Protein AF-0000000070923887 (afdb_homodimer)

Structure (mmCIF, N/CA/C/O backbone):
data_AF-0000000070923887-model_v1
#
loop_
_entity.id
_entity.type
_entity.pdbx_description
1 polymer 'GTP cyclohydrolase-2'
#
loop_
_atom_site.group_PDB
_atom_site.id
_atom_site.type_symbol
_atom_site.label_atom_id
_atom_site.label_alt_id
_atom_site.label_comp_id
_atom_site.label_asym_id
_atom_site.label_entity_id
_atom_site.label_seq_id
_atom_site.pdbx_PDB_ins_code
_atom_site.Cartn_x
_atom_site.Cartn_y
_atom_site.Cartn_z
_atom_site.occupancy
_atom_site.B_iso_or_equiv
_atom_site.auth_seq_id
_atom_site.auth_comp_id
_atom_site.auth_asym_id
_atom_site.auth_atom_id
_atom_site.pdbx_PDB_model_num
ATOM 1 N N . MET A 1 1 ? 17.281 37.469 -7.922 1 32.09 1 MET A N 1
ATOM 2 C CA . MET A 1 1 ? 16.406 37.312 -6.77 1 32.09 1 MET A CA 1
ATOM 3 C C . MET A 1 1 ? 16.156 35.812 -6.5 1 32.09 1 MET A C 1
ATOM 5 O O . MET A 1 1 ? 15.594 35.125 -7.344 1 32.09 1 MET A O 1
ATOM 9 N N . GLU A 1 2 ? 16.984 35.094 -5.727 1 41.94 2 GLU A N 1
ATOM 10 C CA . GLU A 1 2 ? 17.062 33.656 -5.527 1 41.94 2 GLU A CA 1
ATOM 11 C C . GLU A 1 2 ? 15.734 33.094 -5.012 1 41.94 2 GLU A C 1
ATOM 13 O O . GLU A 1 2 ? 15.188 33.594 -4.02 1 41.94 2 GLU A O 1
ATOM 18 N N . THR A 1 3 ? 14.875 32.719 -5.758 1 47.38 3 THR A N 1
ATOM 19 C CA . THR A 1 3 ? 13.555 32.219 -5.383 1 47.38 3 THR A CA 1
ATOM 20 C C . THR A 1 3 ? 13.641 31.328 -4.152 1 47.38 3 THR A C 1
ATOM 22 O O . THR A 1 3 ? 14.344 30.312 -4.164 1 47.38 3 THR A O 1
ATOM 25 N N . PRO A 1 4 ? 13.344 31.891 -3.02 1 56.47 4 PRO A N 1
ATOM 26 C CA . PRO A 1 4 ? 13.484 31.141 -1.771 1 56.47 4 PRO A CA 1
ATOM 27 C C . PRO A 1 4 ? 12.93 29.719 -1.872 1 56.47 4 PRO A C 1
ATOM 29 O O . PRO A 1 4 ? 11.836 29.516 -2.398 1 56.47 4 PRO A O 1
ATOM 32 N N . VAL A 1 5 ? 13.898 28.75 -1.936 1 63.31 5 VAL A N 1
ATOM 33 C CA . VAL A 1 5 ? 13.477 27.359 -2.084 1 63.31 5 VAL A CA 1
ATOM 34 C C . VAL A 1 5 ? 12.625 26.953 -0.886 1 63.31 5 VAL A C 1
ATOM 36 O O . VAL A 1 5 ? 13.055 27.078 0.263 1 63.31 5 VAL A O 1
ATOM 39 N N . PHE A 1 6 ? 11.328 26.719 -1.041 1 81.94 6 PHE A N 1
ATOM 40 C CA . PHE A 1 6 ? 10.25 26.406 -0.104 1 81.94 6 PHE A CA 1
ATOM 41 C C . PHE A 1 6 ? 10.336 24.953 0.354 1 81.94 6 PHE A C 1
ATOM 43 O O . PHE A 1 6 ? 10.516 24.047 -0.464 1 81.94 6 PHE A O 1
ATOM 50 N N . LEU A 1 7 ? 10.555 24.766 1.659 1 93.81 7 LEU A N 1
ATOM 51 C CA . LEU A 1 7 ? 10.664 23.453 2.287 1 93.81 7 LEU A CA 1
ATOM 52 C C . LEU A 1 7 ? 9.281 22.875 2.578 1 93.81 7 LEU A C 1
ATOM 54 O O . LEU A 1 7 ? 9.141 21.688 2.84 1 93.81 7 LEU A O 1
ATOM 58 N N . GLY A 1 8 ? 8.258 23.75 2.422 1 93.88 8 GLY A N 1
ATOM 59 C CA . GLY A 1 8 ? 6.902 23.328 2.725 1 93.88 8 GLY A CA 1
ATOM 60 C C . GLY A 1 8 ? 6.297 22.438 1.646 1 93.88 8 GLY A C 1
ATOM 61 O O . GLY A 1 8 ? 6.887 22.266 0.578 1 93.88 8 GLY A O 1
ATOM 62 N N . PRO A 1 9 ? 5.188 21.891 1.883 1 96.62 9 PRO A N 1
ATOM 63 C CA . PRO A 1 9 ? 4.574 20.922 0.962 1 96.62 9 PRO A CA 1
ATOM 64 C C . PRO A 1 9 ? 3.924 21.594 -0.244 1 96.62 9 PRO A C 1
ATOM 66 O O . PRO A 1 9 ? 3.375 22.688 -0.122 1 96.62 9 PRO A O 1
ATOM 69 N N . SER A 1 10 ? 4.004 20.969 -1.391 1 95.56 10 SER A N 1
ATOM 70 C CA . SER A 1 10 ? 3.215 21.312 -2.568 1 95.56 10 SER A CA 1
ATOM 71 C C . SER A 1 10 ? 1.781 20.812 -2.443 1 95.56 10 SER A C 1
ATOM 73 O O . SER A 1 10 ? 1.479 19.984 -1.575 1 95.56 10 SER A O 1
ATOM 75 N N . PRO A 1 11 ? 0.884 21.266 -3.283 1 96.06 11 PRO A N 1
ATOM 76 C CA . PRO A 1 11 ? -0.494 20.766 -3.246 1 96.06 11 PRO A CA 1
ATOM 77 C C . PRO A 1 11 ? -0.583 19.25 -3.443 1 96.06 11 PRO A C 1
ATOM 79 O O . PRO A 1 11 ? -1.38 18.578 -2.777 1 96.06 11 PRO A O 1
ATOM 82 N N . LEU A 1 12 ? 0.208 18.719 -4.344 1 96.44 12 LEU A N 1
ATOM 83 C CA . LEU A 1 12 ? 0.207 17.281 -4.598 1 96.44 12 LEU A CA 1
ATOM 84 C C . LEU A 1 12 ? 0.654 16.516 -3.363 1 96.44 12 LEU A C 1
ATOM 86 O O . LEU A 1 12 ? 0.08 15.469 -3.035 1 96.44 12 LEU A O 1
ATOM 90 N N . GLU A 1 13 ? 1.642 17.016 -2.652 1 97.38 13 GLU A N 1
ATOM 91 C CA . GLU A 1 13 ? 2.119 16.391 -1.424 1 97.38 13 GLU A CA 1
ATOM 92 C C . GLU A 1 13 ? 1.061 16.453 -0.325 1 97.38 13 GLU A C 1
ATOM 94 O O . GLU A 1 13 ? 0.906 15.5 0.449 1 97.38 13 GLU A O 1
ATOM 99 N N . LEU A 1 14 ? 0.296 17.5 -0.305 1 98 14 LEU A N 1
ATOM 100 C CA . LEU A 1 14 ? -0.766 17.641 0.685 1 98 14 LEU A CA 1
ATOM 101 C C . LEU A 1 14 ? -1.902 16.672 0.407 1 98 14 LEU A C 1
ATOM 103 O O . LEU A 1 14 ? -2.541 16.172 1.337 1 98 14 LEU A O 1
ATOM 107 N N . ILE A 1 15 ? -2.166 16.422 -0.838 1 98.12 15 ILE A N 1
ATOM 108 C CA . ILE A 1 15 ? -3.197 15.453 -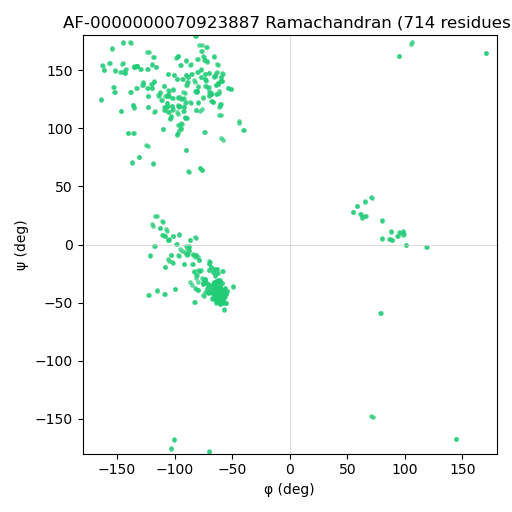1.187 1 98.12 15 ILE A CA 1
ATOM 109 C C . ILE A 1 15 ? -2.779 14.062 -0.713 1 98.12 15 ILE A C 1
ATOM 111 O O . ILE A 1 15 ? -3.592 13.312 -0.158 1 98.12 15 ILE A O 1
ATOM 115 N N . ASN A 1 16 ? -1.514 13.734 -0.951 1 97.94 16 ASN A N 1
ATOM 116 C CA . ASN A 1 16 ? -1.004 12.469 -0.441 1 97.94 16 ASN A CA 1
ATOM 117 C C . ASN A 1 16 ? -1.126 12.383 1.078 1 97.94 16 ASN A C 1
ATOM 119 O O . ASN A 1 16 ? -1.521 11.352 1.618 1 97.94 16 ASN A O 1
ATOM 123 N N . ARG A 1 17 ? -0.815 13.477 1.721 1 98.5 17 ARG A N 1
ATOM 124 C CA . ARG A 1 17 ? -0.929 13.547 3.174 1 98.5 17 ARG A CA 1
ATOM 125 C C . ARG A 1 17 ? -2.373 13.344 3.621 1 98.5 17 ARG A C 1
ATOM 127 O O . ARG A 1 17 ? -2.637 12.609 4.574 1 98.5 17 ARG A O 1
ATOM 134 N N . ALA A 1 18 ? -3.246 14.023 2.953 1 98.62 18 ALA A N 1
ATOM 135 C CA . ALA A 1 18 ? -4.664 13.945 3.297 1 98.62 18 ALA A CA 1
ATOM 136 C C . ALA A 1 18 ? -5.176 12.508 3.191 1 98.62 18 ALA A C 1
ATOM 138 O O . ALA A 1 18 ? -5.977 12.07 4.02 1 98.62 18 ALA A O 1
ATOM 139 N N . ARG A 1 19 ? -4.73 11.781 2.18 1 98 19 ARG A N 1
ATOM 140 C CA . ARG A 1 19 ? -5.102 10.375 2.027 1 98 19 ARG A CA 1
ATOM 141 C C . ARG A 1 19 ? -4.695 9.57 3.252 1 98 19 ARG A C 1
ATOM 143 O O . ARG A 1 19 ? -5.496 8.805 3.793 1 98 19 ARG A O 1
ATOM 150 N N . ALA A 1 20 ? -3.479 9.797 3.656 1 98 20 ALA A N 1
ATOM 151 C CA . ALA A 1 20 ? -2.959 9.094 4.824 1 98 20 ALA A CA 1
ATOM 152 C C . ALA A 1 20 ? -3.725 9.477 6.086 1 98 20 ALA A C 1
ATOM 154 O O . ALA A 1 20 ? -4.027 8.625 6.922 1 98 20 ALA A O 1
ATOM 155 N N . ASP A 1 21 ? -4.059 10.742 6.23 1 98.5 21 ASP A N 1
ATOM 156 C CA . ASP A 1 21 ? -4.789 11.242 7.395 1 98.5 21 ASP A CA 1
ATOM 157 C C . ASP A 1 21 ? -6.195 10.656 7.453 1 98.5 21 ASP A C 1
ATOM 159 O O . ASP A 1 21 ? -6.621 10.148 8.492 1 98.5 21 ASP A O 1
ATOM 163 N N . LEU A 1 22 ? -6.859 10.625 6.344 1 98.56 22 LEU A N 1
ATOM 164 C CA . LEU A 1 22 ? -8.234 10.133 6.301 1 98.56 22 LEU A CA 1
ATOM 165 C C . LEU A 1 22 ? -8.289 8.648 6.621 1 98.56 22 LEU A C 1
ATOM 167 O O . LEU A 1 22 ? -9.258 8.172 7.223 1 98.56 22 LEU A O 1
ATOM 171 N N . ARG A 1 23 ? -7.242 7.949 6.246 1 98 23 ARG A N 1
ATOM 172 C CA . ARG A 1 23 ? -7.203 6.512 6.492 1 98 23 ARG A CA 1
ATOM 173 C C . ARG A 1 23 ? -7.176 6.207 7.984 1 98 23 ARG A C 1
ATOM 175 O O . ARG A 1 23 ? -7.508 5.098 8.406 1 98 23 ARG A O 1
ATOM 182 N N . LEU A 1 24 ? -6.754 7.207 8.766 1 97.5 24 LEU A N 1
ATOM 183 C CA . LEU A 1 24 ? -6.691 6.992 10.211 1 97.5 24 LEU A CA 1
ATOM 184 C C . LEU A 1 24 ? -7.789 7.773 10.922 1 97.5 24 LEU A C 1
ATOM 186 O O . LEU A 1 24 ? -7.777 7.895 12.148 1 97.5 24 LEU A O 1
ATOM 190 N N . GLY A 1 25 ? -8.688 8.383 10.18 1 97.62 25 GLY A N 1
ATOM 191 C CA . GLY A 1 25 ? -9.836 9.055 10.766 1 97.62 25 GLY A CA 1
ATOM 192 C C . GLY A 1 25 ? -9.562 10.5 11.133 1 97.62 25 GLY A C 1
ATOM 193 O O . GLY A 1 25 ? -10.32 11.117 11.883 1 97.62 25 GLY A O 1
ATOM 194 N N . LEU A 1 26 ? -8.453 11.008 10.688 1 97.94 26 LEU A N 1
ATOM 195 C CA . LEU A 1 26 ? -8.125 12.406 10.93 1 97.94 26 LEU A CA 1
ATOM 196 C C . LEU A 1 26 ? -8.82 13.32 9.922 1 97.94 26 LEU A C 1
ATOM 198 O O . LEU A 1 26 ? -8.797 13.055 8.719 1 97.94 26 LEU A O 1
ATOM 202 N N . PRO A 1 27 ? -9.469 14.391 10.406 1 98.38 27 PRO A N 1
ATOM 203 C CA . PRO A 1 27 ? -10.109 15.32 9.477 1 98.38 27 PRO A CA 1
ATOM 204 C C . PRO A 1 27 ? -9.109 16.172 8.688 1 98.38 27 PRO A C 1
ATOM 206 O O . PRO A 1 27 ? -7.961 16.328 9.117 1 98.38 27 PRO A O 1
ATOM 209 N N . VAL A 1 28 ? -9.539 16.641 7.605 1 98.62 28 VAL A N 1
ATOM 210 C CA . VAL A 1 28 ? -8.789 17.625 6.832 1 98.62 28 VAL A CA 1
ATOM 211 C C . VAL A 1 28 ? -9.609 18.922 6.699 1 98.62 28 VAL A C 1
ATOM 213 O O . VAL A 1 28 ? -10.828 18.891 6.844 1 98.62 28 VAL A O 1
ATOM 216 N N . VAL A 1 29 ? -8.945 20.016 6.5 1 98.62 29 VAL A N 1
ATOM 217 C CA . VAL A 1 29 ? -9.602 21.297 6.281 1 98.62 29 VAL A CA 1
ATOM 218 C C . VAL A 1 29 ? -9.734 21.562 4.781 1 98.62 29 VAL A C 1
ATOM 220 O O . VAL A 1 29 ? -8.75 21.5 4.043 1 98.62 29 VAL A O 1
ATOM 223 N N . LEU A 1 30 ? -10.945 21.844 4.355 1 98.62 30 LEU A N 1
ATOM 224 C CA . LEU A 1 30 ? -11.172 22.141 2.947 1 98.62 30 LEU A CA 1
ATOM 225 C C . LEU A 1 30 ? -11.5 23.625 2.752 1 98.62 30 LEU A C 1
ATOM 227 O O . LEU A 1 30 ? -12.484 24.125 3.301 1 98.62 30 LEU A O 1
ATOM 231 N N . SER A 1 31 ? -10.641 24.312 1.985 1 98 31 SER A N 1
ATOM 232 C CA . SER A 1 31 ? -10.797 25.703 1.536 1 98 31 SER A CA 1
ATOM 233 C C . SER A 1 31 ? -11.008 26.641 2.715 1 98 31 SER A C 1
ATOM 235 O O . SER A 1 31 ? -11.75 27.625 2.607 1 98 31 SER A O 1
ATOM 237 N N . GLY A 1 32 ? -10.477 26.266 3.854 1 96.75 32 GLY A N 1
ATOM 238 C CA . GLY A 1 32 ? -10.617 27.109 5.039 1 96.75 32 GLY A CA 1
ATOM 239 C C . GLY A 1 32 ? -12.055 27.281 5.473 1 96.75 32 GLY A C 1
ATOM 240 O O . GLY A 1 32 ? -12.383 28.25 6.168 1 96.75 32 GLY A O 1
ATOM 241 N N . GLN A 1 33 ? -12.906 26.359 5.098 1 96.88 33 GLN A N 1
ATOM 242 C CA . GLN A 1 33 ? -14.336 26.531 5.359 1 96.88 33 GLN A CA 1
ATOM 243 C C . GLN A 1 33 ? -14.898 25.375 6.176 1 96.88 33 GLN A C 1
ATOM 245 O O . GLN A 1 33 ? -15.633 25.578 7.141 1 96.88 33 GLN A O 1
ATOM 250 N N . MET A 1 34 ? -14.508 24.156 5.812 1 98.12 34 MET A N 1
ATOM 251 C CA . MET A 1 34 ? -15.133 22.984 6.426 1 98.12 34 MET A CA 1
ATOM 252 C C . MET A 1 34 ? -14.078 21.953 6.812 1 98.12 34 MET A C 1
ATOM 254 O O . MET A 1 34 ? -13 21.922 6.227 1 98.12 34 MET A O 1
ATOM 258 N N . LEU A 1 35 ? -14.391 21.188 7.789 1 98.44 35 LEU A N 1
ATOM 259 C CA . LEU A 1 35 ? -13.695 19.938 8.07 1 98.44 35 LEU A CA 1
ATOM 260 C C . LEU A 1 35 ? -14.336 18.781 7.309 1 98.44 35 LEU A C 1
ATOM 262 O O . LEU A 1 35 ? -15.555 18.719 7.164 1 98.44 35 LEU A O 1
ATOM 266 N N . ALA A 1 36 ? -13.508 17.906 6.793 1 98.81 36 ALA A N 1
ATOM 267 C CA . ALA A 1 36 ? -13.984 16.688 6.148 1 98.81 36 ALA A CA 1
ATOM 268 C C . ALA A 1 36 ? -13.297 15.461 6.73 1 98.81 36 ALA A C 1
ATOM 270 O O . ALA A 1 36 ? -12.086 15.484 6.992 1 98.81 36 ALA A O 1
ATOM 271 N N . VAL A 1 37 ? -14.047 14.414 6.973 1 98.75 37 VAL A N 1
ATOM 272 C CA . VAL A 1 37 ? -13.5 13.156 7.465 1 98.75 37 VAL A CA 1
ATOM 273 C C . VAL A 1 37 ? -14.242 11.984 6.832 1 98.75 37 VAL A C 1
ATOM 275 O O . VAL A 1 37 ? -15.406 12.117 6.453 1 98.75 37 VAL A O 1
ATOM 278 N N . ALA A 1 38 ? -13.547 10.914 6.617 1 98.81 38 ALA A N 1
ATOM 279 C CA . ALA A 1 38 ? -14.188 9.711 6.086 1 98.81 38 ALA A CA 1
ATOM 280 C C . ALA A 1 38 ? -15.047 9.039 7.152 1 98.81 38 ALA A C 1
ATOM 282 O O . ALA A 1 38 ? -14.609 8.852 8.289 1 98.81 38 ALA A O 1
ATOM 283 N N . VAL A 1 39 ? -16.25 8.602 6.801 1 98.69 39 VAL A N 1
ATOM 284 C CA . VAL A 1 39 ? -17.156 7.957 7.742 1 98.69 39 VAL A CA 1
ATOM 285 C C . VAL A 1 39 ? -16.594 6.605 8.172 1 98.69 39 VAL A C 1
ATOM 287 O O . VAL A 1 39 ? -16.688 6.23 9.344 1 98.69 39 VAL A O 1
ATOM 290 N N . GLU A 1 40 ? -15.961 5.906 7.227 1 98.19 40 GLU A N 1
ATOM 291 C CA . GLU A 1 40 ? -15.453 4.559 7.469 1 98.19 40 GLU A CA 1
ATOM 292 C C . GLU A 1 40 ? -14.5 4.531 8.664 1 98.19 40 GLU A C 1
ATOM 294 O O . GLU A 1 40 ? -14.508 3.578 9.445 1 98.19 40 GLU A O 1
ATOM 299 N N . THR A 1 41 ? -13.688 5.551 8.828 1 97.81 41 THR A N 1
ATOM 300 C CA . THR A 1 41 ? -12.625 5.516 9.828 1 97.81 41 THR A CA 1
ATOM 301 C C . THR A 1 41 ? -12.922 6.48 10.969 1 97.81 41 THR A C 1
ATOM 303 O O . THR A 1 41 ? -12.078 6.695 11.844 1 97.81 41 THR A O 1
ATOM 306 N N . LEU A 1 42 ? -14.078 7.051 11.008 1 97.81 42 LEU A N 1
ATOM 307 C CA . LEU A 1 42 ? -14.484 8.023 12.008 1 97.81 42 LEU A CA 1
ATOM 308 C C . LEU A 1 42 ? -14.633 7.363 13.375 1 97.81 42 LEU A C 1
ATOM 310 O O . LEU A 1 42 ? -15.227 6.293 13.492 1 97.81 42 LEU A O 1
ATOM 314 N N . SER A 1 43 ? -14.008 7.949 14.375 1 96.31 43 SER A N 1
ATOM 315 C CA . SER A 1 43 ? -14.164 7.434 15.734 1 96.31 43 SER A CA 1
ATOM 316 C C . SER A 1 43 ? -15.336 8.102 16.453 1 96.31 43 SER A C 1
ATOM 318 O O . SER A 1 43 ? -15.75 9.203 16.078 1 96.31 43 SER A O 1
ATOM 320 N N . PRO A 1 44 ? -15.859 7.426 17.5 1 95.88 44 PRO A N 1
ATOM 321 C CA . PRO A 1 44 ? -16.938 8.047 18.266 1 95.88 44 PRO A CA 1
ATOM 322 C C . PRO A 1 44 ? -16.516 9.367 18.906 1 95.88 44 PRO A C 1
ATOM 324 O O . PRO A 1 44 ? -17.297 10.32 18.938 1 95.88 44 PRO A O 1
ATOM 327 N N . GLU A 1 45 ? -15.305 9.414 19.375 1 95.38 45 GLU A N 1
ATOM 328 C CA . GLU A 1 45 ? -14.805 10.617 20.031 1 95.38 45 GLU A CA 1
ATOM 329 C C . GLU A 1 45 ? -14.742 11.789 19.062 1 95.38 45 GLU A C 1
ATOM 331 O O . GLU A 1 45 ? -15.141 12.906 19.406 1 95.38 45 GLU A O 1
ATOM 336 N N . ARG A 1 46 ? -14.297 11.586 17.906 1 96.62 46 ARG A N 1
ATOM 337 C CA . ARG A 1 46 ? -14.18 12.664 16.922 1 96.62 46 ARG A CA 1
ATOM 338 C C . ARG A 1 46 ? -15.555 13.086 16.422 1 96.62 46 ARG A C 1
ATOM 340 O O . ARG A 1 46 ? -15.781 14.266 16.141 1 96.62 46 ARG A O 1
ATOM 347 N N . LEU A 1 47 ? -16.453 12.086 16.25 1 97.38 47 LEU A N 1
ATOM 348 C CA . LEU A 1 47 ? -17.812 12.461 15.875 1 97.38 47 LEU A CA 1
ATOM 349 C C . LEU A 1 47 ? -18.406 13.43 16.891 1 97.38 47 LEU A C 1
ATOM 351 O O . LEU A 1 47 ? -19.016 14.43 16.516 1 97.38 47 LEU A O 1
ATOM 355 N N . GLU A 1 48 ? -18.234 13.141 18.141 1 95.75 48 GLU A N 1
ATOM 356 C CA . GLU A 1 48 ? -18.75 14.008 19.203 1 95.75 48 GLU A CA 1
ATOM 357 C C . GLU A 1 48 ? -18.141 15.406 19.109 1 95.75 48 GLU A C 1
ATOM 359 O O . GLU A 1 48 ? -18.844 16.406 19.281 1 95.75 48 GLU A O 1
ATOM 364 N N . ALA A 1 49 ? -16.906 15.422 18.844 1 96.31 49 ALA A N 1
ATOM 365 C CA . ALA A 1 49 ? -16.234 16.703 18.703 1 96.31 49 ALA A CA 1
ATOM 366 C C . ALA A 1 49 ? -16.781 17.484 17.531 1 96.31 49 ALA A C 1
ATOM 368 O O . ALA A 1 49 ? -16.984 18.703 17.625 1 96.31 49 ALA A O 1
ATOM 369 N N . LEU A 1 50 ? -16.984 16.844 16.422 1 97.19 50 LEU A N 1
ATOM 370 C CA . LEU A 1 50 ? -17.5 17.484 15.219 1 97.19 50 LEU A CA 1
ATOM 371 C C . LEU A 1 50 ? -18.906 18.031 15.438 1 97.19 50 LEU A C 1
ATOM 373 O O . LEU A 1 50 ? -19.25 19.109 14.977 1 97.19 50 LEU A O 1
ATOM 377 N N . ARG A 1 51 ? -19.672 17.344 16.156 1 96.06 51 ARG A N 1
ATOM 378 C CA . ARG A 1 51 ? -21.062 17.734 16.422 1 96.06 51 ARG A CA 1
ATOM 379 C C . ARG A 1 51 ? -21.125 19.047 17.188 1 96.06 51 ARG A C 1
ATOM 381 O O . ARG A 1 51 ? -22.062 19.828 17.016 1 96.06 51 ARG A O 1
ATOM 388 N N . ARG A 1 52 ? -20.172 19.234 18 1 94.62 52 ARG A N 1
ATOM 389 C CA . ARG A 1 52 ? -20.141 20.438 18.828 1 94.62 52 ARG A CA 1
ATOM 390 C C . ARG A 1 52 ? -19.859 21.672 17.984 1 94.62 52 ARG A C 1
ATOM 392 O O . ARG A 1 52 ? -20.078 22.797 18.438 1 94.62 52 ARG A O 1
ATOM 399 N N . LEU A 1 53 ? -19.375 21.453 16.828 1 95.44 53 LEU A N 1
ATOM 400 C CA . LEU A 1 53 ? -19 22.594 15.984 1 95.44 53 LEU A CA 1
ATOM 401 C C . LEU A 1 53 ? -20.203 23.156 15.25 1 95.44 53 LEU A C 1
ATOM 403 O O . LEU A 1 53 ? -20.172 24.312 14.805 1 95.44 53 LEU A O 1
ATOM 407 N N . GLY A 1 54 ? -21.281 22.344 15.047 1 95.94 54 GLY A N 1
ATOM 408 C CA . GLY A 1 54 ? -22.469 22.75 14.312 1 95.94 54 GLY A CA 1
ATOM 409 C C . GLY A 1 54 ? -23.094 21.641 13.508 1 95.94 54 GLY A C 1
ATOM 410 O O . GLY A 1 54 ? -22.797 20.453 13.734 1 95.94 54 GLY A O 1
ATOM 411 N N . PRO A 1 55 ? -24 22.016 12.633 1 96.94 55 PRO A N 1
ATOM 412 C CA . PRO A 1 55 ? -24.688 21 11.828 1 96.94 55 PRO A CA 1
ATOM 413 C C . PRO A 1 55 ? -23.734 20.219 10.938 1 96.94 55 PRO A C 1
ATOM 415 O O . PRO A 1 55 ? -22.797 20.781 10.367 1 96.94 55 PRO A O 1
ATOM 418 N N . LEU A 1 56 ? -23.953 18.938 10.867 1 98.31 56 LEU A N 1
ATOM 419 C CA . LEU A 1 56 ? -23.125 18.047 10.062 1 98.31 56 LEU A CA 1
ATOM 420 C C . LEU A 1 56 ? -23.812 17.719 8.742 1 98.31 56 LEU A C 1
ATOM 422 O O . LEU A 1 56 ? -25.047 17.656 8.672 1 98.31 56 LEU A O 1
ATOM 426 N N . THR A 1 57 ? -23.031 17.562 7.738 1 98.62 57 THR A N 1
ATOM 427 C CA . THR A 1 57 ? -23.5 17.141 6.426 1 98.62 57 THR A CA 1
ATOM 428 C C . THR A 1 57 ? -22.766 15.867 5.98 1 98.62 57 THR A C 1
ATOM 430 O O . THR A 1 57 ? -21.531 15.805 6.031 1 98.62 57 THR A O 1
ATOM 433 N N . LEU A 1 58 ? -23.516 14.859 5.602 1 98.81 58 LEU A N 1
ATOM 434 C CA . LEU A 1 58 ? -22.938 13.633 5.043 1 98.81 58 LEU A CA 1
ATOM 435 C C . LEU A 1 58 ? -22.969 13.672 3.52 1 98.81 58 LEU A C 1
ATOM 437 O O . LEU A 1 58 ? -24.031 13.844 2.912 1 98.81 58 LEU A O 1
ATOM 441 N N . ALA A 1 59 ? -21.828 13.602 2.928 1 98.88 59 ALA A N 1
ATOM 442 C CA . ALA A 1 59 ? -21.719 13.516 1.473 1 98.88 59 ALA A CA 1
ATOM 443 C C . ALA A 1 59 ? -21.656 12.062 1.01 1 98.88 59 ALA A C 1
ATOM 445 O O . ALA A 1 59 ? -20.828 11.289 1.482 1 98.88 59 ALA A O 1
ATOM 446 N N . LEU A 1 60 ? -22.516 11.672 0.141 1 98.69 60 LEU A N 1
ATOM 447 C CA . LEU A 1 60 ? -22.562 10.367 -0.502 1 98.69 60 LEU A CA 1
ATOM 448 C C . LEU A 1 60 ? -22.516 10.5 -2.021 1 98.69 60 LEU A C 1
ATOM 450 O O . LEU A 1 60 ? -22.953 11.523 -2.568 1 98.69 60 LEU A O 1
ATOM 454 N N . THR A 1 61 ? -21.984 9.492 -2.656 1 98.81 61 THR A N 1
ATOM 455 C CA . THR A 1 61 ? -22.078 9.5 -4.109 1 98.81 61 THR A CA 1
ATOM 456 C C . THR A 1 61 ? -23.531 9.367 -4.559 1 98.81 61 THR A C 1
ATOM 458 O O . THR A 1 61 ? -24.375 8.883 -3.799 1 98.81 61 THR A O 1
ATOM 461 N N . ALA A 1 62 ? -23.781 9.742 -5.812 1 98.5 62 ALA A N 1
ATOM 462 C CA . ALA A 1 62 ? -25.125 9.594 -6.363 1 98.5 62 ALA A CA 1
ATOM 463 C C . ALA A 1 62 ? -25.562 8.133 -6.371 1 98.5 62 ALA A C 1
ATOM 465 O O . ALA A 1 62 ? -26.719 7.824 -6.078 1 98.5 62 ALA A O 1
ATOM 466 N N . TRP A 1 63 ? -24.656 7.238 -6.648 1 98 63 TRP A N 1
ATOM 467 C CA . TRP A 1 63 ? -24.953 5.809 -6.684 1 98 63 TRP A CA 1
ATOM 468 C C . TRP A 1 63 ? -25.453 5.316 -5.328 1 98 63 TRP A C 1
ATOM 470 O O . TRP A 1 63 ? -26.5 4.668 -5.242 1 98 63 TRP A O 1
ATOM 480 N N . ARG A 1 64 ? -24.719 5.617 -4.277 1 97.81 64 ARG A N 1
ATOM 481 C CA . ARG A 1 64 ? -25.094 5.191 -2.932 1 97.81 64 ARG A CA 1
ATOM 482 C C . ARG A 1 64 ? -26.391 5.859 -2.484 1 97.81 64 ARG A C 1
ATOM 484 O O . ARG A 1 64 ? -27.266 5.207 -1.897 1 97.81 64 ARG A O 1
ATOM 491 N N . ALA A 1 65 ? -26.5 7.141 -2.789 1 97.5 65 ALA A N 1
ATOM 492 C CA . ALA A 1 65 ? -27.703 7.895 -2.428 1 97.5 65 ALA A CA 1
ATOM 493 C C . ALA A 1 65 ? -28.938 7.281 -3.062 1 97.5 65 ALA A C 1
ATOM 495 O O . ALA A 1 65 ? -29.984 7.172 -2.416 1 97.5 65 ALA A O 1
ATOM 496 N N . GLU A 1 66 ? -28.797 6.906 -4.293 1 95.62 66 GLU A N 1
ATOM 497 C CA . GLU A 1 66 ? -29.922 6.301 -5 1 95.62 66 GLU A CA 1
ATOM 498 C C . GLU A 1 66 ? -30.359 5.004 -4.332 1 95.62 66 GLU A C 1
ATOM 500 O O . GLU A 1 66 ? -31.562 4.754 -4.184 1 95.62 66 GLU A O 1
ATOM 505 N N . THR A 1 67 ? -29.391 4.234 -3.959 1 94.12 67 THR A N 1
ATOM 506 C CA . THR A 1 67 ? -29.703 2.996 -3.256 1 94.12 67 THR A CA 1
ATOM 507 C C . THR A 1 67 ? -30.484 3.283 -1.972 1 94.12 67 THR A C 1
ATOM 509 O O . THR A 1 67 ? -31.344 2.504 -1.579 1 94.12 67 THR A O 1
ATOM 512 N N . LEU A 1 68 ? -30.188 4.41 -1.345 1 95.44 68 LEU A N 1
ATOM 513 C CA . LEU A 1 68 ? -30.797 4.785 -0.071 1 95.44 68 LEU A CA 1
ATOM 514 C C . LEU A 1 68 ? -32.094 5.578 -0.292 1 95.44 68 LEU A C 1
ATOM 516 O O . LEU A 1 68 ? -32.688 6.047 0.667 1 95.44 68 LEU A O 1
ATOM 520 N N . LYS A 1 69 ? -32.406 5.848 -1.583 1 93.62 69 LYS A N 1
ATOM 521 C CA . LYS A 1 69 ? -33.594 6.617 -1.977 1 93.62 69 LYS A CA 1
ATOM 522 C C . LYS A 1 69 ? -33.469 8.062 -1.504 1 93.62 69 LYS A C 1
ATOM 524 O O . LYS A 1 69 ? -34.469 8.68 -1.128 1 93.62 69 LYS A O 1
ATOM 529 N N . ALA A 1 70 ? -32.281 8.477 -1.336 1 95.75 70 ALA A N 1
ATOM 530 C CA . ALA A 1 70 ? -32.062 9.891 -1.066 1 95.75 70 ALA A CA 1
ATOM 531 C C . ALA A 1 70 ? -32.031 10.695 -2.359 1 95.75 70 ALA A C 1
ATOM 533 O O . ALA A 1 70 ? -31.484 10.25 -3.371 1 95.75 70 ALA A O 1
ATOM 534 N N . ARG A 1 71 ? -32.594 11.875 -2.336 1 96.5 71 ARG A N 1
ATOM 535 C CA . ARG A 1 71 ? -32.656 12.711 -3.529 1 96.5 71 ARG A CA 1
ATOM 536 C C . ARG A 1 71 ? -31.266 13.25 -3.881 1 96.5 71 ARG A C 1
ATOM 538 O O . ARG A 1 71 ? -30.531 13.703 -3.002 1 96.5 71 ARG A O 1
ATOM 545 N N . VAL A 1 72 ? -30.953 13.172 -5.133 1 97.75 72 VAL A N 1
ATOM 546 C CA . VAL A 1 72 ? -29.688 13.688 -5.645 1 97.75 72 VAL A CA 1
ATOM 547 C C . VAL A 1 72 ? -29.922 15.023 -6.355 1 97.75 72 VAL A C 1
ATOM 549 O O . VAL A 1 72 ? -30.516 15.062 -7.43 1 97.75 72 VAL A O 1
ATOM 552 N N . TYR A 1 73 ? -29.422 16.094 -5.734 1 97.06 73 TYR A N 1
ATOM 553 C CA . TYR A 1 73 ? -29.641 17.406 -6.312 1 97.06 73 TYR A CA 1
ATOM 554 C C . TYR A 1 73 ? -28.391 17.906 -7.027 1 97.06 73 TYR A C 1
ATOM 556 O O . TYR A 1 73 ? -28.438 18.844 -7.812 1 97.06 73 TYR A O 1
ATOM 564 N N . ASP A 1 74 ? -27.203 17.297 -6.801 1 96.31 74 ASP A N 1
ATOM 565 C CA . ASP A 1 74 ? -25.922 17.812 -7.301 1 96.31 74 ASP A CA 1
ATOM 566 C C . ASP A 1 74 ? -25.391 16.938 -8.445 1 96.31 74 ASP A C 1
ATOM 568 O O . ASP A 1 74 ? -24.203 16.984 -8.758 1 96.31 74 ASP A O 1
ATOM 572 N N . ASP A 1 75 ? -26.203 16.047 -9.008 1 95.06 75 ASP A N 1
ATOM 573 C CA . ASP A 1 75 ? -25.922 15.188 -10.148 1 95.06 75 ASP A CA 1
ATOM 574 C C . ASP A 1 75 ? -25.062 13.992 -9.727 1 95.06 75 ASP A C 1
ATOM 576 O O . ASP A 1 75 ? -25.5 12.844 -9.812 1 95.06 75 ASP A O 1
ATOM 580 N N . ASP A 1 76 ? -23.922 14.273 -9.195 1 97.44 76 ASP A N 1
ATOM 581 C CA . ASP A 1 76 ? -22.969 13.188 -8.961 1 97.44 76 ASP A CA 1
ATOM 582 C C . ASP A 1 76 ? -22.938 12.797 -7.488 1 97.44 76 ASP A C 1
ATOM 584 O O . ASP A 1 76 ? -22.312 11.789 -7.121 1 97.44 76 ASP A O 1
ATOM 588 N N . LEU A 1 77 ? -23.594 13.57 -6.645 1 98.5 77 LEU A N 1
ATOM 589 C CA . LEU A 1 77 ? -23.578 13.25 -5.223 1 98.5 77 LEU A CA 1
ATOM 590 C C . LEU A 1 77 ? -24.812 13.797 -4.52 1 98.5 77 LEU A C 1
ATOM 592 O O . LEU A 1 77 ? -25.609 14.531 -5.121 1 98.5 77 LEU A O 1
ATOM 596 N N . ALA A 1 78 ? -25.016 13.375 -3.299 1 98.56 78 ALA A N 1
ATOM 597 C CA . ALA A 1 78 ? -26.047 13.898 -2.4 1 98.56 78 ALA A CA 1
ATOM 598 C C . ALA A 1 78 ? -25.422 14.391 -1.094 1 98.56 78 ALA A C 1
ATOM 600 O O . ALA A 1 78 ? -24.516 13.758 -0.559 1 98.56 78 ALA A O 1
ATOM 601 N N . ARG A 1 79 ? -25.828 15.5 -0.684 1 98.75 79 ARG A N 1
ATOM 602 C CA . ARG A 1 79 ? -25.5 16.031 0.636 1 98.75 79 ARG A CA 1
ATOM 603 C C . ARG A 1 79 ? -26.672 15.836 1.604 1 98.75 79 ARG A C 1
ATOM 605 O O . ARG A 1 79 ? -27.75 16.391 1.398 1 98.75 79 ARG A O 1
ATOM 612 N N . ILE A 1 80 ? -26.453 15.055 2.623 1 98.5 80 ILE A N 1
ATOM 613 C CA . ILE A 1 80 ? -27.516 14.672 3.551 1 98.5 80 ILE A CA 1
ATOM 614 C C . ILE A 1 80 ? -27.344 15.43 4.863 1 98.5 80 ILE A C 1
ATOM 616 O O . ILE A 1 80 ? -26.266 15.414 5.469 1 98.5 80 ILE A O 1
ATOM 620 N N . ALA A 1 81 ? -28.438 16.078 5.281 1 98.19 81 ALA A N 1
ATOM 621 C CA . ALA A 1 81 ? -28.438 16.672 6.613 1 98.19 81 ALA A CA 1
ATOM 622 C C . ALA A 1 81 ? -28.422 15.602 7.695 1 98.19 81 ALA A C 1
ATOM 624 O O . ALA A 1 81 ? -29.297 14.727 7.727 1 98.19 81 ALA A O 1
ATOM 625 N N . VAL A 1 82 ? -27.438 15.664 8.555 1 98.06 82 VAL A N 1
ATOM 626 C CA . VAL A 1 82 ? -27.328 14.656 9.602 1 98.06 82 VAL A CA 1
ATOM 627 C C . VAL A 1 82 ? -28.172 15.062 10.805 1 98.06 82 VAL A C 1
ATOM 629 O O . VAL A 1 82 ? -27.953 16.109 11.406 1 98.06 82 VAL A O 1
ATOM 632 N N . PRO A 1 83 ? -29.094 14.227 11.172 1 96.06 83 PRO A N 1
ATOM 633 C CA . PRO A 1 83 ? -29.891 14.539 12.359 1 96.06 83 PRO A CA 1
ATOM 634 C C . PRO A 1 83 ? -29.062 14.617 13.633 1 96.06 83 PRO A C 1
ATOM 636 O O . PRO A 1 83 ? -28.031 13.938 13.75 1 96.06 83 PRO A O 1
ATOM 639 N N . GLU A 1 84 ? -29.516 15.344 14.594 1 93.06 84 GLU A N 1
ATOM 640 C CA . GLU A 1 84 ? -28.812 15.539 15.852 1 93.06 84 GLU A CA 1
ATOM 641 C C . GLU A 1 84 ? -28.641 14.219 16.609 1 93.06 84 GLU A C 1
ATOM 643 O O . GLU A 1 84 ? -27.656 14.016 17.297 1 93.06 84 GLU A O 1
ATOM 648 N N . GLU A 1 85 ? -29.578 13.375 16.422 1 92.5 85 GLU A N 1
ATOM 649 C CA . GLU A 1 85 ? -29.609 12.141 17.203 1 92.5 85 GLU A CA 1
ATOM 650 C C . GLU A 1 85 ? -28.828 11.031 16.5 1 92.5 85 GLU A C 1
ATOM 652 O O . GLU A 1 85 ? -28.625 9.961 17.062 1 92.5 85 GLU A O 1
ATOM 657 N N . ALA A 1 86 ? -28.438 11.312 15.266 1 94.5 86 ALA A N 1
ATOM 658 C CA . ALA A 1 86 ? -27.719 10.273 14.516 1 94.5 86 ALA A CA 1
ATOM 659 C C . ALA A 1 86 ? -26.406 9.922 15.18 1 94.5 86 ALA A C 1
ATOM 661 O O . ALA A 1 86 ? -25.641 10.805 15.586 1 94.5 86 ALA A O 1
ATOM 662 N N . ASP A 1 87 ? -26.141 8.68 15.398 1 95.06 87 ASP A N 1
ATOM 663 C CA . ASP A 1 87 ? -24.875 8.234 15.969 1 95.06 87 ASP A CA 1
ATOM 664 C C . ASP A 1 87 ? -23.969 7.648 14.891 1 95.06 87 ASP A C 1
ATOM 666 O O . ASP A 1 87 ? -24.281 7.723 13.703 1 95.06 87 ASP A O 1
ATOM 670 N N . LEU A 1 88 ? -22.844 7.141 15.352 1 96.69 88 LEU A N 1
ATOM 671 C CA . LEU A 1 88 ? -21.844 6.629 14.422 1 96.69 88 LEU A CA 1
ATOM 672 C C . LEU A 1 88 ? -22.391 5.418 13.664 1 96.69 88 LEU A C 1
ATOM 674 O O . LEU A 1 88 ? -22.078 5.234 12.484 1 96.69 88 LEU A O 1
ATOM 678 N N . ALA A 1 89 ? -23.125 4.57 14.336 1 94.81 89 ALA A N 1
ATOM 679 C CA . ALA A 1 89 ? -23.719 3.393 13.695 1 94.81 89 ALA A CA 1
ATOM 680 C C . ALA A 1 89 ? -24.625 3.791 12.531 1 94.81 89 ALA A C 1
ATOM 682 O O . ALA A 1 89 ? -24.609 3.15 11.477 1 94.81 89 ALA A O 1
ATOM 683 N N . TRP A 1 90 ? -25.406 4.855 12.75 1 95.69 90 TRP A N 1
ATOM 684 C CA . TRP A 1 90 ? -26.281 5.363 11.703 1 95.69 90 TRP A CA 1
ATOM 685 C C . TRP A 1 90 ? -25.469 5.844 10.5 1 95.69 90 TRP A C 1
ATOM 687 O O . TRP A 1 90 ? -25.781 5.512 9.359 1 95.69 90 TRP A O 1
ATOM 697 N N . LEU A 1 91 ? -24.406 6.598 10.719 1 97.44 91 LEU A N 1
ATOM 698 C CA . LEU A 1 91 ? -23.547 7.098 9.656 1 97.44 91 LEU A CA 1
ATOM 699 C C . LEU A 1 91 ? -22.922 5.949 8.875 1 97.44 91 LEU A C 1
ATOM 701 O O . LEU A 1 91 ? -22.906 5.961 7.645 1 97.44 91 LEU A O 1
ATOM 705 N N . ARG A 1 92 ? -22.422 4.969 9.562 1 96.5 92 ARG A N 1
ATOM 706 C CA . ARG A 1 92 ? -21.766 3.824 8.938 1 96.5 92 ARG A CA 1
ATOM 707 C C . ARG A 1 92 ? -22.766 3.002 8.125 1 96.5 92 ARG A C 1
ATOM 709 O O . ARG A 1 92 ? -22.422 2.453 7.078 1 96.5 92 ARG A O 1
ATOM 716 N N . ALA A 1 93 ? -23.953 2.92 8.641 1 95.56 93 ALA A N 1
ATOM 717 C CA . ALA A 1 93 ? -24.984 2.201 7.906 1 95.56 93 ALA A CA 1
ATOM 718 C C . ALA A 1 93 ? -25.297 2.885 6.578 1 95.56 93 ALA A C 1
ATOM 720 O O . ALA A 1 93 ? -25.641 2.225 5.598 1 95.56 93 ALA A O 1
ATOM 721 N N . LEU A 1 94 ? -25.172 4.199 6.539 1 96.94 94 LEU A N 1
ATOM 722 C CA . LEU A 1 94 ? -25.391 4.934 5.297 1 96.94 94 LEU A CA 1
ATOM 723 C C . LEU A 1 94 ? -24.219 4.777 4.352 1 96.94 94 LEU A C 1
ATOM 725 O O . LEU A 1 94 ? -24.391 4.738 3.131 1 96.94 94 LEU A O 1
ATOM 729 N N . ALA A 1 95 ? -23.047 4.684 4.898 1 97.5 95 ALA A N 1
ATOM 730 C CA . ALA A 1 95 ? -21.828 4.609 4.09 1 97.5 95 ALA A CA 1
ATOM 731 C C . ALA A 1 95 ? -21.625 3.197 3.555 1 97.5 95 ALA A C 1
ATOM 733 O O . ALA A 1 95 ? -21.141 3.021 2.434 1 97.5 95 ALA A O 1
ATOM 734 N N . ASP A 1 96 ? -21.906 2.191 4.336 1 96.06 96 ASP A N 1
ATOM 735 C CA . ASP A 1 96 ? -21.625 0.788 4.035 1 96.06 96 ASP A CA 1
ATOM 736 C C . ASP A 1 96 ? -22.938 0.017 3.809 1 96.06 96 ASP A C 1
ATOM 738 O O . ASP A 1 96 ? -23.766 -0.093 4.715 1 96.06 96 ASP A O 1
ATOM 742 N N . PRO A 1 97 ? -23.062 -0.593 2.713 1 95.25 97 PRO A N 1
ATOM 743 C CA . PRO A 1 97 ? -24.312 -1.29 2.398 1 95.25 97 PRO A CA 1
ATOM 744 C C . PRO A 1 97 ? -24.391 -2.678 3.029 1 95.25 97 PRO A C 1
ATOM 746 O O . PRO A 1 97 ? -25.328 -3.432 2.762 1 95.25 97 PRO A O 1
ATOM 749 N N . ALA A 1 98 ? -23.453 -3.064 3.861 1 87.88 98 ALA A N 1
ATOM 750 C CA . ALA A 1 98 ? -23.328 -4.414 4.41 1 87.88 98 ALA A CA 1
ATOM 751 C C . ALA A 1 98 ? -24.656 -4.898 4.969 1 87.88 98 ALA A C 1
ATOM 753 O O . ALA A 1 98 ? -25.047 -6.055 4.781 1 87.88 98 ALA A O 1
ATOM 754 N N . ASP A 1 99 ? -25.469 -3.959 5.594 1 83.62 99 ASP A N 1
ATOM 755 C CA . ASP A 1 99 ? -26.688 -4.379 6.273 1 83.62 99 ASP A CA 1
ATOM 756 C C . ASP A 1 99 ? -27.922 -3.773 5.609 1 83.62 99 ASP A C 1
ATOM 758 O O . ASP A 1 99 ? -28.984 -3.684 6.23 1 83.62 99 ASP A O 1
ATOM 762 N N . ASP A 1 100 ? -27.797 -3.447 4.398 1 89.75 100 ASP A N 1
ATOM 763 C CA . ASP A 1 100 ? -28.891 -2.758 3.723 1 89.75 100 ASP A CA 1
ATOM 764 C C . ASP A 1 100 ? -30.125 -3.654 3.617 1 89.75 100 ASP A C 1
ATOM 766 O O . ASP A 1 100 ? -31.25 -3.188 3.777 1 89.75 100 ASP A O 1
ATOM 770 N N . LEU A 1 101 ? -29.859 -4.875 3.395 1 82.94 101 LEU A N 1
ATOM 771 C CA . LEU A 1 101 ? -30.984 -5.793 3.23 1 82.94 101 LEU A CA 1
ATOM 772 C C . LEU A 1 101 ? -31.625 -6.121 4.578 1 82.94 101 LEU A C 1
ATOM 774 O O . LEU A 1 101 ? -32.844 -6.293 4.668 1 82.94 101 LEU A O 1
ATOM 778 N N . ARG A 1 102 ? -30.812 -6.078 5.613 1 81.38 102 ARG A N 1
ATOM 779 C CA . ARG A 1 102 ? -31.312 -6.426 6.938 1 81.38 102 ARG A CA 1
ATOM 780 C C . ARG A 1 102 ? -31.938 -5.215 7.629 1 81.38 102 ARG A C 1
ATOM 782 O O . ARG A 1 102 ? -32.812 -5.363 8.477 1 81.38 102 ARG A O 1
ATOM 789 N N . VAL A 1 103 ? -31.406 -4.102 7.332 1 81.31 103 VAL A N 1
ATOM 790 C CA . VAL A 1 103 ? -31.891 -2.867 7.938 1 81.31 103 VAL A CA 1
ATOM 791 C C . VAL A 1 103 ? -32.281 -1.877 6.844 1 81.31 103 VAL A C 1
ATOM 793 O O . VAL A 1 103 ? -31.578 -0.902 6.594 1 81.31 103 VAL A O 1
ATOM 796 N N . PRO A 1 104 ? -33.469 -2.059 6.441 1 74.69 104 PRO A N 1
ATOM 797 C CA . PRO A 1 104 ? -33.812 -1.302 5.234 1 74.69 104 PRO A CA 1
ATOM 798 C C . PRO A 1 104 ? -34.188 0.144 5.531 1 74.69 104 PRO A C 1
ATOM 800 O O . PRO A 1 104 ? -34.031 1.021 4.68 1 74.69 104 PRO A O 1
ATOM 803 N N . MET A 1 105 ? -34.719 0.404 6.684 1 78.19 105 MET A N 1
ATOM 804 C CA . MET A 1 105 ? -35.219 1.757 6.871 1 78.19 105 MET A CA 1
ATOM 805 C C . MET A 1 105 ? -34.219 2.633 7.594 1 78.19 105 MET A C 1
ATOM 807 O O . MET A 1 105 ? -34.031 2.516 8.805 1 78.19 105 MET A O 1
ATOM 811 N N . LYS A 1 106 ? -33.438 3.398 6.812 1 84.56 106 LYS A N 1
ATOM 812 C CA . LYS A 1 106 ? -32.438 4.297 7.348 1 84.56 106 LYS A CA 1
ATOM 813 C C . LYS A 1 106 ? -32.906 5.754 7.273 1 84.56 106 LYS A C 1
ATOM 815 O O . LYS A 1 106 ? -32.281 6.629 7.902 1 84.56 106 LYS A O 1
ATOM 820 N N . GLY A 1 107 ? -34 5.93 6.457 1 83.31 107 GLY A N 1
ATOM 821 C CA . GLY A 1 107 ? -34.531 7.273 6.242 1 83.31 107 GLY A CA 1
ATOM 822 C C . GLY A 1 107 ? -35.75 7.582 7.082 1 83.31 107 GLY A C 1
ATOM 823 O O . GLY A 1 107 ? -36 6.918 8.086 1 83.31 107 GLY A O 1
ATOM 824 N N . PRO A 1 108 ? -36.375 8.602 6.797 1 90.44 108 PRO A N 1
ATOM 825 C CA . PRO A 1 108 ? -36.156 9.477 5.641 1 90.44 108 PRO A CA 1
ATOM 826 C C . PRO A 1 108 ? -34.906 10.328 5.75 1 90.44 108 PRO A C 1
ATOM 828 O O . PRO A 1 108 ? -34.531 10.758 6.844 1 90.44 108 PRO A O 1
ATOM 831 N N . LEU A 1 109 ? -34.281 10.453 4.578 1 96.25 109 LEU A N 1
ATOM 832 C CA . LEU A 1 109 ? -33.062 11.273 4.496 1 96.25 109 LEU A CA 1
ATOM 833 C C . LEU A 1 109 ? -33.375 12.633 3.887 1 96.25 109 LEU A C 1
ATOM 835 O O . LEU A 1 109 ? -34.156 12.734 2.943 1 96.25 109 LEU A O 1
ATOM 839 N N . THR A 1 110 ? -32.875 13.656 4.504 1 97.06 110 THR A N 1
ATOM 840 C CA . THR A 1 110 ? -33.031 15.008 3.986 1 97.06 110 THR A CA 1
ATOM 841 C C . THR A 1 110 ? -31.812 15.445 3.188 1 97.06 110 THR A C 1
ATOM 843 O O . THR A 1 110 ? -30.734 15.656 3.756 1 97.06 110 THR A O 1
ATOM 846 N N . SER A 1 111 ? -31.984 15.617 1.884 1 97.56 111 SER A N 1
ATOM 847 C CA . SER A 1 111 ? -30.906 16.078 1.018 1 97.56 111 SER A CA 1
ATOM 848 C C . SER A 1 111 ? -30.891 17.609 0.928 1 97.56 111 SER A C 1
ATOM 850 O O . SER A 1 111 ? -31.938 18.25 0.839 1 97.56 111 SER A O 1
ATOM 852 N N . LEU A 1 112 ? -29.734 18.062 0.989 1 97.5 112 LEU A N 1
ATOM 853 C CA . LEU A 1 112 ? -29.562 19.516 0.839 1 97.5 112 LEU A CA 1
ATOM 854 C C . LEU A 1 112 ? -29.578 19.906 -0.633 1 97.5 112 LEU A C 1
ATOM 856 O O . LEU A 1 112 ? -28.828 19.359 -1.44 1 97.5 112 LEU A O 1
ATOM 860 N N . ARG A 1 113 ? -30.359 20.891 -0.938 1 95.25 113 ARG A N 1
ATOM 861 C CA . ARG A 1 113 ? -30.562 21.297 -2.328 1 95.25 113 ARG A CA 1
ATOM 862 C C . ARG A 1 113 ? -29.703 22.516 -2.676 1 95.25 113 ARG A C 1
ATOM 864 O O . ARG A 1 113 ? -29.156 22.594 -3.777 1 95.25 113 ARG A O 1
ATOM 871 N N . ASP A 1 114 ? -29.609 23.375 -1.728 1 93.19 114 ASP A N 1
ATOM 872 C CA . ASP A 1 114 ? -28.938 24.641 -2.004 1 93.19 114 ASP A CA 1
ATOM 873 C C . ASP A 1 114 ? -27.469 24.594 -1.602 1 93.19 114 ASP A C 1
ATOM 875 O O . ASP A 1 114 ? -27.078 23.75 -0.79 1 93.19 114 ASP A O 1
ATOM 879 N N . GLY A 1 115 ? -26.734 25.406 -2.24 1 92.88 115 GLY A N 1
ATOM 880 C CA . GLY A 1 115 ? -25.328 25.531 -1.864 1 92.88 115 GLY A CA 1
ATOM 881 C C . GLY A 1 115 ? -24.391 24.859 -2.855 1 92.88 115 GLY A C 1
ATOM 882 O O . GLY A 1 115 ? -24.828 24.219 -3.801 1 92.88 115 GLY A O 1
ATOM 883 N N . ASP A 1 116 ? -23.156 25.094 -2.605 1 94.5 116 ASP A N 1
ATOM 884 C CA . ASP A 1 116 ? -22.078 24.594 -3.461 1 94.5 116 ASP A CA 1
ATOM 885 C C . ASP A 1 116 ? -21.594 23.219 -2.99 1 94.5 116 ASP A C 1
ATOM 887 O O . ASP A 1 116 ? -21.375 23.016 -1.795 1 94.5 116 ASP A O 1
ATOM 891 N N . ALA A 1 117 ? -21.5 22.234 -3.963 1 97.69 117 ALA A N 1
ATOM 892 C CA . ALA A 1 117 ? -21.156 20.859 -3.611 1 97.69 117 ALA A CA 1
ATOM 893 C C . ALA A 1 117 ? -19.656 20.609 -3.799 1 97.69 117 ALA A C 1
ATOM 895 O O . ALA A 1 117 ? -19.203 19.469 -3.682 1 97.69 117 ALA A O 1
ATOM 896 N N . THR A 1 118 ? -18.891 21.672 -4.07 1 98.31 118 THR A N 1
ATOM 897 C CA . THR A 1 118 ? -17.469 21.531 -4.398 1 98.31 118 THR A CA 1
ATOM 898 C C . THR A 1 118 ? -16.719 20.875 -3.246 1 98.31 118 THR A C 1
ATOM 900 O O . THR A 1 118 ? -15.891 19.984 -3.463 1 98.31 118 THR A O 1
ATOM 903 N N . LEU A 1 119 ? -16.984 21.312 -2.01 1 98.69 119 LEU A N 1
ATOM 904 C CA . LEU A 1 119 ? -16.297 20.766 -0.846 1 98.69 119 LEU A CA 1
ATOM 905 C C . LEU A 1 119 ? -16.641 19.297 -0.654 1 98.69 119 LEU A C 1
ATOM 907 O O . LEU A 1 119 ? -15.758 18.484 -0.369 1 98.69 119 LEU A O 1
ATOM 911 N N . ALA A 1 120 ? -17.922 18.969 -0.838 1 98.81 120 ALA A N 1
ATOM 912 C CA . ALA A 1 120 ? -18.359 17.578 -0.719 1 98.81 120 ALA A CA 1
ATOM 913 C C . ALA A 1 120 ? -17.719 16.703 -1.792 1 98.81 120 ALA A C 1
ATOM 915 O O . ALA A 1 120 ? -17.312 15.57 -1.518 1 98.81 120 ALA A O 1
ATOM 916 N N . ARG A 1 121 ? -17.641 17.234 -3.014 1 98.75 121 ARG A N 1
ATOM 917 C CA . ARG A 1 121 ? -17.016 16.516 -4.121 1 98.75 121 ARG A CA 1
ATOM 918 C C . ARG A 1 121 ? -15.555 16.219 -3.834 1 98.75 121 ARG A C 1
ATOM 920 O O . ARG A 1 121 ? -15.078 15.102 -4.074 1 98.75 121 ARG A O 1
ATOM 927 N N . ALA A 1 122 ? -14.844 17.188 -3.314 1 98.81 122 ALA A N 1
ATOM 928 C CA . ALA A 1 122 ? -13.438 17.016 -2.969 1 98.81 122 ALA A CA 1
ATOM 929 C C . ALA A 1 122 ? -13.266 15.961 -1.874 1 98.81 122 ALA A C 1
ATOM 931 O O . ALA A 1 122 ? -12.367 15.125 -1.943 1 98.81 122 ALA A O 1
ATOM 932 N N . ALA A 1 123 ? -14.156 16.016 -0.887 1 98.88 123 ALA A N 1
ATOM 933 C CA . ALA A 1 123 ? -14.086 15.062 0.226 1 98.88 123 ALA A CA 1
ATOM 934 C C . ALA A 1 123 ? -14.305 13.633 -0.254 1 98.88 123 ALA A C 1
ATOM 936 O O . ALA A 1 123 ? -13.555 12.727 0.125 1 98.88 123 ALA A O 1
ATOM 937 N N . ILE A 1 124 ? -15.281 13.445 -1.111 1 98.81 124 ILE A N 1
ATOM 938 C CA . ILE A 1 124 ? -15.57 12.125 -1.667 1 98.81 124 ILE A CA 1
ATOM 939 C C . ILE A 1 124 ? -14.383 11.656 -2.504 1 98.81 124 ILE A C 1
ATOM 941 O O . ILE A 1 124 ? -13.961 10.5 -2.4 1 98.81 124 ILE A O 1
ATOM 945 N N . GLY A 1 125 ? -13.883 12.555 -3.342 1 98.56 125 GLY A N 1
ATOM 946 C CA . GLY A 1 125 ? -12.719 12.219 -4.145 1 98.56 125 GLY A CA 1
ATOM 947 C C . GLY A 1 125 ? -11.539 11.75 -3.318 1 98.56 125 GLY A C 1
ATOM 948 O O . GLY A 1 125 ? -10.883 10.758 -3.66 1 98.56 125 GLY A O 1
ATOM 949 N N . LEU A 1 126 ? -11.281 12.422 -2.215 1 98.69 126 LEU A N 1
ATOM 950 C CA . LEU A 1 126 ? -10.18 12.047 -1.331 1 98.69 126 LEU A CA 1
ATOM 951 C C . LEU A 1 126 ? -10.422 10.68 -0.707 1 98.69 126 LEU A C 1
ATOM 953 O O . LEU A 1 126 ? -9.5 9.867 -0.613 1 98.69 126 LEU A O 1
ATOM 957 N N . CYS A 1 127 ? -11.641 10.398 -0.312 1 98.69 127 CYS A N 1
ATOM 958 C CA . CYS A 1 127 ? -11.969 9.094 0.255 1 98.69 127 CYS A CA 1
ATOM 959 C C . CYS A 1 127 ? -11.703 7.98 -0.75 1 98.69 127 CYS A C 1
ATOM 961 O O . CYS A 1 127 ? -11.102 6.957 -0.41 1 98.69 127 CYS A O 1
ATOM 963 N N . LYS A 1 128 ? -12.117 8.219 -2.016 1 98.12 128 LYS A N 1
ATOM 964 C CA . LYS A 1 128 ? -11.938 7.203 -3.053 1 98.12 128 LYS A CA 1
ATOM 965 C C . LYS A 1 128 ? -10.453 6.902 -3.281 1 98.12 128 LYS A C 1
ATOM 967 O O . LYS A 1 128 ? -10.062 5.738 -3.365 1 98.12 128 LYS A O 1
ATOM 972 N N . THR A 1 129 ? -9.672 7.953 -3.311 1 96.12 129 THR A N 1
ATOM 973 C CA . THR A 1 129 ? -8.258 7.762 -3.588 1 96.12 129 THR A CA 1
ATOM 974 C C . THR A 1 129 ? -7.562 7.07 -2.416 1 96.12 129 THR A C 1
ATOM 976 O O . THR A 1 129 ? -6.5 6.477 -2.58 1 96.12 129 THR A O 1
ATOM 979 N N . ALA A 1 130 ? -8.148 7.156 -1.223 1 97.12 130 ALA A N 1
ATOM 980 C CA . ALA A 1 130 ? -7.633 6.469 -0.041 1 97.12 130 ALA A CA 1
ATOM 981 C C . ALA A 1 130 ? -8.18 5.047 0.046 1 97.12 130 ALA A C 1
ATOM 983 O O . ALA A 1 130 ? -7.93 4.34 1.025 1 97.12 130 ALA A O 1
ATOM 984 N N . GLN A 1 131 ? -8.945 4.629 -0.968 1 97 131 GLN A N 1
ATOM 985 C CA . GLN A 1 131 ? -9.57 3.316 -1.061 1 97 131 GLN A CA 1
ATOM 986 C C . GLN A 1 131 ? -10.492 3.064 0.127 1 97 131 GLN A C 1
ATOM 988 O O . GLN A 1 131 ? -10.555 1.95 0.652 1 97 131 GLN A O 1
ATOM 993 N N . LEU A 1 132 ? -11.102 4.137 0.612 1 98.38 132 LEU A N 1
ATOM 994 C CA . LEU A 1 132 ? -12.164 4.09 1.616 1 98.38 132 LEU A CA 1
ATOM 995 C C . LEU A 1 132 ? -13.539 4.168 0.962 1 98.38 132 LEU A C 1
ATOM 997 O O . LEU A 1 132 ? -13.648 4.531 -0.21 1 98.38 132 LEU A O 1
ATOM 1001 N N . LEU A 1 133 ? -14.57 3.758 1.73 1 98.69 133 LEU A N 1
ATOM 1002 C CA . LEU A 1 133 ? -15.914 4.012 1.238 1 98.69 133 LEU A CA 1
ATOM 1003 C C . L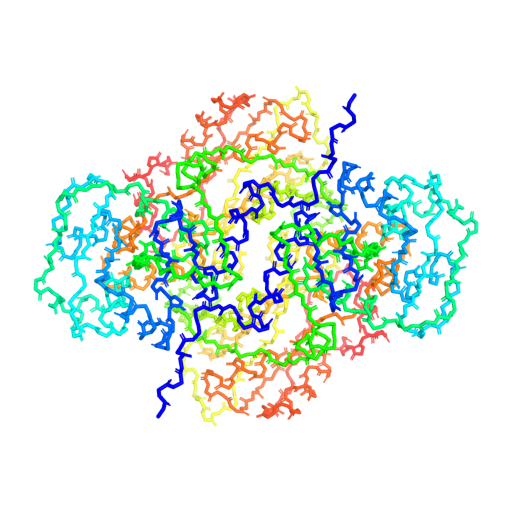EU A 1 133 ? -16.109 5.488 0.905 1 98.69 133 LEU A C 1
ATOM 1005 O O . LEU A 1 133 ? -15.664 6.359 1.659 1 98.69 133 LEU A O 1
ATOM 1009 N N . PRO A 1 134 ? -16.719 5.766 -0.269 1 98.75 134 PRO A N 1
ATOM 1010 C CA . PRO A 1 134 ? -16.859 7.168 -0.672 1 98.75 134 PRO A CA 1
ATOM 1011 C C . PRO A 1 134 ? -17.984 7.887 0.061 1 98.75 134 PRO A C 1
ATOM 1013 O O . PRO A 1 134 ? -18.953 8.312 -0.564 1 98.75 134 PRO A O 1
ATOM 1016 N N . ALA A 1 135 ? -17.875 8.055 1.283 1 98.88 135 ALA A N 1
ATOM 1017 C CA . ALA A 1 135 ? -18.766 8.742 2.215 1 98.88 135 ALA A CA 1
ATOM 1018 C C . ALA A 1 135 ? -17.969 9.625 3.182 1 98.88 135 ALA A C 1
ATOM 1020 O O . ALA A 1 135 ? -17.125 9.125 3.92 1 98.88 135 ALA A O 1
ATOM 1021 N N . ALA A 1 136 ? -18.266 10.852 3.129 1 98.94 136 ALA A N 1
ATOM 1022 C CA . ALA A 1 136 ? -17.5 11.805 3.93 1 98.94 136 ALA A CA 1
ATOM 1023 C C . ALA A 1 136 ? -18.438 12.672 4.781 1 98.94 136 ALA A C 1
ATOM 1025 O O . ALA A 1 136 ? -19.5 13.078 4.324 1 98.94 136 ALA A O 1
ATOM 1026 N N . LEU A 1 137 ? -18.031 12.906 5.969 1 98.88 137 LEU A N 1
ATOM 1027 C CA . LEU A 1 137 ? -18.734 13.812 6.875 1 98.88 137 LEU A CA 1
ATOM 1028 C C . LEU A 1 137 ? -18.094 15.195 6.863 1 98.88 137 LEU A C 1
ATOM 1030 O O . LEU A 1 137 ? -16.875 15.32 7.012 1 98.88 137 LEU A O 1
ATOM 1034 N N . LEU A 1 138 ? -18.891 16.219 6.629 1 98.75 138 LEU A N 1
ATOM 1035 C CA . LEU A 1 138 ? -18.438 17.609 6.637 1 98.75 138 LEU A CA 1
ATOM 1036 C C . LEU A 1 138 ? -18.984 18.359 7.844 1 98.75 138 LEU A C 1
ATOM 1038 O O . LEU A 1 138 ? -20.156 18.188 8.203 1 98.75 138 LEU A O 1
ATOM 1042 N N . ALA A 1 139 ? -18.188 19.125 8.492 1 98.38 139 ALA A N 1
ATOM 1043 C CA . ALA A 1 139 ? -18.531 19.938 9.664 1 98.38 139 ALA A CA 1
ATOM 1044 C C . ALA A 1 139 ? -17.969 21.344 9.547 1 98.38 139 ALA A C 1
ATOM 1046 O O . ALA A 1 139 ? -16.953 21.547 8.883 1 98.38 139 ALA A O 1
ATOM 1047 N N . PRO A 1 140 ? -18.594 22.312 10.18 1 97.62 140 PRO A N 1
ATOM 1048 C CA . PRO A 1 140 ? -18.047 23.672 10.148 1 97.62 140 PRO A CA 1
ATOM 1049 C C . PRO A 1 140 ? -16.656 23.766 10.758 1 97.62 140 PRO A C 1
ATOM 1051 O O . PRO A 1 140 ? -16.359 23.078 11.734 1 97.62 140 PRO A O 1
ATOM 1054 N N . LEU A 1 141 ? -15.875 24.531 10.148 1 97.19 141 LEU A N 1
ATOM 1055 C CA . LEU A 1 141 ? -14.539 24.797 10.688 1 97.19 141 LEU A CA 1
ATOM 1056 C C . LEU A 1 141 ? -14.602 25.828 11.812 1 97.19 141 LEU A C 1
ATOM 1058 O O . LEU A 1 141 ? -15.086 26.953 11.609 1 97.19 141 LEU A O 1
ATOM 1062 N N . PRO A 1 142 ? -14.148 25.484 12.93 1 94.81 142 PRO A N 1
ATOM 1063 C CA . PRO A 1 142 ? -14.141 26.484 14 1 94.81 142 PRO A CA 1
ATOM 1064 C C . PRO A 1 142 ? -13.039 27.531 13.828 1 94.81 142 PRO A C 1
ATOM 1066 O O . PRO A 1 142 ? -12.062 27.281 13.109 1 94.81 142 PRO A O 1
ATOM 1069 N N . THR A 1 143 ? -13.195 28.688 14.547 1 90.88 143 THR A N 1
ATOM 1070 C CA . THR A 1 143 ? -12.18 29.734 14.641 1 90.88 143 THR A CA 1
ATOM 1071 C C . THR A 1 143 ? -11.719 29.906 16.094 1 90.88 143 THR A C 1
ATOM 1073 O O . THR A 1 143 ? -12.516 30.281 16.953 1 90.88 143 THR A O 1
ATOM 1076 N N . PRO A 1 144 ? -10.516 29.609 16.375 1 90.88 144 PRO A N 1
ATOM 1077 C CA . PRO A 1 144 ? -9.461 29.266 15.422 1 90.88 144 PRO A CA 1
ATOM 1078 C C . PRO A 1 144 ? -9.547 27.812 14.961 1 90.88 144 PRO A C 1
ATOM 1080 O O . PRO A 1 144 ? -10.141 26.969 15.648 1 90.88 144 PRO A O 1
ATOM 1083 N N . ALA A 1 145 ? -8.938 27.516 13.836 1 91.12 145 ALA A N 1
ATOM 1084 C CA . ALA A 1 145 ? -8.891 26.141 13.32 1 91.12 145 ALA A CA 1
ATOM 1085 C C . ALA A 1 145 ? -8.086 25.234 14.242 1 91.12 145 ALA A C 1
ATOM 1087 O O . ALA A 1 145 ? -7.09 25.672 14.836 1 91.12 145 ALA A O 1
ATOM 1088 N N . PRO A 1 146 ? -8.562 23.984 14.328 1 91.75 146 PRO A N 1
ATOM 1089 C CA . PRO A 1 146 ? -7.742 23.047 15.102 1 91.75 146 PRO A CA 1
ATOM 1090 C C . PRO A 1 146 ? -6.328 22.906 14.547 1 91.75 146 PRO A C 1
ATOM 1092 O O . PRO A 1 146 ? -6.137 22.906 13.328 1 91.75 146 PRO A O 1
ATOM 1095 N N . GLU A 1 147 ? -5.43 22.828 15.422 1 91 147 GLU A N 1
ATOM 1096 C CA . GLU A 1 147 ? -4.027 22.766 15.031 1 91 147 GLU A CA 1
ATOM 1097 C C . GLU A 1 147 ? -3.682 21.391 14.445 1 91 147 GLU A C 1
ATOM 1099 O O . GLU A 1 147 ? -4.219 20.375 14.883 1 91 147 GLU A O 1
ATOM 1104 N N . GLY A 1 148 ? -2.785 21.406 13.508 1 94.5 148 GLY A N 1
ATOM 1105 C CA . GLY A 1 148 ? -2.166 20.172 13.031 1 94.5 148 GLY A CA 1
ATOM 1106 C C . GLY A 1 148 ? -2.957 19.5 11.938 1 94.5 148 GLY A C 1
ATOM 1107 O O . GLY A 1 148 ? -2.6 18.391 11.492 1 94.5 148 GLY A O 1
ATOM 1108 N N . LEU A 1 149 ? -4.016 20.094 11.469 1 97.5 149 LEU A N 1
ATOM 1109 C CA . LEU A 1 149 ? -4.801 19.469 10.414 1 97.5 149 LEU A CA 1
ATOM 1110 C C . LEU A 1 149 ? -4.262 19.859 9.039 1 97.5 149 LEU A C 1
ATOM 1112 O O . LEU A 1 149 ? -3.762 20.969 8.844 1 97.5 149 LEU A O 1
ATOM 1116 N N . THR A 1 150 ? -4.316 18.938 8.125 1 98.38 150 THR A N 1
ATOM 1117 C CA . THR A 1 150 ? -3.959 19.219 6.734 1 98.38 150 THR A CA 1
ATOM 1118 C C . THR A 1 150 ? -5 20.109 6.074 1 98.38 150 THR A C 1
ATOM 1120 O O . THR A 1 150 ? -6.203 19.844 6.156 1 98.38 150 THR A O 1
ATOM 1123 N N . ALA A 1 151 ? -4.617 21.141 5.473 1 98.12 151 ALA A N 1
ATOM 1124 C CA . ALA A 1 151 ? -5.512 22.094 4.801 1 98.12 151 ALA A CA 1
ATOM 1125 C C . ALA A 1 151 ? -5.309 22.062 3.289 1 98.12 151 ALA A C 1
ATOM 1127 O O . ALA A 1 151 ? -4.172 22.109 2.809 1 98.12 151 ALA A O 1
ATOM 1128 N N . LEU A 1 152 ? -6.391 21.953 2.58 1 98.31 152 LEU A N 1
ATOM 1129 C CA . LEU A 1 152 ? -6.363 21.859 1.124 1 98.31 152 LEU A CA 1
ATOM 1130 C C . LEU A 1 152 ? -7.391 22.812 0.502 1 98.31 152 LEU A C 1
ATOM 1132 O O . LEU A 1 152 ? -8.406 23.125 1.124 1 98.31 152 LEU A O 1
ATOM 1136 N N . ALA A 1 153 ? -7.141 23.234 -0.714 1 98.38 153 ALA A N 1
ATOM 1137 C CA . ALA A 1 153 ? -8.133 23.938 -1.528 1 98.38 153 ALA A CA 1
ATOM 1138 C C . ALA A 1 153 ? -8.938 22.953 -2.373 1 98.38 153 ALA A C 1
ATOM 1140 O O . ALA A 1 153 ? -8.398 22.297 -3.27 1 98.38 153 ALA A O 1
ATOM 1141 N N . ALA A 1 154 ? -10.25 22.953 -2.203 1 98.19 154 ALA A N 1
ATOM 1142 C CA . ALA A 1 154 ? -11.109 21.938 -2.818 1 98.19 154 ALA A CA 1
ATOM 1143 C C . ALA A 1 154 ? -10.969 21.969 -4.34 1 98.19 154 ALA A C 1
ATOM 1145 O O . ALA A 1 154 ? -10.828 20.906 -4.969 1 98.19 154 ALA A O 1
ATOM 1146 N N . PRO A 1 155 ? -10.992 23.141 -4.973 1 97.75 155 PRO A N 1
ATOM 1147 C CA . PRO A 1 155 ? -10.852 23.125 -6.43 1 97.75 155 PRO A CA 1
ATOM 1148 C C . PRO A 1 155 ? -9.531 22.516 -6.887 1 97.75 155 PRO A C 1
ATOM 1150 O O . PRO A 1 155 ? -9.484 21.828 -7.906 1 97.75 155 PRO A O 1
ATOM 1153 N N . GLN A 1 156 ? -8.492 22.734 -6.152 1 97.5 156 GLN A N 1
ATOM 1154 C CA . GLN A 1 156 ? -7.184 22.188 -6.484 1 97.5 156 GLN A CA 1
ATOM 1155 C C . GLN A 1 156 ? -7.172 20.672 -6.297 1 97.5 156 GLN A C 1
ATOM 1157 O O . GLN A 1 156 ? -6.559 19.938 -7.086 1 97.5 156 GLN A O 1
ATOM 1162 N N . VAL A 1 157 ? -7.812 20.234 -5.227 1 97.94 157 VAL A N 1
ATOM 1163 C CA . VAL A 1 157 ? -7.953 18.797 -5 1 97.94 157 VAL A CA 1
ATOM 1164 C C . VAL A 1 157 ? -8.617 18.141 -6.211 1 97.94 157 VAL A C 1
ATOM 1166 O O . VAL A 1 157 ? -8.094 17.172 -6.762 1 97.94 157 VAL A O 1
ATOM 1169 N N . LEU A 1 158 ? -9.719 18.688 -6.645 1 98 158 LEU A N 1
ATOM 1170 C CA . LEU A 1 158 ? -10.484 18.125 -7.754 1 98 158 LEU A CA 1
ATOM 1171 C C . LEU A 1 158 ? -9.648 18.109 -9.031 1 98 158 LEU A C 1
ATOM 1173 O O . LEU A 1 158 ? -9.672 17.141 -9.781 1 98 158 LEU A O 1
ATOM 1177 N N . GLN A 1 159 ? -8.938 19.156 -9.219 1 97.5 159 GLN A N 1
ATOM 1178 C CA . GLN A 1 159 ? -8.086 19.25 -10.398 1 97.5 159 GLN A CA 1
ATOM 1179 C C . GLN A 1 159 ? -6.977 18.203 -10.367 1 97.5 159 GLN A C 1
ATOM 1181 O O . GLN A 1 159 ? -6.762 17.484 -11.344 1 97.5 159 GLN A O 1
ATOM 1186 N N . LEU A 1 160 ? -6.289 18.047 -9.281 1 96.62 160 LEU A N 1
ATOM 1187 C CA . LEU A 1 160 ? -5.121 17.188 -9.172 1 96.62 160 LEU A CA 1
ATOM 1188 C C . LEU A 1 160 ? -5.535 15.711 -9.164 1 96.62 160 LEU A C 1
ATOM 1190 O O . LEU A 1 160 ? -4.809 14.852 -9.672 1 96.62 160 LEU A O 1
ATOM 1194 N N . LEU A 1 161 ? -6.711 15.43 -8.625 1 94.81 161 LEU A N 1
ATOM 1195 C CA . LEU A 1 161 ? -7.195 14.055 -8.617 1 94.81 161 LEU A CA 1
ATOM 1196 C C . LEU A 1 161 ? -7.492 13.57 -10.039 1 94.81 161 LEU A C 1
ATOM 1198 O O . LEU A 1 161 ? -7.488 12.367 -10.305 1 94.81 161 LEU A O 1
ATOM 1202 N N . SER A 1 162 ? -7.734 14.453 -10.93 1 93.31 162 SER A N 1
ATOM 1203 C CA . SER A 1 162 ? -8.062 14.102 -12.305 1 93.31 162 SER A CA 1
ATOM 1204 C C . SER A 1 162 ? -6.824 14.125 -13.195 1 93.31 162 SER A C 1
ATOM 1206 O O . SER A 1 162 ? -6.887 13.734 -14.359 1 93.31 162 SER A O 1
ATOM 1208 N N . SER A 1 163 ? -5.711 14.508 -12.672 1 93.75 163 SER A N 1
ATOM 1209 C CA . SER A 1 163 ? -4.484 14.617 -13.453 1 93.75 163 SER A CA 1
ATOM 1210 C C . SER A 1 163 ? -3.742 13.281 -13.508 1 93.75 163 SER A C 1
ATOM 1212 O O . SER A 1 163 ? -3.973 12.406 -12.672 1 93.75 163 SER A O 1
ATOM 1214 N N . GLU A 1 164 ? -2.949 13.102 -14.547 1 92.25 164 GLU A N 1
ATOM 1215 C CA . GLU A 1 164 ? -2.117 11.906 -14.672 1 92.25 164 GLU A CA 1
ATOM 1216 C C . GLU A 1 164 ? -0.855 12.023 -13.82 1 92.25 164 GLU A C 1
ATOM 1218 O O . GLU A 1 164 ? -0.226 13.086 -13.773 1 92.25 164 GLU A O 1
ATOM 1223 N N . ALA A 1 165 ? -0.559 10.961 -13.164 1 91.75 165 ALA A N 1
ATOM 1224 C CA . ALA A 1 165 ? 0.685 10.93 -12.398 1 91.75 165 ALA A CA 1
ATOM 1225 C C . ALA A 1 165 ? 1.88 10.641 -13.305 1 91.75 165 ALA A C 1
ATOM 1227 O O . ALA A 1 165 ? 1.745 9.969 -14.328 1 91.75 165 ALA A O 1
ATOM 1228 N N . ALA A 1 166 ? 3.004 11.195 -12.938 1 95 166 ALA A N 1
ATOM 1229 C CA . ALA A 1 166 ? 4.273 10.812 -13.547 1 95 166 ALA A CA 1
ATOM 1230 C C . ALA A 1 166 ? 4.922 9.664 -12.781 1 95 166 ALA A C 1
ATOM 1232 O O . ALA A 1 166 ? 4.809 9.578 -11.562 1 95 166 ALA A O 1
ATOM 1233 N N . PHE A 1 167 ? 5.617 8.781 -13.523 1 96.69 167 PHE A N 1
ATOM 1234 C CA . PHE A 1 167 ? 6.242 7.613 -12.914 1 96.69 167 PHE A CA 1
ATOM 1235 C C . PHE A 1 167 ? 7.758 7.656 -13.086 1 96.69 167 PHE A C 1
ATOM 1237 O O . PHE A 1 167 ? 8.258 8.062 -14.133 1 96.69 167 PHE A O 1
ATOM 1244 N N . ALA A 1 168 ? 8.445 7.266 -12.039 1 96.69 168 ALA A N 1
ATOM 1245 C CA . ALA A 1 168 ? 9.898 7.129 -12.094 1 96.69 168 ALA A CA 1
ATOM 1246 C C . ALA A 1 168 ? 10.328 5.695 -11.797 1 96.69 168 ALA A C 1
ATOM 1248 O O . ALA A 1 168 ? 9.742 5.035 -10.938 1 96.69 168 ALA A O 1
ATOM 1249 N N . PRO A 1 169 ? 11.32 5.172 -12.578 1 97.19 169 PRO A N 1
ATOM 1250 C CA . PRO A 1 169 ? 11.891 3.885 -12.18 1 97.19 169 PRO A CA 1
ATOM 1251 C C . PRO A 1 169 ? 12.602 3.945 -10.836 1 97.19 169 PRO A C 1
ATOM 1253 O O . PRO A 1 169 ? 13.32 4.91 -10.555 1 97.19 169 PRO A O 1
ATOM 1256 N N . VAL A 1 170 ? 12.391 2.941 -9.992 1 96.56 170 VAL A N 1
ATOM 1257 C CA . VAL A 1 170 ? 12.969 2.98 -8.656 1 96.56 170 VAL A CA 1
ATOM 1258 C C . VAL A 1 170 ? 13.992 1.858 -8.5 1 96.56 170 VAL A C 1
ATOM 1260 O O . VAL A 1 170 ? 15.023 2.035 -7.844 1 96.56 170 VAL A O 1
ATOM 1263 N N . ALA A 1 171 ? 13.719 0.711 -9.023 1 97.12 171 ALA A N 1
ATOM 1264 C CA . ALA A 1 171 ? 14.578 -0.467 -8.93 1 97.12 171 ALA A CA 1
ATOM 1265 C C . ALA A 1 171 ? 14.203 -1.508 -9.977 1 97.12 171 ALA A C 1
ATOM 1267 O O . ALA A 1 171 ? 13.078 -1.504 -10.484 1 97.12 171 ALA A O 1
ATOM 1268 N N . ALA A 1 172 ? 15.109 -2.289 -10.336 1 97.5 172 ALA A N 1
ATOM 1269 C CA . ALA A 1 172 ? 14.891 -3.418 -11.234 1 97.5 172 ALA A CA 1
ATOM 1270 C C . ALA A 1 172 ? 15.891 -4.539 -10.961 1 97.5 172 ALA A C 1
ATOM 1272 O O . ALA A 1 172 ? 17 -4.289 -10.477 1 97.5 172 ALA A O 1
ATOM 1273 N N . ALA A 1 173 ? 15.477 -5.703 -11.211 1 97.88 173 ALA A N 1
ATOM 1274 C CA . ALA A 1 173 ? 16.391 -6.836 -11.039 1 97.88 173 ALA A CA 1
ATOM 1275 C C . ALA A 1 173 ? 15.945 -8.023 -11.891 1 97.88 173 ALA A C 1
ATOM 1277 O O . ALA A 1 173 ? 14.773 -8.125 -12.266 1 97.88 173 ALA A O 1
ATOM 1278 N N . ARG A 1 174 ? 16.891 -8.875 -12.203 1 97.44 174 ARG A N 1
ATOM 1279 C CA . ARG A 1 174 ? 16.594 -10.148 -12.867 1 97.44 174 ARG A CA 1
ATOM 1280 C C . ARG A 1 174 ? 15.867 -11.094 -11.914 1 97.44 174 ARG A C 1
ATOM 1282 O O . ARG A 1 174 ? 16.234 -11.219 -10.75 1 97.44 174 ARG A O 1
ATOM 1289 N N . VAL A 1 175 ? 14.797 -11.656 -12.406 1 97.69 175 VAL A N 1
ATOM 1290 C CA . VAL A 1 175 ? 14.016 -12.633 -11.648 1 97.69 175 VAL A CA 1
ATOM 1291 C C . VAL A 1 175 ? 13.648 -13.812 -12.555 1 97.69 175 VAL A C 1
ATOM 1293 O O . VAL A 1 175 ? 12.664 -13.758 -13.289 1 97.69 175 VAL A O 1
ATOM 1296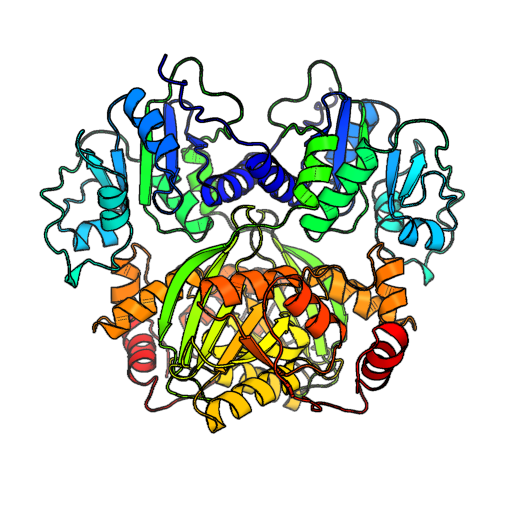 N N . PRO A 1 176 ? 14.461 -14.859 -12.484 1 97.12 176 PRO A N 1
ATOM 1297 C CA . PRO A 1 176 ? 14.031 -16.047 -13.227 1 97.12 176 PRO A CA 1
ATOM 1298 C C . PRO A 1 176 ? 12.695 -16.594 -12.734 1 97.12 176 PRO A C 1
ATOM 1300 O O . PRO A 1 176 ? 12.484 -16.719 -11.523 1 97.12 176 PRO A O 1
ATOM 1303 N N . MET A 1 177 ? 11.828 -16.859 -13.625 1 96.81 177 MET A N 1
ATOM 1304 C CA . MET A 1 177 ? 10.492 -17.359 -13.297 1 96.81 177 MET A CA 1
ATOM 1305 C C . MET A 1 177 ? 10.211 -18.672 -13.992 1 96.81 177 MET A C 1
ATOM 1307 O O . MET A 1 177 ? 10.906 -19.047 -14.938 1 96.81 177 MET A O 1
ATOM 1311 N N . ARG A 1 178 ? 9.18 -19.328 -13.547 1 95.75 178 ARG A N 1
ATOM 1312 C CA . ARG A 1 178 ? 8.734 -20.594 -14.148 1 95.75 178 ARG A CA 1
ATOM 1313 C C . ARG A 1 178 ? 8.383 -20.406 -15.617 1 95.75 178 ARG A C 1
ATOM 1315 O O . ARG A 1 178 ? 8.734 -21.234 -16.453 1 95.75 178 ARG A O 1
ATOM 1322 N N . ALA A 1 179 ? 7.727 -19.281 -15.945 1 95.62 179 ALA A N 1
ATOM 1323 C CA . ALA A 1 179 ? 7.277 -19.016 -17.312 1 95.62 179 ALA A CA 1
ATOM 1324 C C . ALA A 1 179 ? 8.453 -18.656 -18.219 1 95.62 179 ALA A C 1
ATOM 1326 O O . ALA A 1 179 ? 8.406 -18.891 -19.422 1 95.62 179 ALA A O 1
ATOM 1327 N N . ALA A 1 180 ? 9.461 -18.062 -17.625 1 96.12 180 ALA A N 1
ATOM 1328 C CA . ALA A 1 180 ? 10.594 -17.594 -18.422 1 96.12 180 ALA A CA 1
ATOM 1329 C C . ALA A 1 180 ? 11.797 -17.297 -17.531 1 96.12 180 ALA A C 1
ATOM 1331 O O . ALA A 1 180 ? 11.727 -16.438 -16.656 1 96.12 180 ALA A O 1
ATOM 1332 N N . GLU A 1 181 ? 12.891 -17.891 -17.828 1 95.5 181 GLU A N 1
ATOM 1333 C CA . GLU A 1 181 ? 14.07 -17.703 -16.984 1 95.5 181 GLU A CA 1
ATOM 1334 C C . GLU A 1 181 ? 14.68 -16.312 -17.172 1 95.5 181 GLU A C 1
ATOM 1336 O O . GLU A 1 181 ? 15.289 -15.766 -16.266 1 95.5 181 GLU A O 1
ATOM 1341 N N . ARG A 1 182 ? 14.547 -15.82 -18.391 1 96.75 182 ARG A N 1
ATOM 1342 C CA . ARG A 1 182 ? 15.086 -14.492 -18.672 1 96.75 182 ARG A CA 1
ATOM 1343 C C . ARG A 1 182 ? 14.062 -13.406 -18.344 1 96.75 182 ARG A C 1
ATOM 1345 O O . ARG A 1 182 ? 13.68 -12.625 -19.219 1 96.75 182 ARG A O 1
ATOM 1352 N N . GLY A 1 183 ? 13.711 -13.328 -17.109 1 97.75 183 GLY A N 1
ATOM 1353 C CA . GLY A 1 183 ? 12.758 -12.328 -16.641 1 97.75 183 GLY A CA 1
ATOM 1354 C C . GLY A 1 183 ? 13.406 -11.203 -15.859 1 97.75 183 GLY A C 1
ATOM 1355 O O . GLY A 1 183 ? 14.438 -11.406 -15.211 1 97.75 183 GLY A O 1
ATOM 1356 N N . ARG A 1 184 ? 12.875 -10.039 -15.961 1 98.31 184 ARG A N 1
ATOM 1357 C CA . ARG A 1 184 ? 13.281 -8.859 -15.203 1 98.31 184 ARG A CA 1
ATOM 1358 C C . ARG A 1 184 ? 12.07 -8.133 -14.625 1 98.31 184 ARG A C 1
ATOM 1360 O O . ARG A 1 184 ? 11.047 -7.988 -15.305 1 98.31 184 ARG A O 1
ATOM 1367 N N . LEU A 1 185 ? 12.148 -7.75 -13.398 1 98.69 185 LEU A N 1
ATOM 1368 C CA . LEU A 1 185 ? 11.086 -6.992 -12.75 1 98.69 185 LEU A CA 1
ATOM 1369 C C . LEU A 1 185 ? 11.5 -5.535 -12.555 1 98.69 185 LEU A C 1
ATOM 1371 O O . LEU A 1 185 ? 12.531 -5.254 -11.945 1 98.69 185 LEU A O 1
ATOM 1375 N N . HIS A 1 186 ? 10.719 -4.582 -13.117 1 98.69 186 HIS A N 1
ATOM 1376 C CA . HIS A 1 186 ? 10.898 -3.145 -12.953 1 98.69 186 HIS A CA 1
ATOM 1377 C C . HIS A 1 186 ? 9.859 -2.559 -12.008 1 98.69 186 HIS A C 1
ATOM 1379 O O . HIS A 1 186 ? 8.664 -2.844 -12.141 1 98.69 186 HIS A O 1
ATOM 1385 N N . ILE A 1 187 ? 10.305 -1.779 -11.094 1 98.69 187 ILE A N 1
ATOM 1386 C CA . ILE A 1 187 ? 9.414 -1.091 -10.164 1 98.69 187 ILE A CA 1
ATOM 1387 C C . ILE A 1 187 ? 9.328 0.388 -10.539 1 98.69 187 ILE A C 1
ATOM 1389 O O . ILE A 1 187 ? 10.352 1.054 -10.703 1 98.69 187 ILE A O 1
ATOM 1393 N N . PHE A 1 188 ? 8.102 0.89 -10.664 1 98.62 188 PHE A N 1
ATOM 1394 C CA . PHE A 1 188 ? 7.855 2.297 -10.961 1 98.62 188 PHE A CA 1
ATOM 1395 C C . PHE A 1 188 ? 7.047 2.949 -9.852 1 98.62 188 PHE A C 1
ATOM 1397 O O . PHE A 1 188 ? 6.082 2.365 -9.352 1 98.62 188 PHE A O 1
ATOM 1404 N N . ARG A 1 189 ? 7.445 4.086 -9.445 1 97.81 189 ARG A N 1
ATOM 1405 C CA . ARG A 1 189 ? 6.789 4.828 -8.367 1 97.81 189 ARG A CA 1
ATOM 1406 C C . ARG A 1 189 ? 6.156 6.109 -8.898 1 97.81 189 ARG A C 1
ATOM 1408 O O . ARG A 1 189 ? 6.805 6.883 -9.609 1 97.81 189 ARG A O 1
ATOM 1415 N N . PRO A 1 190 ? 4.887 6.336 -8.625 1 97.12 190 PRO A N 1
ATOM 1416 C CA . PRO A 1 190 ? 4.246 7.586 -9.039 1 97.12 190 PRO A CA 1
ATOM 1417 C C . PRO A 1 190 ? 4.68 8.781 -8.188 1 97.12 190 PRO A C 1
ATOM 1419 O O . PRO A 1 190 ? 5.109 8.602 -7.047 1 97.12 190 PRO A O 1
ATOM 1422 N N . ASP A 1 191 ? 4.52 9.977 -8.711 1 95.62 191 ASP A N 1
ATOM 1423 C CA . ASP A 1 191 ? 4.957 11.188 -8.023 1 95.62 191 ASP A CA 1
ATOM 1424 C C . ASP A 1 191 ? 3.871 11.719 -7.09 1 95.62 191 ASP A C 1
ATOM 1426 O O . ASP A 1 191 ? 4.086 12.688 -6.363 1 95.62 191 ASP A O 1
ATOM 1430 N N . ASP A 1 192 ? 2.719 11.039 -7.074 1 95 192 ASP A N 1
ATOM 1431 C CA . ASP A 1 192 ? 1.615 11.547 -6.262 1 95 192 ASP A CA 1
ATOM 1432 C C . ASP A 1 192 ? 1.439 10.711 -4.996 1 95 192 ASP A C 1
ATOM 1434 O O . ASP A 1 192 ? 0.461 10.875 -4.266 1 95 192 ASP A O 1
ATOM 1438 N N . GLY A 1 193 ? 2.287 9.766 -4.766 1 94.75 193 GLY A N 1
ATOM 1439 C CA . GLY A 1 193 ? 2.248 8.977 -3.545 1 94.75 193 GLY A CA 1
ATOM 1440 C C . GLY A 1 193 ? 1.36 7.754 -3.65 1 94.75 193 GLY A C 1
ATOM 1441 O O . GLY A 1 193 ? 1.176 7.027 -2.672 1 94.75 193 GLY A O 1
ATOM 1442 N N . GLY A 1 194 ? 0.811 7.496 -4.812 1 94.31 194 GLY A N 1
ATOM 1443 C CA . GLY A 1 194 ? 0.015 6.297 -5.027 1 94.31 194 GLY A CA 1
ATOM 1444 C C . GLY A 1 194 ? 0.842 5.027 -5.039 1 94.31 194 GLY A C 1
ATOM 1445 O O . GLY A 1 194 ? 2.049 5.062 -4.785 1 94.31 194 GLY A O 1
ATOM 1446 N N . PRO A 1 195 ? 0.191 3.932 -5.266 1 95.5 195 PRO A N 1
ATOM 1447 C CA . PRO A 1 195 ? 0.908 2.654 -5.277 1 95.5 195 PRO A CA 1
ATOM 1448 C C . PRO A 1 195 ? 1.941 2.566 -6.395 1 95.5 195 PRO A C 1
ATOM 1450 O O . PRO A 1 195 ? 1.754 3.158 -7.461 1 95.5 195 PRO A O 1
ATOM 1453 N N . GLU A 1 196 ? 2.984 1.852 -6.09 1 97.94 196 GLU A N 1
ATOM 1454 C CA . GLU A 1 196 ? 3.938 1.495 -7.137 1 97.94 196 GLU A CA 1
ATOM 1455 C C . GLU A 1 196 ? 3.338 0.484 -8.109 1 97.94 196 GLU A C 1
ATOM 1457 O O . GLU A 1 196 ? 2.447 -0.285 -7.742 1 97.94 196 GLU A O 1
ATOM 1462 N N . HIS A 1 197 ? 3.744 0.565 -9.359 1 98.69 197 HIS A N 1
ATOM 1463 C CA . HIS A 1 197 ? 3.379 -0.375 -10.414 1 98.69 197 HIS A CA 1
ATOM 1464 C C . HIS A 1 197 ? 4.605 -1.088 -10.969 1 98.69 197 HIS A C 1
ATOM 1466 O O . HIS A 1 197 ? 5.738 -0.638 -10.758 1 98.69 197 HIS A O 1
ATOM 1472 N N . TYR A 1 198 ? 4.355 -2.219 -11.641 1 98.81 198 TYR A N 1
ATOM 1473 C CA . TYR A 1 198 ? 5.48 -3.072 -12.008 1 98.81 198 TYR A CA 1
ATOM 1474 C C . TYR A 1 198 ? 5.43 -3.445 -13.484 1 98.81 198 TYR A C 1
ATOM 1476 O O . TYR A 1 198 ? 4.355 -3.461 -14.086 1 98.81 198 TYR A O 1
ATOM 1484 N N . ALA A 1 199 ? 6.543 -3.65 -14.016 1 98.88 199 ALA A N 1
ATOM 1485 C CA . ALA A 1 199 ? 6.672 -4.246 -15.344 1 98.88 199 ALA A CA 1
ATOM 1486 C C . ALA A 1 199 ? 7.527 -5.508 -15.297 1 98.88 199 ALA A C 1
ATOM 1488 O O . ALA A 1 199 ? 8.672 -5.473 -14.844 1 98.88 199 ALA A O 1
ATOM 1489 N N . ILE A 1 200 ? 6.953 -6.602 -15.641 1 98.81 200 ILE A N 1
ATOM 1490 C CA . ILE A 1 200 ? 7.672 -7.855 -15.844 1 98.81 200 ILE A CA 1
ATOM 1491 C C . ILE A 1 200 ? 8.117 -7.969 -17.297 1 98.81 200 ILE A C 1
ATOM 1493 O O . ILE A 1 200 ? 7.289 -8.141 -18.188 1 98.81 200 ILE A O 1
ATOM 1497 N N . GLU A 1 201 ? 9.344 -7.848 -17.516 1 98.69 201 GLU A N 1
ATOM 1498 C CA . GLU A 1 201 ? 9.906 -7.914 -18.859 1 98.69 201 GLU A CA 1
ATOM 1499 C C . GLU A 1 201 ? 10.547 -9.281 -19.109 1 98.69 201 GLU A C 1
ATOM 1501 O O . GLU A 1 201 ? 11.359 -9.75 -18.328 1 98.69 201 GLU A O 1
ATOM 1506 N N . ILE A 1 202 ? 10.164 -9.914 -20.125 1 98.38 202 ILE A N 1
ATOM 1507 C CA . ILE A 1 202 ? 10.695 -11.219 -20.516 1 98.38 202 ILE A CA 1
ATOM 1508 C C . ILE A 1 202 ? 11.602 -11.062 -21.734 1 98.38 202 ILE A C 1
ATOM 1510 O O . ILE A 1 202 ? 11.195 -10.477 -22.75 1 98.38 202 ILE A O 1
ATOM 1514 N N . GLY A 1 203 ? 12.773 -11.586 -21.609 1 97.75 203 GLY A N 1
ATOM 1515 C CA . GLY A 1 203 ? 13.75 -11.445 -22.672 1 97.75 203 GLY A CA 1
ATOM 1516 C C . GLY A 1 203 ? 14.289 -10.039 -22.812 1 97.75 203 GLY A C 1
ATOM 1517 O O . GLY A 1 203 ? 14.586 -9.383 -21.812 1 97.75 203 GLY A O 1
ATOM 1518 N N . SER A 1 204 ? 14.602 -9.656 -24 1 96.5 204 SER A N 1
ATOM 1519 C CA . SER A 1 204 ? 15.055 -8.32 -24.359 1 96.5 204 SER A CA 1
ATOM 1520 C C . SER A 1 204 ? 14.398 -7.84 -25.641 1 96.5 204 SER A C 1
ATOM 1522 O O . SER A 1 204 ? 15.078 -7.648 -26.656 1 96.5 204 SER A O 1
ATOM 1524 N N . PRO A 1 205 ? 13.125 -7.586 -25.438 1 97.62 205 PRO A N 1
ATOM 1525 C CA . PRO A 1 205 ? 12.406 -7.199 -26.656 1 97.62 205 PRO A CA 1
ATOM 1526 C C . PRO A 1 205 ? 12.984 -5.945 -27.312 1 97.62 205 PRO A C 1
ATOM 1528 O O . PRO A 1 205 ? 13.414 -5.023 -26.625 1 97.62 205 PRO A O 1
ATOM 1531 N N . ASP A 1 206 ? 12.953 -5.953 -28.672 1 97.12 206 ASP A N 1
ATOM 1532 C CA . ASP A 1 206 ? 13.367 -4.793 -29.453 1 97.12 206 ASP A CA 1
ATOM 1533 C C . ASP A 1 206 ? 12.406 -3.625 -29.25 1 97.12 206 ASP A C 1
ATOM 1535 O O . ASP A 1 206 ? 11.211 -3.732 -29.562 1 97.12 206 ASP A O 1
ATOM 1539 N N . ARG A 1 207 ? 12.922 -2.527 -28.812 1 96.94 207 ARG A N 1
ATOM 1540 C CA . ARG A 1 207 ? 12.086 -1.376 -28.5 1 96.94 207 ARG A CA 1
ATOM 1541 C C . ARG A 1 207 ? 11.484 -0.768 -29.766 1 96.94 207 ARG A C 1
ATOM 1543 O O . ARG A 1 207 ? 10.5 -0.024 -29.688 1 96.94 207 ARG A O 1
ATOM 1550 N N . ALA A 1 208 ? 12 -1.121 -30.922 1 96.62 208 ALA A N 1
ATOM 1551 C CA . ALA A 1 208 ? 11.555 -0.55 -32.188 1 96.62 208 ALA A CA 1
ATOM 1552 C C . ALA A 1 208 ? 10.43 -1.379 -32.812 1 96.62 208 ALA A C 1
ATOM 1554 O O . ALA A 1 208 ? 9.805 -0.965 -33.781 1 96.62 208 ALA A O 1
ATOM 1555 N N . GLN A 1 209 ? 10.094 -2.508 -32.25 1 97.44 209 GLN A N 1
ATOM 1556 C CA . GLN A 1 209 ? 9.055 -3.4 -32.75 1 97.44 209 GLN A CA 1
ATOM 1557 C C . GLN A 1 209 ? 7.91 -3.531 -31.766 1 97.44 209 GLN A C 1
ATOM 1559 O O . GLN A 1 209 ? 8.094 -3.318 -30.562 1 97.44 209 GLN A O 1
ATOM 1564 N N . PRO A 1 210 ? 6.773 -3.822 -32.344 1 98.25 210 PRO A N 1
ATOM 1565 C CA . PRO A 1 210 ? 5.672 -4.074 -31.406 1 98.25 210 PRO A CA 1
ATOM 1566 C C . PRO A 1 210 ? 5.949 -5.254 -30.469 1 98.25 210 PRO A C 1
ATOM 1568 O O . PRO A 1 210 ? 6.152 -6.379 -30.938 1 98.25 210 PRO A O 1
ATOM 1571 N N . VAL A 1 211 ? 5.938 -5.008 -29.234 1 98.19 211 VAL A N 1
ATOM 1572 C CA . VAL A 1 211 ? 6.207 -6.051 -28.25 1 98.19 211 VAL A CA 1
ATOM 1573 C C . VAL A 1 211 ? 4.895 -6.68 -27.797 1 98.19 211 VAL A C 1
ATOM 1575 O O . VAL A 1 211 ? 3.867 -6.004 -27.719 1 98.19 211 VAL A O 1
ATOM 1578 N N . LEU A 1 212 ? 4.875 -8.008 -27.562 1 98.62 212 LEU A N 1
ATOM 1579 C CA . LEU A 1 212 ? 3.736 -8.617 -26.891 1 98.62 212 LEU A CA 1
ATOM 1580 C C . LEU A 1 212 ? 3.564 -8.055 -25.484 1 98.62 212 LEU A C 1
ATOM 1582 O O . LEU A 1 212 ? 4.477 -8.148 -24.656 1 98.62 212 LEU A O 1
ATOM 1586 N N . ALA A 1 213 ? 2.422 -7.426 -25.234 1 98.69 213 ALA A N 1
ATOM 1587 C CA . ALA A 1 213 ? 2.238 -6.734 -23.969 1 98.69 213 ALA A CA 1
ATOM 1588 C C . ALA A 1 213 ? 0.893 -7.09 -23.344 1 98.69 213 ALA A C 1
ATOM 1590 O O . ALA A 1 213 ? -0.052 -7.449 -24.047 1 98.69 213 ALA A O 1
ATOM 1591 N N . ARG A 1 214 ? 0.84 -7 -22.094 1 98.5 214 ARG A N 1
ATOM 1592 C CA . ARG A 1 214 ? -0.391 -7.172 -21.328 1 98.5 214 ARG A CA 1
ATOM 1593 C C . ARG A 1 214 ? -0.496 -6.133 -20.219 1 98.5 214 ARG A C 1
ATOM 1595 O O . ARG A 1 214 ? 0.492 -5.836 -19.547 1 98.5 214 ARG A O 1
ATOM 1602 N N . LEU A 1 215 ? -1.609 -5.492 -20.109 1 98.12 215 LEU A N 1
ATOM 1603 C CA . LEU A 1 215 ? -1.972 -4.695 -18.938 1 98.12 215 LEU A CA 1
ATOM 1604 C C . LEU A 1 215 ? -2.793 -5.52 -17.953 1 98.12 215 LEU A C 1
ATOM 1606 O O . LEU A 1 215 ? -3.955 -5.836 -18.219 1 98.12 215 LEU A O 1
ATOM 1610 N N . HIS A 1 216 ? -2.178 -5.922 -16.922 1 98.06 216 HIS A N 1
ATOM 1611 C CA . HIS A 1 216 ? -2.818 -6.758 -15.906 1 98.06 216 HIS A CA 1
ATOM 1612 C C . HIS A 1 216 ? -3.062 -5.98 -14.617 1 98.06 216 HIS A C 1
ATOM 1614 O O . HIS A 1 216 ? -2.117 -5.5 -13.992 1 98.06 216 HIS A O 1
ATOM 1620 N N . SER A 1 217 ? -4.289 -5.773 -14.211 1 97.56 217 SER A N 1
ATOM 1621 C CA . SER A 1 217 ? -4.59 -5.16 -12.922 1 97.56 217 SER A CA 1
ATOM 1622 C C . SER A 1 217 ? -4.492 -6.176 -11.789 1 97.56 217 SER A C 1
ATOM 1624 O O . SER A 1 217 ? -4.98 -7.301 -11.914 1 97.56 217 SER A O 1
ATOM 1626 N N . ALA A 1 218 ? -3.832 -5.801 -10.773 1 98.25 218 ALA A N 1
ATOM 1627 C CA . ALA A 1 218 ? -3.602 -6.66 -9.617 1 98.25 218 ALA A CA 1
ATOM 1628 C C . ALA A 1 218 ? -4.91 -7.258 -9.109 1 98.25 218 ALA A C 1
ATOM 1630 O O . ALA A 1 218 ? -5.93 -6.566 -9.039 1 98.25 218 ALA A O 1
ATOM 1631 N N . CYS A 1 219 ? -4.898 -8.5 -8.844 1 98.06 219 CYS A N 1
ATOM 1632 C CA . CYS A 1 219 ? -6.035 -9.219 -8.281 1 98.06 219 CYS A CA 1
ATOM 1633 C C . CYS A 1 219 ? -5.574 -10.234 -7.242 1 98.06 219 CYS A C 1
ATOM 1635 O O . CYS A 1 219 ? -5.27 -11.383 -7.582 1 98.06 219 CYS A O 1
ATOM 1637 N N . PHE A 1 220 ? -5.602 -9.883 -5.988 1 98.75 220 PHE A N 1
ATOM 1638 C CA . PHE A 1 220 ? -5.125 -10.758 -4.926 1 98.75 220 PHE A CA 1
ATOM 1639 C C . PHE A 1 220 ? -5.879 -12.078 -4.934 1 98.75 220 PHE A C 1
ATOM 1641 O O . PHE A 1 220 ? -5.27 -13.148 -4.828 1 98.75 220 PHE A O 1
ATOM 1648 N N . THR A 1 221 ? -7.168 -12.055 -5.086 1 98.31 221 THR A N 1
ATOM 1649 C CA . THR A 1 221 ? -7.98 -13.258 -5.031 1 98.31 221 THR A CA 1
ATOM 1650 C C . THR A 1 221 ? -7.672 -14.18 -6.207 1 98.31 221 THR A C 1
ATOM 1652 O O . THR A 1 221 ? -7.609 -15.398 -6.051 1 98.31 221 THR A O 1
ATOM 1655 N N . GLY A 1 222 ? -7.469 -13.617 -7.363 1 97.75 222 GLY A N 1
ATOM 1656 C CA . GLY A 1 222 ? -7.18 -14.422 -8.539 1 97.75 222 GLY A CA 1
ATOM 1657 C C . GLY A 1 222 ? -5.719 -14.82 -8.648 1 97.75 222 GLY A C 1
ATOM 1658 O O . GLY A 1 222 ? -5.398 -16 -8.82 1 97.75 222 GLY A O 1
ATOM 1659 N N . ASP A 1 223 ? -4.828 -13.859 -8.508 1 98.38 223 ASP A N 1
ATOM 1660 C CA . ASP A 1 223 ? -3.404 -14.039 -8.781 1 98.38 223 ASP A CA 1
ATOM 1661 C C . ASP A 1 223 ? -2.727 -14.836 -7.668 1 98.38 223 ASP A C 1
ATOM 1663 O O . ASP A 1 223 ? -1.761 -15.562 -7.918 1 98.38 223 ASP A O 1
ATOM 1667 N N . VAL A 1 224 ? -3.201 -14.672 -6.387 1 98.31 224 VAL A N 1
ATOM 1668 C CA . VAL A 1 224 ? -2.494 -15.227 -5.238 1 98.31 224 VAL A CA 1
ATOM 1669 C C . VAL A 1 224 ? -3.287 -16.406 -4.668 1 98.31 224 VAL A C 1
ATOM 1671 O O . VAL A 1 224 ? -2.736 -17.484 -4.441 1 98.31 224 VAL A O 1
ATOM 1674 N N . MET A 1 225 ? -4.609 -16.25 -4.574 1 97.75 225 MET A N 1
ATOM 1675 C CA . MET A 1 225 ? -5.406 -17.234 -3.854 1 97.75 225 MET A CA 1
ATOM 1676 C C . MET A 1 225 ? -5.922 -18.312 -4.801 1 97.75 225 MET A C 1
ATOM 1678 O O . MET A 1 225 ? -6.402 -19.359 -4.359 1 97.75 225 MET A O 1
ATOM 1682 N N . GLY A 1 226 ? -5.883 -18.031 -6.129 1 97.19 226 GLY A N 1
ATOM 1683 C CA . GLY A 1 226 ? -6.477 -18.953 -7.074 1 97.19 226 GLY A CA 1
ATOM 1684 C C . GLY A 1 226 ? -7.992 -18.984 -7.023 1 97.19 226 GLY A C 1
ATOM 1685 O O . GLY A 1 226 ? -8.609 -20.047 -7.09 1 97.19 226 GLY A O 1
ATOM 1686 N N . SER A 1 227 ? -8.547 -17.812 -6.879 1 9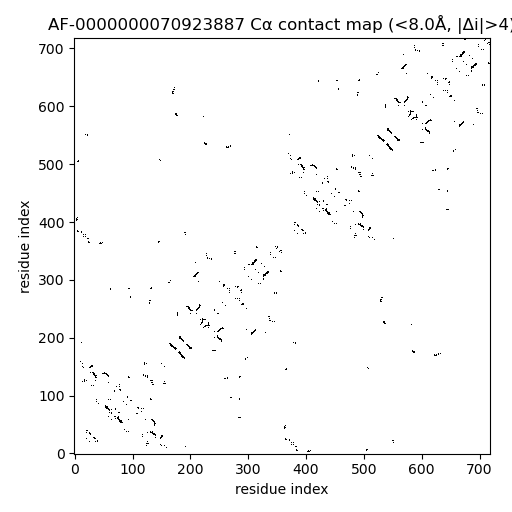7.12 227 SER A N 1
ATOM 1687 C CA . SER A 1 227 ? -10 -17.688 -6.797 1 97.12 227 SER A CA 1
ATOM 1688 C C . SER A 1 227 ? -10.672 -18.25 -8.039 1 97.12 227 SER A C 1
ATOM 1690 O O . SER A 1 227 ? -10.18 -18.078 -9.156 1 97.12 227 SER A O 1
ATOM 1692 N N . LEU A 1 228 ? -11.836 -18.797 -7.848 1 95.75 228 LEU A N 1
ATOM 1693 C CA . LEU A 1 228 ? -12.633 -19.344 -8.945 1 95.75 228 LEU A CA 1
ATOM 1694 C C . LEU A 1 228 ? -13.703 -18.344 -9.383 1 95.75 228 LEU A C 1
ATOM 1696 O O . LEU A 1 228 ? -14.422 -18.578 -10.359 1 95.75 228 LEU A O 1
ATOM 1700 N N . LYS A 1 229 ? -13.734 -17.188 -8.75 1 93.56 229 LYS A N 1
ATOM 1701 C CA . LYS A 1 229 ? -14.758 -16.172 -9.039 1 93.56 229 LYS A CA 1
ATOM 1702 C C . LYS A 1 229 ? -14.359 -15.305 -10.227 1 93.56 229 LYS A C 1
ATOM 1704 O O . LYS A 1 229 ? -15.188 -14.586 -10.781 1 93.56 229 LYS A O 1
ATOM 1709 N N . CYS A 1 230 ? -13.094 -15.359 -10.562 1 92.94 230 CYS A N 1
ATOM 1710 C CA . CYS A 1 230 ? -12.602 -14.523 -11.648 1 92.94 230 CYS A CA 1
ATOM 1711 C C . CYS A 1 230 ? -11.641 -15.289 -12.539 1 92.94 230 CYS A C 1
ATOM 1713 O O . CYS A 1 230 ? -11.359 -16.469 -12.289 1 92.94 230 CYS A O 1
ATOM 1715 N N . ASP A 1 231 ? -11.234 -14.703 -13.609 1 93.88 231 ASP A N 1
ATOM 1716 C CA . ASP A 1 231 ? -10.297 -15.352 -14.523 1 93.88 231 ASP A CA 1
ATOM 1717 C C . ASP A 1 231 ? -8.945 -14.641 -14.523 1 93.88 231 ASP A C 1
ATOM 1719 O O . ASP A 1 231 ? -8.141 -14.82 -15.438 1 93.88 231 ASP A O 1
ATOM 1723 N N . CYS A 1 232 ? -8.695 -13.781 -13.555 1 96.12 232 CYS A N 1
ATOM 1724 C CA . CYS A 1 232 ? -7.492 -12.961 -13.531 1 96.12 232 CYS A CA 1
ATOM 1725 C C . CYS A 1 232 ? -6.242 -13.828 -13.422 1 96.12 232 CYS A C 1
ATOM 1727 O O . CYS A 1 232 ? -5.266 -13.609 -14.141 1 96.12 232 CYS A O 1
ATOM 1729 N N . GLY A 1 233 ? -6.207 -14.797 -12.469 1 96.69 233 GLY A N 1
ATOM 1730 C CA . GLY A 1 233 ? -5.062 -15.672 -12.273 1 96.69 233 GLY A CA 1
ATOM 1731 C C . GLY A 1 233 ? -4.684 -16.453 -13.523 1 96.69 233 GLY A C 1
ATOM 1732 O O . GLY A 1 233 ? -3.551 -16.359 -14 1 96.69 233 GLY A O 1
ATOM 1733 N N . PRO A 1 234 ? -5.645 -17.203 -14.078 1 96.19 234 PRO A N 1
ATOM 1734 C CA . PRO A 1 234 ? -5.387 -17.922 -15.32 1 96.19 234 PRO A CA 1
ATOM 1735 C C . PRO A 1 234 ? -4.891 -17.016 -16.438 1 96.19 234 PRO A C 1
ATOM 1737 O O . PRO A 1 234 ? -4.004 -17.391 -17.203 1 96.19 234 PRO A O 1
ATOM 1740 N N . GLN A 1 235 ? -5.457 -15.812 -16.547 1 97 235 GLN A N 1
ATOM 1741 C CA . GLN A 1 235 ? -5.016 -14.867 -17.578 1 97 235 GLN A CA 1
ATOM 1742 C C . GLN A 1 235 ? -3.572 -14.438 -17.344 1 97 235 GLN A C 1
ATOM 1744 O O . GLN A 1 235 ? -2.789 -14.328 -18.281 1 97 235 GLN A O 1
ATOM 1749 N N . LEU A 1 236 ? -3.227 -14.141 -16.078 1 98.06 236 LEU A N 1
ATOM 1750 C CA . LEU A 1 236 ? -1.856 -13.789 -15.719 1 98.06 236 LEU A CA 1
ATOM 1751 C C . LEU A 1 236 ? -0.888 -14.898 -16.125 1 98.06 236 LEU A C 1
ATOM 1753 O O . LEU A 1 236 ? 0.119 -14.633 -16.781 1 98.06 236 LEU A O 1
ATOM 1757 N N . ASP A 1 237 ? -1.191 -16.094 -15.758 1 97.19 237 ASP A N 1
ATOM 1758 C CA . ASP A 1 237 ? -0.345 -17.266 -16.031 1 97.19 237 ASP A CA 1
ATOM 1759 C C . ASP A 1 237 ? -0.191 -17.484 -17.531 1 97.19 237 ASP A C 1
ATOM 1761 O O . ASP A 1 237 ? 0.924 -17.672 -18.031 1 97.19 237 ASP A O 1
ATOM 1765 N N . ALA A 1 238 ? -1.334 -17.453 -18.219 1 97.5 238 ALA A N 1
ATOM 1766 C CA . ALA A 1 238 ? -1.321 -17.672 -19.656 1 97.5 238 ALA A CA 1
ATOM 1767 C C . ALA A 1 238 ? -0.482 -16.609 -20.359 1 97.5 238 ALA A C 1
ATOM 1769 O O . ALA A 1 238 ? 0.272 -16.922 -21.297 1 97.5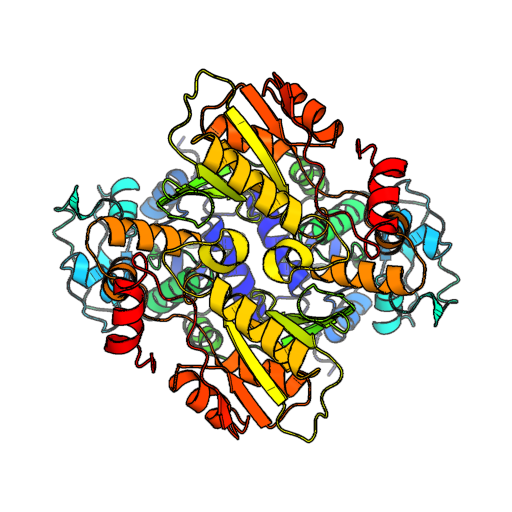 238 ALA A O 1
ATOM 1770 N N . ALA A 1 239 ? -0.642 -15.367 -19.969 1 98.31 239 ALA A N 1
ATOM 1771 C CA . ALA A 1 239 ? 0.103 -14.273 -20.594 1 98.31 239 ALA A CA 1
ATOM 1772 C C . ALA A 1 239 ? 1.605 -14.453 -20.391 1 98.31 239 ALA A C 1
ATOM 1774 O O . ALA A 1 239 ? 2.379 -14.336 -21.344 1 98.31 239 ALA A O 1
ATOM 1775 N N . LEU A 1 240 ? 2.035 -14.766 -19.188 1 98.31 240 LEU A N 1
ATOM 1776 C CA . LEU A 1 240 ? 3.453 -14.938 -18.891 1 98.31 240 LEU A CA 1
ATOM 1777 C C . LEU A 1 240 ? 4.031 -16.109 -19.672 1 98.31 240 LEU A C 1
ATOM 1779 O O . LEU A 1 240 ? 5.133 -16.016 -20.219 1 98.31 240 LEU A O 1
ATOM 1783 N N . HIS A 1 241 ? 3.281 -17.188 -19.75 1 97.94 241 HIS A N 1
ATOM 1784 C CA . HIS A 1 241 ? 3.766 -18.375 -20.453 1 97.94 241 HIS A CA 1
ATOM 1785 C C . HIS A 1 241 ? 3.861 -18.109 -21.953 1 97.94 241 HIS A C 1
ATOM 1787 O O . HIS A 1 241 ? 4.785 -18.594 -22.609 1 97.94 241 HIS A O 1
ATOM 1793 N N . GLN A 1 242 ? 2.855 -17.422 -22.453 1 98.06 242 GLN A N 1
ATOM 1794 C CA . GLN A 1 242 ? 2.928 -17.062 -23.859 1 98.06 242 GLN A CA 1
ATOM 1795 C C . GLN A 1 242 ? 4.152 -16.203 -24.141 1 98.06 242 GLN A C 1
ATOM 1797 O O . GLN A 1 242 ? 4.848 -16.406 -25.141 1 98.06 242 GLN A O 1
ATOM 1802 N N . MET A 1 243 ? 4.391 -15.203 -23.328 1 98.19 243 MET A N 1
ATOM 1803 C CA . MET A 1 243 ? 5.566 -14.344 -23.469 1 98.19 243 MET A CA 1
ATOM 1804 C C . MET A 1 243 ? 6.852 -15.164 -23.359 1 98.19 243 MET A C 1
ATOM 1806 O O . MET A 1 243 ? 7.816 -14.914 -24.078 1 98.19 243 MET A O 1
ATOM 1810 N N . GLY A 1 244 ? 6.84 -16.062 -22.422 1 97.75 244 GLY A N 1
ATOM 1811 C CA . GLY A 1 244 ? 7.98 -16.953 -22.297 1 97.75 244 GLY A CA 1
ATOM 1812 C C . GLY A 1 244 ? 8.242 -17.781 -23.531 1 97.75 244 GLY A C 1
ATOM 1813 O O . GLY A 1 244 ? 9.391 -17.891 -23.969 1 97.75 244 GLY A O 1
ATOM 1814 N N . ALA A 1 245 ? 7.211 -18.359 -24.094 1 97.62 245 ALA A N 1
ATOM 1815 C CA . ALA A 1 245 ? 7.32 -19.172 -25.297 1 97.62 245 ALA A CA 1
ATOM 1816 C C . ALA A 1 245 ? 7.855 -18.344 -26.469 1 97.62 245 ALA A C 1
ATOM 1818 O O . ALA A 1 245 ? 8.656 -18.844 -27.266 1 97.62 245 ALA A O 1
ATOM 1819 N N . GLU A 1 246 ? 7.422 -17.109 -26.516 1 96.75 246 GLU A N 1
ATOM 1820 C CA . GLU A 1 246 ? 7.883 -16.203 -27.562 1 96.75 246 GLU A CA 1
ATOM 1821 C C . GLU A 1 246 ? 9.289 -15.688 -27.266 1 96.75 246 GLU A C 1
ATOM 1823 O O . GLU A 1 246 ? 9.992 -15.242 -28.188 1 96.75 246 GLU A O 1
ATOM 1828 N N . GLY A 1 247 ? 9.688 -15.719 -26.047 1 97 247 GLY A N 1
ATOM 1829 C CA . GLY A 1 247 ? 10.992 -15.258 -25.609 1 97 247 GLY A CA 1
ATOM 1830 C C . GLY A 1 247 ? 11.078 -13.75 -25.453 1 97 247 GLY A C 1
ATOM 1831 O O . GLY A 1 247 ? 12.164 -13.203 -25.25 1 97 247 GLY A O 1
ATOM 1832 N N . ALA A 1 248 ? 9.93 -13.117 -25.641 1 97.62 248 ALA A N 1
ATOM 1833 C CA . ALA A 1 248 ? 9.875 -11.664 -25.547 1 97.62 248 ALA A CA 1
ATOM 1834 C C . ALA A 1 248 ? 8.484 -11.195 -25.125 1 97.62 248 ALA A C 1
ATOM 1836 O O . ALA A 1 248 ? 7.477 -11.742 -25.594 1 97.62 248 ALA A O 1
ATOM 1837 N N . GLY A 1 249 ? 8.453 -10.234 -24.188 1 98.56 249 GLY A N 1
ATOM 1838 C CA . GLY A 1 249 ? 7.18 -9.672 -23.781 1 98.56 249 GLY A CA 1
ATOM 1839 C C . GLY A 1 249 ? 7.285 -8.766 -22.562 1 98.56 249 GLY A C 1
ATOM 1840 O O . GLY A 1 249 ? 8.336 -8.695 -21.922 1 98.56 249 GLY A O 1
ATOM 1841 N N . VAL A 1 250 ? 6.242 -7.992 -22.344 1 98.75 250 VAL A N 1
ATOM 1842 C CA . VAL A 1 250 ? 6.152 -7.117 -21.188 1 98.75 250 VAL A CA 1
ATOM 1843 C C . VAL A 1 250 ? 4.766 -7.23 -20.562 1 98.75 250 VAL A C 1
ATOM 1845 O O . VAL A 1 250 ? 3.754 -7 -21.219 1 98.75 250 VAL A O 1
ATOM 1848 N N . LEU A 1 251 ? 4.711 -7.648 -19.391 1 98.81 251 LEU A N 1
ATOM 1849 C CA . LEU A 1 251 ? 3.463 -7.609 -18.641 1 98.81 251 LEU A CA 1
ATOM 1850 C C . LEU A 1 251 ? 3.494 -6.492 -17.594 1 98.81 251 LEU A C 1
ATOM 1852 O O . LEU A 1 251 ? 4.348 -6.488 -16.703 1 98.81 251 LEU A O 1
ATOM 1856 N N . LEU A 1 252 ? 2.66 -5.508 -17.781 1 98.81 252 LEU A N 1
ATOM 1857 C CA . LEU A 1 252 ? 2.484 -4.473 -16.781 1 98.81 252 LEU A CA 1
ATOM 1858 C C . LEU A 1 252 ? 1.53 -4.941 -15.68 1 98.81 252 LEU A C 1
ATOM 1860 O O . LEU A 1 252 ? 0.38 -5.285 -15.961 1 98.81 252 LEU A O 1
ATOM 1864 N N . TYR A 1 253 ? 2.006 -5.059 -14.516 1 98.75 253 TYR A N 1
ATOM 1865 C CA . TYR A 1 253 ? 1.193 -5.375 -13.344 1 98.75 253 TYR A CA 1
ATOM 1866 C C . TYR A 1 253 ? 0.776 -4.105 -12.609 1 98.75 253 TYR A C 1
ATOM 1868 O O . TYR A 1 253 ? 1.554 -3.543 -11.836 1 98.75 253 TYR A O 1
ATOM 1876 N N . LEU A 1 254 ? -0.417 -3.676 -12.836 1 98.38 254 LEU A N 1
ATOM 1877 C CA . LEU A 1 254 ? -0.95 -2.422 -12.312 1 98.38 254 LEU A CA 1
ATOM 1878 C C . LEU A 1 254 ? -1.656 -2.646 -10.984 1 98.38 254 LEU A C 1
ATOM 1880 O O . LEU A 1 254 ? -2.65 -3.373 -10.914 1 98.38 254 LEU A O 1
ATOM 1884 N N . ASN A 1 255 ? -1.102 -2.062 -9.961 1 98.06 255 ASN A N 1
ATOM 1885 C CA . ASN A 1 255 ? -1.619 -2.285 -8.617 1 98.06 255 ASN A CA 1
ATOM 1886 C C . ASN A 1 255 ? -2.908 -1.505 -8.375 1 98.06 255 ASN A C 1
ATOM 1888 O O . ASN A 1 255 ? -2.957 -0.627 -7.516 1 98.06 255 ASN A O 1
ATOM 1892 N N . GLN A 1 256 ? -3.908 -1.868 -9.117 1 97.44 256 GLN A N 1
ATOM 1893 C CA . GLN A 1 256 ? -5.262 -1.335 -9.016 1 97.44 256 GLN A CA 1
ATOM 1894 C C . GLN A 1 256 ? -6.262 -2.434 -8.672 1 97.44 256 GLN A C 1
ATOM 1896 O O . GLN A 1 256 ? -7.121 -2.777 -9.484 1 97.44 256 GLN A O 1
ATOM 1901 N N . GLU A 1 257 ? -6.176 -2.924 -7.457 1 97.56 257 GLU A N 1
ATOM 1902 C CA . GLU A 1 257 ? -6.965 -4.027 -6.922 1 97.56 257 GLU A CA 1
ATOM 1903 C C . GLU A 1 257 ? -8.453 -3.691 -6.914 1 97.56 257 GLU A C 1
ATOM 1905 O O . GLU A 1 257 ? -8.836 -2.562 -6.602 1 97.56 257 GLU A O 1
ATOM 1910 N N . GLY A 1 258 ? -9.312 -4.711 -7.305 1 95.88 258 GLY A N 1
ATOM 1911 C CA . GLY A 1 258 ? -10.758 -4.539 -7.223 1 95.88 258 GLY A CA 1
ATOM 1912 C C . GLY A 1 258 ? -11.289 -3.475 -8.164 1 95.88 258 GLY A C 1
ATOM 1913 O O . GLY A 1 258 ? -12.133 -2.662 -7.777 1 95.88 258 GLY A O 1
ATOM 1914 N N . ARG A 1 259 ? -10.695 -3.395 -9.344 1 94.44 259 ARG A N 1
ATOM 1915 C CA . ARG A 1 259 ? -11.047 -2.371 -10.32 1 94.44 259 ARG A CA 1
ATOM 1916 C C . ARG A 1 259 ? -10.773 -0.974 -9.781 1 94.44 259 ARG A C 1
ATOM 1918 O O . ARG A 1 259 ? -11.523 -0.035 -10.055 1 94.44 259 ARG A O 1
ATOM 1925 N N . GLY A 1 260 ? -9.883 -0.891 -8.906 1 96.19 260 GLY A N 1
ATOM 1926 C CA . GLY A 1 260 ? -9.398 0.392 -8.414 1 96.19 260 GLY A CA 1
ATOM 1927 C C . GLY A 1 260 ? -9.984 0.78 -7.07 1 96.19 260 GLY A C 1
ATOM 1928 O O . GLY A 1 260 ? -9.633 1.816 -6.508 1 96.19 260 GLY A O 1
ATOM 1929 N N . ILE A 1 261 ? -10.859 -0.031 -6.488 1 97.81 261 ILE A N 1
ATOM 1930 C CA . ILE A 1 261 ? -11.555 0.389 -5.277 1 97.81 261 ILE A CA 1
ATOM 1931 C C . ILE A 1 261 ? -10.836 -0.163 -4.051 1 97.81 261 ILE A C 1
ATOM 1933 O O . ILE A 1 261 ? -11.141 0.225 -2.918 1 97.81 261 ILE A O 1
ATOM 1937 N N . GLY A 1 262 ? -9.82 -1.097 -4.199 1 97.62 262 GLY A N 1
ATOM 1938 C CA . GLY A 1 262 ? -9.086 -1.713 -3.107 1 97.62 262 GLY A CA 1
ATOM 1939 C C . GLY A 1 262 ? -9.648 -3.057 -2.689 1 97.62 262 GLY A C 1
ATOM 1940 O O . GLY A 1 262 ? -10.797 -3.383 -3.016 1 97.62 262 GLY A O 1
ATOM 1941 N N . LEU A 1 263 ? -8.883 -3.822 -1.992 1 98.44 263 LEU A N 1
ATOM 1942 C CA . LEU A 1 263 ? -9.234 -5.195 -1.658 1 98.44 263 LEU A CA 1
ATOM 1943 C C . LEU A 1 263 ? -10.375 -5.23 -0.641 1 98.44 263 LEU A C 1
ATOM 1945 O O . LEU A 1 263 ? -11.289 -6.051 -0.752 1 98.44 263 LEU A O 1
ATOM 1949 N N . ALA A 1 264 ? -10.32 -4.352 0.348 1 98.25 264 ALA A N 1
ATOM 1950 C CA . ALA A 1 264 ? -11.383 -4.332 1.351 1 98.25 264 ALA A CA 1
ATOM 1951 C C . ALA A 1 264 ? -12.742 -4.094 0.704 1 98.25 264 ALA A C 1
ATOM 1953 O O . ALA A 1 264 ? -13.711 -4.785 1.015 1 98.25 264 ALA A O 1
ATOM 1954 N N . ASN A 1 265 ? -12.781 -3.133 -0.169 1 98.38 265 ASN A N 1
ATOM 1955 C CA . ASN A 1 265 ? -14.047 -2.826 -0.828 1 98.38 265 ASN A CA 1
ATOM 1956 C C . ASN A 1 265 ? -14.445 -3.918 -1.816 1 98.38 265 ASN A C 1
ATOM 1958 O O . ASN A 1 265 ? -15.633 -4.18 -2.018 1 98.38 265 ASN A O 1
ATOM 1962 N N . LYS A 1 266 ? -13.43 -4.52 -2.449 1 97.88 266 LYS A N 1
ATOM 1963 C CA . LYS A 1 266 ? -13.727 -5.699 -3.26 1 97.88 266 LYS A CA 1
ATOM 1964 C C . LYS A 1 266 ? -14.422 -6.773 -2.432 1 97.88 266 LYS A C 1
ATOM 1966 O O . LYS A 1 266 ? -15.383 -7.395 -2.895 1 97.88 266 LYS A O 1
ATOM 1971 N N . MET A 1 267 ? -14 -7.039 -1.21 1 98 267 MET A N 1
ATOM 1972 C CA . MET A 1 267 ? -14.641 -8.031 -0.345 1 98 267 MET A CA 1
ATOM 1973 C C . MET A 1 267 ? -16.062 -7.602 0.02 1 98 267 MET A C 1
ATOM 1975 O O . MET A 1 267 ? -16.969 -8.438 0.084 1 98 267 MET A O 1
ATOM 1979 N N . ARG A 1 268 ? -16.188 -6.309 0.269 1 97.94 268 ARG A N 1
ATOM 1980 C CA . ARG A 1 268 ? -17.547 -5.82 0.504 1 97.94 268 ARG A CA 1
ATOM 1981 C C . ARG A 1 268 ? -18.453 -6.102 -0.697 1 97.94 268 ARG A C 1
ATOM 1983 O O . ARG A 1 268 ? -19.594 -6.516 -0.535 1 97.94 268 ARG A O 1
ATOM 1990 N N . ALA A 1 269 ? -17.891 -5.824 -1.879 1 96.94 269 ALA A N 1
ATOM 1991 C CA . ALA A 1 269 ? -18.641 -6.082 -3.105 1 96.94 269 ALA A CA 1
ATOM 1992 C C . ALA A 1 269 ? -18.984 -7.566 -3.238 1 96.94 269 ALA A C 1
ATOM 1994 O O . ALA A 1 269 ? -20.094 -7.918 -3.611 1 96.94 269 ALA A O 1
ATOM 1995 N N . TYR A 1 270 ? -18.016 -8.445 -2.959 1 96.44 270 TYR A N 1
ATOM 1996 C CA . TYR A 1 270 ? -18.25 -9.883 -3.008 1 96.44 270 TYR A CA 1
ATOM 1997 C C . TYR A 1 270 ? -19.359 -10.289 -2.051 1 96.44 270 TYR A C 1
ATOM 1999 O O . TYR A 1 270 ? -20.203 -11.141 -2.381 1 96.44 270 TYR A O 1
ATOM 2007 N N . SER A 1 271 ? -19.359 -9.688 -0.859 1 95.81 271 SER A N 1
ATOM 2008 C CA . SER A 1 271 ? -20.422 -9.969 0.105 1 95.81 271 SER A CA 1
ATOM 2009 C C . SER A 1 271 ? -21.781 -9.594 -0.448 1 95.81 271 SER A C 1
ATOM 2011 O O . SER A 1 271 ? -22.766 -10.312 -0.248 1 95.81 271 SER A O 1
ATOM 2013 N N . LEU A 1 272 ? -21.844 -8.484 -1.125 1 95.44 272 LEU A N 1
ATOM 2014 C CA . LEU A 1 272 ? -23.094 -8.047 -1.751 1 95.44 272 LEU A CA 1
ATOM 2015 C C . LEU A 1 272 ? -23.484 -8.984 -2.887 1 95.44 272 LEU A C 1
ATOM 2017 O O . LEU A 1 272 ? -24.672 -9.273 -3.076 1 95.44 272 LEU A O 1
ATOM 2021 N N . GLN A 1 273 ? -22.531 -9.438 -3.598 1 93 273 GLN A N 1
ATOM 2022 C CA . GLN A 1 273 ? -22.797 -10.391 -4.668 1 93 273 GLN A CA 1
ATOM 2023 C C . GLN A 1 273 ? -23.391 -11.688 -4.117 1 93 273 GLN A C 1
ATOM 2025 O O . GLN A 1 273 ? -24.281 -12.281 -4.73 1 93 273 GLN A O 1
ATOM 2030 N N . ASP A 1 274 ? -22.906 -12.086 -2.982 1 91.62 274 ASP A N 1
ATOM 2031 C CA . ASP A 1 274 ? -23.453 -13.273 -2.318 1 91.62 274 ASP A CA 1
ATOM 2032 C C . ASP A 1 274 ? -24.906 -13.07 -1.935 1 91.62 274 ASP A C 1
ATOM 2034 O O . ASP A 1 274 ? -25.641 -14.039 -1.721 1 91.62 274 ASP A O 1
ATOM 2038 N N . GLN A 1 275 ? -25.281 -11.82 -1.841 1 91.62 275 GLN A N 1
ATOM 2039 C CA . GLN A 1 275 ? -26.672 -11.5 -1.52 1 91.62 275 GLN A CA 1
ATOM 2040 C C . GLN A 1 275 ? -27.516 -11.422 -2.783 1 91.62 275 GLN A C 1
ATOM 2042 O O . GLN A 1 275 ? -28.734 -11.18 -2.709 1 91.62 275 GLN A O 1
ATOM 2047 N N . GLY A 1 276 ? -26.891 -11.531 -3.949 1 91 276 GLY A N 1
ATOM 2048 C CA . GLY A 1 276 ? -27.672 -11.633 -5.172 1 91 276 GLY A CA 1
ATOM 2049 C C . GLY A 1 276 ? -27.406 -10.5 -6.145 1 91 276 GLY A C 1
ATOM 2050 O O . GLY A 1 276 ? -27.906 -10.508 -7.27 1 91 276 GLY A O 1
ATOM 2051 N N . PHE A 1 277 ? -26.578 -9.555 -5.809 1 91.75 277 PHE A N 1
ATOM 2052 C CA . PHE A 1 277 ? -26.266 -8.445 -6.699 1 91.75 277 PHE A CA 1
ATOM 2053 C C . PHE A 1 277 ? -25.141 -8.828 -7.664 1 91.75 277 PHE A C 1
ATOM 2055 O O . PHE A 1 277 ? -24.25 -9.602 -7.316 1 91.75 277 PHE A O 1
ATOM 2062 N N . ASP A 1 278 ? -25.156 -8.336 -8.828 1 90.12 278 ASP A N 1
ATOM 2063 C CA . ASP A 1 278 ? -24.016 -8.57 -9.711 1 90.12 278 ASP A CA 1
ATOM 2064 C C . ASP A 1 278 ? -22.875 -7.602 -9.406 1 90.12 278 ASP A C 1
ATOM 2066 O O . ASP A 1 278 ? -23 -6.754 -8.516 1 90.12 278 ASP A O 1
ATOM 2070 N N . THR A 1 279 ? -21.797 -7.734 -10.133 1 88.94 279 THR A N 1
ATOM 2071 C CA . THR A 1 279 ? -20.562 -7.004 -9.859 1 88.94 279 THR A CA 1
ATOM 2072 C C . THR A 1 279 ? -20.781 -5.5 -9.969 1 88.94 279 THR A C 1
ATOM 2074 O O . THR A 1 279 ? -20.359 -4.734 -9.109 1 88.94 279 THR A O 1
ATOM 2077 N N . VAL A 1 280 ? -21.438 -5.008 -10.992 1 91.62 280 VAL A N 1
ATOM 2078 C CA . VAL A 1 280 ? -21.672 -3.59 -11.25 1 91.62 280 VAL A CA 1
ATOM 2079 C C . VAL A 1 280 ? -22.609 -3.018 -10.188 1 91.62 280 VAL A C 1
ATOM 2081 O O . VAL A 1 280 ? -22.312 -1.975 -9.594 1 91.62 280 VAL A O 1
ATOM 2084 N N . GLU A 1 281 ? -23.672 -3.744 -9.93 1 93.81 281 GLU A N 1
ATOM 2085 C CA . GLU A 1 281 ? -24.625 -3.322 -8.906 1 93.81 281 GLU A CA 1
ATOM 2086 C C . GLU A 1 281 ? -23.953 -3.211 -7.539 1 93.81 281 GLU A C 1
ATOM 2088 O O . GLU A 1 281 ? -24.203 -2.256 -6.797 1 93.81 281 GLU A O 1
ATOM 2093 N N . ALA A 1 282 ? -23.172 -4.207 -7.223 1 95.62 282 ALA A N 1
ATOM 2094 C CA . ALA A 1 282 ? -22.469 -4.207 -5.941 1 95.62 282 ALA A CA 1
ATOM 2095 C C . ALA A 1 282 ? -21.578 -2.971 -5.797 1 95.62 282 ALA A C 1
ATOM 2097 O O . ALA A 1 282 ? -21.594 -2.314 -4.754 1 95.62 282 ALA A O 1
ATOM 2098 N N . ASN A 1 283 ? -20.844 -2.615 -6.84 1 96.19 283 ASN A N 1
ATOM 2099 C CA . ASN A 1 283 ? -19.984 -1.44 -6.797 1 96.19 283 ASN A CA 1
ATOM 2100 C C . ASN A 1 283 ? -20.781 -0.156 -6.648 1 96.19 283 ASN A C 1
ATOM 2102 O O . ASN A 1 283 ? -20.406 0.733 -5.883 1 96.19 283 ASN A O 1
ATOM 2106 N N . HIS A 1 284 ? -21.891 -0.094 -7.383 1 97.06 284 HIS A N 1
ATOM 2107 C CA . HIS A 1 284 ? -22.75 1.075 -7.277 1 97.06 284 HIS A CA 1
ATOM 2108 C C . HIS A 1 284 ? -23.328 1.216 -5.871 1 97.06 284 HIS A C 1
ATOM 2110 O O . HIS A 1 284 ? -23.375 2.32 -5.324 1 97.06 284 HIS A O 1
ATOM 2116 N N . ARG A 1 285 ? -23.734 0.119 -5.328 1 97 285 ARG A N 1
ATOM 2117 C CA . ARG A 1 285 ? -24.281 0.146 -3.975 1 97 285 ARG A CA 1
ATOM 2118 C C . ARG A 1 285 ? -23.25 0.625 -2.971 1 97 285 ARG A C 1
ATOM 2120 O O . ARG A 1 285 ? -23.578 1.279 -1.98 1 97 285 ARG A O 1
ATOM 2127 N N . LEU A 1 286 ? -22 0.343 -3.227 1 98.12 286 LEU A N 1
ATOM 2128 C CA . LEU A 1 286 ? -20.906 0.8 -2.373 1 98.12 286 LEU A CA 1
ATOM 2129 C C . LEU A 1 286 ? -20.578 2.266 -2.646 1 98.12 286 LEU A C 1
ATOM 2131 O O . LEU A 1 286 ? -19.844 2.893 -1.883 1 98.12 286 LEU A O 1
ATOM 2135 N N . GLY A 1 287 ? -21.078 2.781 -3.711 1 98.31 287 GLY A N 1
ATOM 2136 C CA . GLY A 1 287 ? -20.875 4.18 -4.051 1 98.31 287 GLY A CA 1
ATOM 2137 C C . GLY A 1 287 ? -19.766 4.379 -5.074 1 98.31 287 GLY A C 1
ATOM 2138 O O . GLY A 1 287 ? -19.359 5.512 -5.332 1 98.31 287 GLY A O 1
ATOM 2139 N N . PHE A 1 288 ? -19.281 3.311 -5.637 1 98.31 288 PHE A N 1
ATOM 2140 C CA . PHE A 1 288 ? -18.219 3.396 -6.641 1 98.31 288 PHE A CA 1
ATOM 2141 C C . PHE A 1 288 ? -18.797 3.299 -8.047 1 98.31 288 PHE A C 1
ATOM 2143 O O . PHE A 1 288 ? -19.938 2.867 -8.227 1 98.31 288 PHE A O 1
ATOM 2150 N N . GLU A 1 289 ? -18.016 3.756 -9.023 1 96.44 289 GLU A N 1
ATOM 2151 C CA . GLU A 1 289 ? -18.312 3.469 -10.422 1 96.44 289 GLU A CA 1
ATOM 2152 C C . GLU A 1 289 ? -18.031 2.008 -10.766 1 96.44 289 GLU A C 1
ATOM 2154 O O . GLU A 1 289 ? -17.469 1.272 -9.945 1 96.44 289 GLU A O 1
ATOM 2159 N N . ASP A 1 290 ? -18.438 1.556 -11.93 1 92.62 290 ASP A N 1
ATOM 2160 C CA . ASP A 1 290 ? -18.219 0.179 -12.359 1 92.62 290 ASP A CA 1
ATOM 2161 C C . ASP A 1 290 ? -16.719 -0.123 -12.469 1 92.62 290 ASP A C 1
ATOM 2163 O O . ASP A 1 290 ? -16.312 -1.272 -12.312 1 92.62 290 ASP A O 1
ATOM 2167 N N . ASP A 1 291 ? -15.977 0.855 -12.781 1 93.06 291 ASP A N 1
ATOM 2168 C CA . ASP A 1 291 ? -14.531 0.745 -12.961 1 93.06 291 ASP A CA 1
ATOM 2169 C C . ASP A 1 291 ? -13.82 2.031 -12.531 1 93.06 291 ASP A C 1
ATOM 2171 O O . ASP A 1 291 ? -14.086 3.1 -13.086 1 93.06 291 ASP A O 1
ATOM 2175 N N . GLU A 1 292 ? -13.016 1.907 -11.477 1 94.94 292 GLU A N 1
ATOM 2176 C CA . GLU A 1 292 ? -12.312 3.068 -10.938 1 94.94 292 GLU A CA 1
ATOM 2177 C C . GLU A 1 292 ? -10.859 3.092 -11.391 1 94.94 292 GLU A C 1
ATOM 2179 O O . GLU A 1 292 ? -10.078 3.949 -10.961 1 94.94 292 GLU A O 1
ATOM 2184 N N . ARG A 1 293 ? -10.391 2.184 -12.336 1 93.69 293 ARG A N 1
ATOM 2185 C CA . ARG A 1 293 ? -9 2.053 -12.75 1 93.69 293 ARG A CA 1
ATOM 2186 C C . ARG A 1 293 ? -8.602 3.166 -13.719 1 93.69 293 ARG A C 1
ATOM 2188 O O . ARG A 1 293 ? -9.461 3.738 -14.391 1 93.69 293 ARG A O 1
ATOM 2195 N N . ASP A 1 294 ? -7.359 3.498 -13.672 1 93.12 294 ASP A N 1
ATOM 2196 C CA . ASP A 1 294 ? -6.75 4.43 -14.617 1 93.12 294 ASP A CA 1
ATOM 2197 C C . ASP A 1 294 ? -5.785 3.711 -15.555 1 93.12 294 ASP A C 1
ATOM 2199 O O . ASP A 1 294 ? -4.609 3.539 -15.234 1 93.12 294 ASP A O 1
ATOM 2203 N N . PHE A 1 295 ? -6.223 3.4 -16.766 1 90.88 295 PHE A N 1
ATOM 2204 C CA . PHE A 1 295 ? -5.426 2.596 -17.688 1 90.88 295 PHE A CA 1
ATOM 2205 C C . PHE A 1 295 ? -4.387 3.455 -18.406 1 90.88 295 PHE A C 1
ATOM 2207 O O . PHE A 1 295 ? -3.508 2.934 -19.094 1 90.88 295 PHE A O 1
ATOM 2214 N N . ARG A 1 296 ? -4.457 4.816 -18.25 1 94.19 296 ARG A N 1
ATOM 2215 C CA . ARG A 1 296 ? -3.43 5.695 -18.797 1 94.19 296 ARG A CA 1
ATOM 2216 C C . ARG A 1 296 ? -2.055 5.344 -18.234 1 94.19 296 ARG A C 1
ATOM 2218 O O . ARG A 1 296 ? -1.032 5.625 -18.859 1 94.19 296 ARG A O 1
ATOM 2225 N N . ILE A 1 297 ? -2.041 4.695 -17.062 1 96.81 297 ILE A N 1
ATOM 2226 C CA . ILE A 1 297 ? -0.812 4.289 -16.391 1 96.81 297 ILE A CA 1
ATOM 2227 C C . ILE A 1 297 ? -0.025 3.336 -17.281 1 96.81 297 ILE A C 1
ATOM 2229 O O . ILE A 1 297 ? 1.202 3.424 -17.375 1 96.81 297 ILE A O 1
ATOM 2233 N N . GLY A 1 298 ? -0.749 2.426 -17.969 1 97.69 298 GLY A N 1
ATOM 2234 C CA . GLY A 1 298 ? -0.091 1.469 -18.844 1 97.69 298 GLY A CA 1
ATOM 2235 C C . GLY A 1 298 ? 0.699 2.127 -19.953 1 97.69 298 GLY A C 1
ATOM 2236 O O . GLY A 1 298 ? 1.841 1.745 -20.219 1 97.69 298 GLY A O 1
ATOM 2237 N N . ALA A 1 299 ? 0.083 3.088 -20.562 1 97.62 299 ALA A N 1
ATOM 2238 C CA . ALA A 1 299 ? 0.759 3.805 -21.641 1 97.62 299 ALA A CA 1
ATOM 2239 C C . ALA A 1 299 ? 2.002 4.523 -21.125 1 97.62 299 ALA A C 1
ATOM 2241 O O . ALA A 1 299 ? 3.059 4.484 -21.766 1 97.62 299 ALA A O 1
ATOM 2242 N N . ALA A 1 300 ? 1.834 5.152 -20 1 97.5 300 ALA A N 1
ATOM 2243 C CA . ALA A 1 300 ? 2.951 5.879 -19.406 1 97.5 300 ALA A CA 1
ATOM 2244 C C . ALA A 1 300 ? 4.125 4.945 -19.125 1 97.5 300 ALA A C 1
ATOM 2246 O O . ALA A 1 300 ? 5.277 5.289 -19.406 1 97.5 300 ALA A O 1
ATOM 2247 N N . LEU A 1 301 ? 3.861 3.787 -18.641 1 98.25 301 LEU A N 1
ATOM 2248 C CA . LEU A 1 301 ? 4.914 2.842 -18.266 1 98.25 301 LEU A CA 1
ATOM 2249 C C . LEU A 1 301 ? 5.559 2.24 -19.516 1 98.25 301 LEU A C 1
ATOM 2251 O O . LEU A 1 301 ? 6.773 2.047 -19.547 1 98.25 301 LEU A O 1
ATOM 2255 N N . LEU A 1 302 ? 4.738 1.922 -20.5 1 98.38 302 LEU A N 1
ATOM 2256 C CA . LEU A 1 302 ? 5.285 1.414 -21.75 1 98.38 302 LEU A CA 1
ATOM 2257 C C . LEU A 1 302 ? 6.242 2.424 -22.375 1 98.38 302 LEU A C 1
ATOM 2259 O O . LEU A 1 302 ? 7.332 2.059 -22.828 1 98.38 302 LEU A O 1
ATOM 2263 N N . LYS A 1 303 ? 5.852 3.699 -22.359 1 97.5 303 LYS A N 1
ATOM 2264 C CA . LYS A 1 303 ? 6.715 4.754 -22.875 1 97.5 303 LYS A CA 1
ATOM 2265 C C . LYS A 1 303 ? 8.016 4.844 -22.094 1 97.5 303 LYS A C 1
ATOM 2267 O O . LYS A 1 303 ? 9.094 4.988 -22.672 1 97.5 303 LYS A O 1
ATOM 2272 N N . LYS A 1 304 ? 7.875 4.758 -20.781 1 97.12 304 LYS A N 1
ATOM 2273 C CA . LYS A 1 304 ? 9.055 4.805 -19.922 1 97.12 304 LYS A CA 1
ATOM 2274 C C . LYS A 1 304 ? 10.008 3.65 -20.234 1 97.12 304 LYS A C 1
ATOM 2276 O O . LYS A 1 304 ? 11.219 3.779 -20.078 1 97.12 304 LYS A O 1
ATOM 2281 N N . LEU A 1 305 ? 9.453 2.541 -20.672 1 97.94 305 LEU A N 1
ATOM 2282 C CA . LEU A 1 305 ? 10.242 1.36 -21 1 97.94 305 LEU A CA 1
ATOM 2283 C C . LEU A 1 305 ? 10.789 1.45 -22.422 1 97.94 305 LEU A C 1
ATOM 2285 O O . LEU A 1 305 ? 11.555 0.587 -22.859 1 97.94 305 LEU A O 1
ATOM 2289 N N . GLY A 1 306 ? 10.328 2.477 -23.188 1 97.69 306 GLY A N 1
ATOM 2290 C CA . GLY A 1 306 ? 10.875 2.736 -24.5 1 97.69 306 GLY A CA 1
ATOM 2291 C C . GLY A 1 306 ? 10.031 2.156 -25.625 1 97.69 306 GLY A C 1
ATOM 2292 O O . GLY A 1 306 ? 10.477 2.092 -26.766 1 97.69 306 GLY A O 1
ATOM 2293 N N . PHE A 1 307 ? 8.836 1.716 -25.281 1 98.25 307 PHE A N 1
ATOM 2294 C CA . PHE A 1 307 ? 7.992 1.12 -26.312 1 98.25 307 PHE A CA 1
ATOM 2295 C C . PHE A 1 307 ? 6.992 2.137 -26.844 1 98.25 307 PHE A C 1
ATOM 2297 O O . PHE A 1 307 ? 6.43 2.926 -26.078 1 98.25 307 PHE A O 1
ATOM 2304 N N . SER A 1 308 ? 6.746 2.057 -28.156 1 98 308 SER A N 1
ATOM 2305 C CA . SER A 1 308 ? 5.758 2.932 -28.781 1 98 308 SER A CA 1
ATOM 2306 C C . SER A 1 308 ? 4.664 2.125 -29.469 1 98 308 SER A C 1
ATOM 2308 O O . SER A 1 308 ? 3.664 2.686 -29.922 1 98 308 SER A O 1
ATOM 2310 N N . SER A 1 309 ? 4.906 0.834 -29.562 1 98.5 309 SER A N 1
ATOM 2311 C CA . SER A 1 309 ? 3.918 -0.037 -30.188 1 98.5 309 SER A CA 1
ATOM 2312 C C . SER A 1 309 ? 3.893 -1.411 -29.531 1 98.5 309 SER A C 1
ATOM 2314 O O . SER A 1 309 ? 4.926 -1.902 -29.062 1 98.5 309 SER A O 1
ATOM 2316 N N . VAL A 1 310 ? 2.643 -2.012 -29.547 1 98.69 310 VAL A N 1
ATOM 2317 C CA . VAL A 1 310 ? 2.51 -3.281 -28.844 1 98.69 310 VAL A CA 1
ATOM 2318 C C . VAL A 1 310 ? 1.571 -4.207 -29.609 1 98.69 310 VAL A C 1
ATOM 2320 O O . VAL A 1 310 ? 0.806 -3.754 -30.469 1 98.69 310 VAL A O 1
ATOM 2323 N N . ARG A 1 311 ? 1.777 -5.484 -29.5 1 98.69 311 ARG A N 1
ATOM 2324 C CA . ARG A 1 311 ? 0.737 -6.496 -29.641 1 98.69 311 ARG A CA 1
ATOM 2325 C C . ARG A 1 311 ? 0.071 -6.793 -28.297 1 98.69 311 ARG A C 1
ATOM 2327 O O . ARG A 1 311 ? 0.672 -7.422 -27.422 1 98.69 311 ARG A O 1
ATOM 2334 N N . LEU A 1 312 ? -1.18 -6.352 -28.156 1 98.38 312 LEU A N 1
ATOM 2335 C CA . LEU A 1 312 ? -1.782 -6.289 -26.828 1 98.38 312 LEU A CA 1
ATOM 2336 C C . LEU A 1 312 ? -2.619 -7.535 -26.547 1 98.38 312 LEU A C 1
ATOM 2338 O O . LEU A 1 312 ? -3.564 -7.828 -27.281 1 98.38 312 LEU A O 1
ATOM 2342 N N . LEU A 1 313 ? -2.217 -8.258 -25.547 1 97.81 313 LEU A N 1
ATOM 2343 C CA . LEU A 1 313 ? -3.016 -9.367 -25.031 1 97.81 313 LEU A CA 1
ATOM 2344 C C . LEU A 1 313 ? -4.215 -8.859 -24.25 1 97.81 313 LEU A C 1
ATOM 2346 O O . LEU A 1 313 ? -4.094 -8.531 -23.062 1 97.81 313 LEU A O 1
ATOM 2350 N N . THR A 1 314 ? -5.391 -8.758 -24.844 1 95.38 314 THR A N 1
ATOM 2351 C CA . THR A 1 314 ? -6.566 -8.266 -24.141 1 95.38 314 THR A CA 1
ATOM 2352 C C . THR A 1 314 ? -7.848 -8.672 -24.859 1 95.38 314 THR A C 1
ATOM 2354 O O . THR A 1 314 ? -7.832 -8.906 -26.078 1 95.38 314 THR A O 1
ATOM 2357 N N . ASN A 1 315 ? -8.844 -8.828 -24.062 1 92.12 315 ASN A N 1
ATOM 2358 C CA . ASN A 1 315 ? -10.18 -8.992 -24.625 1 92.12 315 ASN A CA 1
ATOM 2359 C C . ASN A 1 315 ? -11.016 -7.727 -24.453 1 92.12 315 ASN A C 1
ATOM 2361 O O . ASN A 1 315 ? -12.211 -7.727 -24.75 1 92.12 315 ASN A O 1
ATOM 2365 N N . ASN A 1 316 ? -10.398 -6.703 -23.922 1 90.38 316 ASN A N 1
ATOM 2366 C CA . ASN A 1 316 ? -11.086 -5.449 -23.609 1 90.38 316 ASN A CA 1
ATOM 2367 C C . ASN A 1 316 ? -10.75 -4.367 -24.641 1 90.38 316 ASN A C 1
ATOM 2369 O O . ASN A 1 316 ? -9.688 -3.754 -24.578 1 90.38 316 ASN A O 1
ATOM 2373 N N . PRO A 1 317 ? -11.734 -4.043 -25.469 1 91.62 317 PRO A N 1
ATOM 2374 C CA . PRO A 1 317 ? -11.461 -3.029 -26.484 1 91.62 317 PRO A CA 1
ATOM 2375 C C . PRO A 1 317 ? -11.125 -1.667 -25.891 1 91.62 317 PRO A C 1
ATOM 2377 O O . PRO A 1 317 ? -10.406 -0.877 -26.516 1 91.62 317 PRO A O 1
ATOM 2380 N N . ALA A 1 318 ? -11.586 -1.456 -24.703 1 90.56 318 ALA A N 1
ATOM 2381 C CA . ALA A 1 318 ? -11.312 -0.173 -24.062 1 90.56 318 ALA A CA 1
ATOM 2382 C C . ALA A 1 318 ? -9.828 -0.001 -23.781 1 90.56 318 ALA A C 1
ATOM 2384 O O . ALA A 1 318 ? -9.305 1.114 -23.844 1 90.56 318 ALA A O 1
ATOM 2385 N N . LYS A 1 319 ? -9.188 -1.094 -23.5 1 93.44 319 LYS A N 1
ATOM 2386 C CA . LYS A 1 319 ? -7.746 -1.029 -23.266 1 93.44 319 LYS A CA 1
ATOM 2387 C C . LYS A 1 319 ? -6.996 -0.666 -24.547 1 93.44 319 LYS A C 1
ATOM 2389 O O . LYS A 1 319 ? -5.996 0.056 -24.5 1 93.44 319 LYS A O 1
ATOM 2394 N N . VAL A 1 320 ? -7.465 -1.13 -25.656 1 95.56 320 VAL A N 1
ATOM 2395 C CA . VAL A 1 320 ? -6.859 -0.819 -26.953 1 95.56 320 VAL A CA 1
ATOM 2396 C C . VAL A 1 320 ? -6.984 0.677 -27.234 1 95.56 320 VAL A C 1
ATOM 2398 O O . VAL A 1 320 ? -5.988 1.349 -27.5 1 95.56 320 VAL A O 1
ATOM 2401 N N . ARG A 1 321 ? -8.188 1.113 -27.062 1 95.44 321 ARG A N 1
ATOM 2402 C CA . ARG A 1 321 ? -8.453 2.521 -27.328 1 95.44 321 ARG A CA 1
ATOM 2403 C C . ARG A 1 321 ? -7.645 3.422 -26.406 1 95.44 321 ARG A C 1
ATOM 2405 O O . ARG A 1 321 ? -7.109 4.445 -26.844 1 95.44 321 ARG A O 1
ATOM 2412 N N . MET A 1 322 ? -7.609 3.033 -25.188 1 94 322 MET A N 1
ATOM 2413 C CA . MET A 1 322 ? -6.895 3.818 -24.188 1 94 322 MET A CA 1
ATOM 2414 C C . MET A 1 322 ? -5.414 3.938 -24.547 1 94 322 MET A C 1
ATOM 2416 O O . MET A 1 322 ? -4.855 5.035 -24.531 1 94 322 MET A O 1
ATOM 2420 N N . LEU A 1 323 ? -4.762 2.855 -24.938 1 96.88 323 LEU A N 1
ATOM 2421 C CA . LEU A 1 323 ? -3.352 2.889 -25.297 1 96.88 323 LEU A CA 1
ATOM 2422 C C . LEU A 1 323 ? -3.133 3.762 -26.531 1 96.88 323 LEU A C 1
ATOM 2424 O O . LEU A 1 323 ? -2.229 4.602 -26.547 1 96.88 323 LEU A O 1
ATOM 2428 N N . GLU A 1 324 ? -4.039 3.623 -27.484 1 97.56 324 GLU A N 1
ATOM 2429 C CA . GLU A 1 324 ? -3.898 4.375 -28.719 1 97.56 324 GLU A CA 1
ATOM 2430 C C . GLU A 1 324 ? -4.078 5.871 -28.484 1 97.56 324 GLU A C 1
ATOM 2432 O O . GLU A 1 324 ? -3.326 6.684 -29.031 1 97.56 324 GLU A O 1
ATOM 2437 N N . THR A 1 325 ? -4.992 6.141 -27.688 1 96.81 325 THR A N 1
ATOM 2438 C CA . THR A 1 325 ? -5.27 7.543 -27.391 1 96.81 325 THR A CA 1
ATOM 2439 C C . THR A 1 325 ? -4.129 8.164 -26.594 1 96.81 325 THR A C 1
ATOM 2441 O O . THR A 1 325 ? -3.959 9.391 -26.594 1 96.81 325 THR A O 1
ATOM 2444 N N . HIS A 1 326 ? -3.371 7.336 -26.016 1 96.44 326 HIS A N 1
ATOM 2445 C CA . HIS A 1 326 ? -2.287 7.852 -25.188 1 96.44 326 HIS A CA 1
ATOM 2446 C C . HIS A 1 326 ? -0.929 7.574 -25.828 1 96.44 326 HIS A C 1
ATOM 2448 O O . HIS A 1 326 ? 0.083 7.484 -25.125 1 96.44 326 HIS A O 1
ATOM 2454 N N . GLY A 1 327 ? -0.891 7.328 -27.094 1 96.44 327 GLY A N 1
ATOM 2455 C CA . GLY A 1 327 ? 0.33 7.41 -27.875 1 96.44 327 GLY A CA 1
ATOM 2456 C C . GLY A 1 327 ? 1.03 6.074 -28.031 1 96.44 327 GLY A C 1
ATOM 2457 O O . GLY A 1 327 ? 2.201 6.023 -28.422 1 96.44 327 GLY A O 1
ATOM 2458 N N . ILE A 1 328 ? 0.399 4.969 -27.672 1 98.25 328 ILE A N 1
ATOM 2459 C CA . ILE A 1 328 ? 0.939 3.635 -27.906 1 98.25 328 ILE A CA 1
ATOM 2460 C C . ILE A 1 328 ? 0.163 2.953 -29.031 1 98.25 328 ILE A C 1
ATOM 2462 O O . ILE A 1 328 ? -1.043 2.727 -28.922 1 98.25 328 ILE A O 1
ATOM 2466 N N . ALA A 1 329 ? 0.829 2.633 -30.078 1 98.5 329 ALA A N 1
ATOM 2467 C CA . ALA A 1 329 ? 0.167 1.96 -31.203 1 98.5 329 ALA A CA 1
ATOM 2468 C C . ALA A 1 329 ? -0.102 0.494 -30.875 1 98.5 329 ALA A C 1
ATOM 2470 O O . ALA A 1 329 ? 0.799 -0.228 -30.438 1 98.5 329 ALA A O 1
ATOM 2471 N N . VAL A 1 330 ? -1.329 0.119 -31.016 1 98.44 330 VAL A N 1
ATOM 2472 C CA . VAL A 1 330 ? -1.67 -1.294 -30.891 1 98.44 330 VAL A CA 1
ATOM 2473 C C . VAL A 1 330 ? -1.721 -1.938 -32.281 1 98.44 330 VAL A C 1
ATOM 2475 O O . VAL A 1 330 ? -2.717 -1.807 -33 1 98.44 330 VAL A O 1
ATOM 2478 N N . ARG A 1 331 ? -0.71 -2.654 -32.594 1 98.38 331 ARG A N 1
ATOM 2479 C CA . ARG A 1 331 ? -0.563 -3.203 -33.938 1 98.38 331 ARG A CA 1
ATOM 2480 C C . ARG A 1 331 ? -1.39 -4.473 -34.125 1 98.38 331 ARG A C 1
ATOM 2482 O O . ARG A 1 331 ? -1.747 -4.848 -35.219 1 98.38 331 ARG A O 1
ATOM 2489 N N . GLU A 1 332 ? -1.596 -5.102 -33 1 97.56 332 GLU A N 1
ATOM 2490 C CA . GLU A 1 332 ? -2.365 -6.34 -32.969 1 97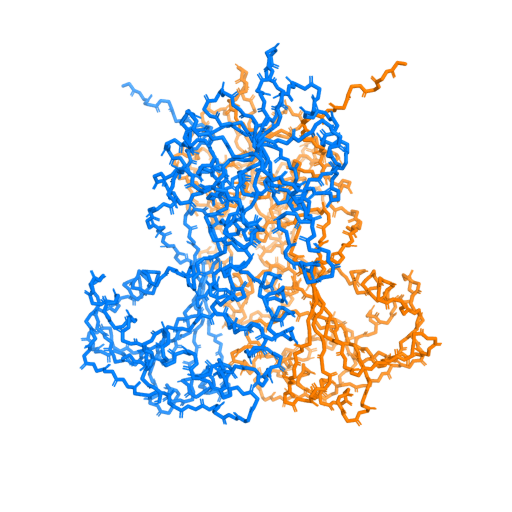.56 332 GLU A CA 1
ATOM 2491 C C . GLU A 1 332 ? -3.051 -6.535 -31.609 1 97.56 332 GLU A C 1
ATOM 2493 O O . GLU A 1 332 ? -2.455 -6.27 -30.562 1 97.56 332 GLU A O 1
ATOM 2498 N N . ARG A 1 333 ? -4.285 -6.84 -31.672 1 96.81 333 ARG A N 1
ATOM 2499 C CA . ARG A 1 333 ? -4.949 -7.348 -30.469 1 96.81 333 ARG A CA 1
ATOM 2500 C C . ARG A 1 333 ? -4.887 -8.875 -30.422 1 96.81 333 ARG A C 1
ATOM 2502 O O . ARG A 1 333 ? -5.422 -9.555 -31.297 1 96.81 333 ARG A O 1
ATOM 2509 N N . VAL A 1 334 ? -4.277 -9.391 -29.438 1 96.38 334 VAL A N 1
ATOM 2510 C CA . VAL A 1 334 ? -4.117 -10.836 -29.281 1 96.38 334 VAL A CA 1
ATOM 2511 C C . VAL A 1 334 ? -5.121 -11.352 -28.25 1 96.38 334 VAL A C 1
ATOM 2513 O O . VAL A 1 334 ? -5.098 -10.938 -27.094 1 96.38 334 VAL A O 1
ATOM 2516 N N . PRO A 1 335 ? -5.98 -12.203 -28.609 1 93.38 335 PRO A N 1
ATOM 2517 C CA . PRO A 1 335 ? -6.977 -12.711 -27.672 1 93.38 335 PRO A CA 1
ATOM 2518 C C . PRO A 1 335 ? -6.352 -13.508 -26.531 1 93.38 335 PRO A C 1
ATOM 2520 O O . PRO A 1 335 ? -5.328 -14.172 -26.719 1 93.38 335 PRO A O 1
ATOM 2523 N N . LEU A 1 336 ? -6.895 -13.422 -25.359 1 91.25 336 LEU A N 1
ATOM 2524 C CA . LEU A 1 336 ? -6.496 -14.172 -24.172 1 91.25 336 LEU A CA 1
ATOM 2525 C C . LEU A 1 336 ? -7.711 -14.812 -23.5 1 91.25 336 LEU A C 1
ATOM 2527 O O . LEU A 1 336 ? -8.18 -14.328 -22.469 1 91.25 336 LEU A O 1
ATOM 2531 N N . LYS A 1 337 ? -8.242 -15.867 -24.047 1 86.94 337 LYS A N 1
ATOM 2532 C CA . LYS A 1 337 ? -9.438 -16.547 -23.547 1 86.94 337 LYS A CA 1
ATOM 2533 C C . LYS A 1 337 ? -9.062 -17.766 -22.703 1 86.94 337 LYS A C 1
ATOM 2535 O O . LYS A 1 337 ? -8.734 -18.812 -23.25 1 86.94 337 LYS A O 1
ATOM 2540 N N . VAL A 1 338 ? -8.984 -17.594 -21.422 1 88.75 338 VAL A N 1
ATOM 2541 C CA . VAL A 1 338 ? -8.633 -18.656 -20.5 1 88.75 338 VAL A CA 1
ATOM 2542 C C . VAL A 1 338 ? -9.406 -18.484 -19.188 1 88.75 338 VAL A C 1
ATOM 2544 O O . VAL A 1 338 ? -9.93 -17.406 -18.906 1 88.75 338 VAL A O 1
ATOM 2547 N N . GLY A 1 339 ? -9.586 -19.547 -18.453 1 83.62 339 GLY A N 1
ATOM 2548 C CA . GLY A 1 339 ? -10.008 -19.438 -17.062 1 83.62 339 GLY A CA 1
ATOM 2549 C C . GLY A 1 339 ? -11.516 -19.531 -16.891 1 83.62 339 GLY A C 1
ATOM 2550 O O . GLY A 1 339 ? -12.039 -19.203 -15.828 1 83.62 339 GLY A O 1
ATOM 2551 N N . LYS A 1 340 ? -12.203 -19.828 -17.922 1 86.94 340 LYS A N 1
ATOM 2552 C CA . LYS A 1 340 ? -13.656 -19.969 -17.781 1 86.94 340 LYS A CA 1
ATOM 2553 C C . LYS A 1 340 ? -14.008 -21.203 -16.953 1 86.94 340 LYS A C 1
ATOM 2555 O O . LYS A 1 340 ? -13.406 -22.266 -17.109 1 86.94 340 LYS A O 1
ATOM 2560 N N . SER A 1 341 ? -14.875 -21 -15.945 1 86.62 341 SER A N 1
ATOM 2561 C CA . SER A 1 341 ? -15.383 -22.062 -15.086 1 86.62 341 SER A CA 1
ATOM 2562 C C . SER A 1 341 ? -16.828 -21.797 -14.68 1 86.62 341 SER A C 1
ATOM 2564 O O . SER A 1 341 ? -17.391 -20.766 -15.016 1 86.62 341 SER A O 1
ATOM 2566 N N . ARG A 1 342 ? -17.438 -22.734 -14.008 1 84.88 342 ARG A N 1
ATOM 2567 C CA . ARG A 1 342 ? -18.812 -22.594 -13.555 1 84.88 342 ARG A CA 1
ATOM 2568 C C . ARG A 1 342 ? -18.938 -21.469 -12.523 1 84.88 342 ARG A C 1
ATOM 2570 O O . ARG A 1 342 ? -19.984 -20.844 -12.406 1 84.88 342 ARG A O 1
ATOM 2577 N N . HIS A 1 343 ? -17.891 -21.203 -11.82 1 85.5 343 HIS A N 1
ATOM 2578 C CA . HIS A 1 343 ? -17.922 -20.25 -10.727 1 85.5 343 HIS A CA 1
ATOM 2579 C C . HIS A 1 343 ? -17.875 -18.812 -11.242 1 85.5 343 HIS A C 1
ATOM 2581 O O . HIS A 1 343 ? -18.297 -17.875 -10.562 1 85.5 343 HIS A O 1
ATOM 2587 N N . ASN A 1 344 ? -17.359 -18.656 -12.438 1 86.88 344 ASN A N 1
ATOM 2588 C CA . ASN A 1 344 ? -17.156 -17.266 -12.867 1 86.88 344 ASN A CA 1
ATOM 2589 C C . ASN A 1 344 ? -17.969 -16.938 -14.117 1 86.88 344 ASN A C 1
ATOM 2591 O O . ASN A 1 344 ? -17.688 -15.961 -14.805 1 86.88 344 ASN A O 1
ATOM 2595 N N . GLU A 1 345 ? -18.906 -17.734 -14.414 1 86.12 345 GLU A N 1
ATOM 2596 C CA . GLU A 1 345 ? -19.766 -17.516 -15.586 1 86.12 345 GLU A CA 1
ATOM 2597 C C . GLU A 1 345 ? -20.484 -16.188 -15.508 1 86.12 345 GLU A C 1
ATOM 2599 O O . GLU A 1 345 ? -20.484 -15.414 -16.469 1 86.12 345 GLU A O 1
ATOM 2604 N N . ALA A 1 346 ? -21.109 -15.969 -14.344 1 83.06 346 ALA A N 1
ATOM 2605 C CA . ALA A 1 346 ? -21.844 -14.719 -14.164 1 83.06 346 ALA A CA 1
ATOM 2606 C C . ALA A 1 346 ? -20.922 -13.516 -14.25 1 83.06 346 ALA A C 1
ATOM 2608 O O . ALA A 1 346 ? -21.266 -12.492 -14.836 1 83.06 346 ALA A O 1
ATOM 2609 N N . TYR A 1 347 ? -19.844 -13.703 -13.68 1 83.69 347 TYR A N 1
ATOM 2610 C CA . TYR A 1 347 ? -18.844 -12.648 -13.727 1 83.69 347 TYR A CA 1
ATOM 2611 C C . TYR A 1 347 ? -18.406 -12.367 -15.164 1 83.69 347 TYR A C 1
ATOM 2613 O O . TYR A 1 347 ? -18.375 -11.211 -15.594 1 83.69 347 TYR A O 1
ATOM 2621 N N . LEU A 1 348 ? -18.078 -13.344 -15.914 1 87.25 348 LEU A N 1
ATOM 2622 C CA . LEU A 1 348 ? -17.641 -13.211 -17.297 1 87.25 348 LEU A CA 1
ATOM 2623 C C . LEU A 1 348 ? -18.781 -12.664 -18.172 1 87.25 348 LEU A C 1
ATOM 2625 O O . LEU A 1 348 ? -18.531 -11.883 -19.094 1 87.25 348 LEU A O 1
ATOM 2629 N N . ALA A 1 349 ? -19.969 -13.039 -17.828 1 84.19 349 ALA A N 1
ATOM 2630 C CA . ALA A 1 349 ? -21.125 -12.523 -18.562 1 84.19 349 ALA A CA 1
ATOM 2631 C C . ALA A 1 349 ? -21.297 -11.023 -18.328 1 84.19 349 ALA A C 1
ATOM 2633 O O . ALA A 1 349 ? -21.594 -10.281 -19.266 1 84.19 349 ALA A O 1
ATOM 2634 N N . THR A 1 350 ? -21.094 -10.672 -17.141 1 82.88 350 THR A N 1
ATOM 2635 C CA . THR A 1 350 ? -21.172 -9.258 -16.812 1 82.88 350 THR A CA 1
ATOM 2636 C C . THR A 1 350 ? -20.078 -8.461 -17.516 1 82.88 350 THR A C 1
ATOM 2638 O O . THR A 1 350 ? -20.328 -7.383 -18.047 1 82.88 350 THR A O 1
ATOM 2641 N N . LYS A 1 351 ? -18.875 -8.992 -17.516 1 83.56 351 LYS A N 1
ATOM 2642 C CA . LYS A 1 351 ? -17.766 -8.367 -18.219 1 83.56 351 LYS A CA 1
ATOM 2643 C C . LYS A 1 351 ? -18.078 -8.172 -19.688 1 83.56 351 LYS A C 1
ATOM 2645 O O . LYS A 1 351 ? -17.781 -7.125 -20.266 1 83.56 351 LYS A O 1
ATOM 2650 N N . ALA A 1 352 ? -18.703 -9.102 -20.234 1 83.12 352 ALA A N 1
ATOM 2651 C CA . ALA A 1 352 ? -19.062 -9.055 -21.656 1 83.12 352 ALA A CA 1
ATOM 2652 C C . ALA A 1 352 ? -20.219 -8.086 -21.906 1 83.12 352 ALA A C 1
ATOM 2654 O O . ALA A 1 352 ? -20.125 -7.207 -22.766 1 83.12 352 ALA A O 1
ATOM 2655 N N . ALA A 1 353 ? -21.219 -8.125 -21.109 1 82.06 353 ALA A N 1
ATOM 2656 C CA . ALA A 1 353 ? -22.469 -7.406 -21.359 1 82.06 353 ALA A CA 1
ATOM 2657 C C . ALA A 1 353 ? -22.344 -5.945 -20.922 1 82.06 353 ALA A C 1
ATOM 2659 O O . ALA A 1 353 ? -22.828 -5.047 -21.609 1 82.06 353 ALA A O 1
ATOM 2660 N N . LYS A 1 354 ? -21.641 -5.801 -19.828 1 81.31 354 LYS A N 1
ATOM 2661 C CA . LYS A 1 354 ? -21.719 -4.473 -19.219 1 81.31 354 LYS A CA 1
ATOM 2662 C C . LYS A 1 354 ? -20.391 -3.719 -19.406 1 81.31 354 LYS A C 1
ATOM 2664 O O . LYS A 1 354 ? -20.359 -2.488 -19.344 1 81.31 354 LYS A O 1
ATOM 2669 N N . SER A 1 355 ? -19.312 -4.469 -19.688 1 79.31 355 SER A N 1
ATOM 2670 C CA . SER A 1 355 ? -18.016 -3.795 -19.797 1 79.31 355 SER A CA 1
ATOM 2671 C C . SER A 1 355 ? -17.438 -3.924 -21.188 1 79.31 355 SER A C 1
ATOM 2673 O O . SER A 1 355 ? -16.328 -3.457 -21.453 1 79.31 355 SER A O 1
ATOM 2675 N N . GLY A 1 356 ? -18.062 -4.578 -22.078 1 78.75 356 GLY A N 1
ATOM 2676 C CA . GLY A 1 356 ? -17.719 -4.605 -23.484 1 78.75 356 GLY A CA 1
ATOM 2677 C C . GLY A 1 356 ? -16.578 -5.551 -23.812 1 78.75 356 GLY A C 1
ATOM 2678 O O . GLY A 1 356 ? -15.891 -5.383 -24.812 1 78.75 356 GLY A O 1
ATOM 2679 N N . HIS A 1 357 ? -16.344 -6.465 -22.938 1 81.19 357 HIS A N 1
ATOM 2680 C CA . HIS A 1 357 ? -15.258 -7.406 -23.188 1 81.19 357 HIS A CA 1
ATOM 2681 C C . HIS A 1 357 ? -15.633 -8.414 -24.266 1 81.19 357 HIS A C 1
ATOM 2683 O O . HIS A 1 357 ? -16.781 -8.844 -24.359 1 81.19 357 HIS A O 1
ATOM 2689 N N . LEU A 1 358 ? -14.633 -8.719 -25.062 1 77.06 358 LEU A N 1
ATOM 2690 C CA . LEU A 1 358 ? -14.805 -9.703 -26.125 1 77.06 358 LEU A CA 1
ATOM 2691 C C . LEU A 1 358 ? -14.484 -11.109 -25.641 1 77.06 358 LEU A C 1
ATOM 2693 O O . LEU A 1 358 ? -13.352 -11.578 -25.781 1 77.06 358 LEU A O 1
ATOM 2697 N N . LEU A 1 359 ? -15.391 -11.711 -25 1 76.56 359 LEU A N 1
ATOM 2698 C CA . LEU A 1 359 ? -15.148 -13.008 -24.359 1 76.56 359 LEU A CA 1
ATOM 2699 C C . LEU A 1 359 ? -15.812 -14.133 -25.156 1 76.56 359 LEU A C 1
ATOM 2701 O O . LEU A 1 359 ? -16.828 -13.914 -25.812 1 76.56 359 LEU A O 1
ATOM 2705 N N . MET B 1 1 ? -16.109 18.5 33.906 1 32.03 1 MET B N 1
ATOM 2706 C CA . MET B 1 1 ? -15.211 19.234 33.031 1 32.03 1 MET B CA 1
ATOM 2707 C C . MET B 1 1 ? -14.992 18.484 31.734 1 32.03 1 MET B C 1
ATOM 2709 O O . MET B 1 1 ? -14.461 17.375 31.734 1 32.03 1 MET B O 1
ATOM 2713 N N . GLU B 1 2 ? -15.82 18.641 30.672 1 41.56 2 GLU B N 1
ATOM 2714 C CA . GLU B 1 2 ? -15.922 17.844 29.453 1 41.56 2 GLU B CA 1
ATOM 2715 C C . GLU B 1 2 ? -14.602 17.828 28.688 1 41.56 2 GLU B C 1
ATOM 2717 O O . GLU B 1 2 ? -14.031 18.891 28.406 1 41.56 2 GLU B O 1
ATOM 2722 N N . THR B 1 3 ? -13.758 16.969 28.859 1 46.84 3 THR B N 1
ATOM 2723 C CA . THR B 1 3 ? -12.445 16.875 28.234 1 46.84 3 THR B CA 1
ATOM 2724 C C . THR B 1 3 ? -12.531 17.25 26.75 1 46.84 3 THR B C 1
ATOM 2726 O O . THR B 1 3 ? -13.266 16.609 25.984 1 46.84 3 THR B O 1
ATOM 2729 N N . PRO B 1 4 ? -12.195 18.469 26.438 1 55.88 4 PRO B N 1
ATOM 2730 C CA . PRO B 1 4 ? -12.336 18.953 25.062 1 55.88 4 PRO B CA 1
ATOM 2731 C C . PRO B 1 4 ? -11.844 17.938 24.031 1 55.88 4 PRO B C 1
ATOM 2733 O O . PRO B 1 4 ? -10.758 17.375 24.188 1 55.88 4 PRO B O 1
ATOM 2736 N N . VAL B 1 5 ? -12.852 17.297 23.375 1 63.12 5 VAL B N 1
ATOM 2737 C CA . VAL B 1 5 ? -12.484 16.281 22.375 1 63.12 5 VAL B CA 1
ATOM 2738 C C . VAL B 1 5 ? -11.641 16.922 21.281 1 63.12 5 VAL B C 1
ATOM 2740 O O . VAL B 1 5 ? -12.047 17.906 20.672 1 63.12 5 VAL B O 1
ATOM 2743 N N . PHE B 1 6 ? -10.352 16.594 21.172 1 81.69 6 PHE B N 1
ATOM 2744 C CA . PHE B 1 6 ? -9.281 17.094 20.328 1 81.69 6 PHE B CA 1
ATOM 2745 C C . PHE B 1 6 ? -9.391 16.531 18.906 1 81.69 6 PHE B C 1
ATOM 2747 O O . PHE B 1 6 ? -9.578 15.32 18.734 1 81.69 6 PHE B O 1
ATOM 2754 N N . LEU B 1 7 ? -9.641 17.406 17.953 1 93.81 7 LEU B N 1
ATOM 2755 C CA . LEU B 1 7 ? -9.766 17.062 16.531 1 93.81 7 LEU B CA 1
ATOM 2756 C C . LEU B 1 7 ? -8.391 16.891 15.891 1 93.81 7 LEU B C 1
ATOM 2758 O O . LEU B 1 7 ? -8.273 16.328 14.805 1 93.81 7 LEU B O 1
ATOM 2762 N N . GLY B 1 8 ? -7.355 17.297 16.656 1 93.88 8 GLY B N 1
ATOM 2763 C CA . GLY B 1 8 ? -6.004 17.234 16.109 1 93.88 8 GLY B CA 1
ATOM 2764 C C . GLY B 1 8 ? -5.422 15.828 16.141 1 93.88 8 GLY B C 1
ATOM 2765 O O . GLY B 1 8 ? -6.023 14.914 16.688 1 93.88 8 GLY B O 1
ATOM 2766 N N . PRO B 1 9 ? -4.328 15.641 15.555 1 96.62 9 PRO B N 1
ATOM 2767 C CA . PRO B 1 9 ? -3.74 14.305 15.406 1 96.62 9 PRO B CA 1
ATOM 2768 C C . PRO B 1 9 ? -3.086 13.805 16.688 1 96.62 9 PRO B C 1
ATOM 2770 O O . PRO B 1 9 ? -2.514 14.594 17.453 1 96.62 9 PRO B O 1
ATOM 2773 N N . SER B 1 10 ? -3.182 12.516 16.953 1 95.56 10 SER B N 1
ATOM 2774 C CA . SER B 1 10 ? -2.398 11.828 17.969 1 95.56 10 SER B CA 1
ATOM 2775 C C . SER B 1 10 ? -0.975 11.57 17.484 1 95.56 10 SER B C 1
ATOM 2777 O O . SER B 1 10 ? -0.683 11.695 16.297 1 95.56 10 SER B O 1
ATOM 2779 N N . PRO B 1 11 ? -0.075 11.203 18.359 1 96.06 11 PRO B N 1
ATOM 2780 C CA . PRO B 1 11 ? 1.292 10.883 17.953 1 96.06 11 PRO B CA 1
ATOM 2781 C C . PRO B 1 11 ? 1.346 9.75 16.922 1 96.06 11 PRO B C 1
ATOM 2783 O O . PRO B 1 11 ? 2.135 9.812 15.977 1 96.06 11 PRO B O 1
ATOM 2786 N N . LEU B 1 12 ? 0.533 8.734 17.094 1 96.44 12 LEU B N 1
ATOM 2787 C CA . LEU B 1 12 ? 0.499 7.609 16.156 1 96.44 12 LEU B CA 1
ATOM 2788 C C . LEU B 1 12 ? 0.049 8.07 14.781 1 96.44 12 LEU B C 1
ATOM 2790 O O . LEU B 1 12 ? 0.604 7.637 13.766 1 96.44 12 LEU B O 1
ATOM 2794 N N . GLU B 1 13 ? -0.922 8.961 14.727 1 97.38 13 GLU B N 1
ATOM 2795 C CA . GLU B 1 13 ? -1.402 9.508 13.461 1 97.38 13 GLU B CA 1
ATOM 2796 C C . GLU B 1 13 ? -0.333 10.367 12.797 1 97.38 13 GLU B C 1
ATOM 2798 O O . GLU B 1 13 ? -0.192 10.352 11.57 1 97.38 13 GLU B O 1
ATOM 2803 N N . LEU B 1 14 ? 0.455 11.047 13.57 1 98 14 LEU B N 1
ATOM 2804 C CA . LEU B 1 14 ? 1.529 11.875 13.039 1 98 14 LEU B CA 1
ATOM 2805 C C . LEU B 1 14 ? 2.643 11.016 12.453 1 98 14 LEU B C 1
ATOM 2807 O O . LEU B 1 14 ? 3.275 11.391 11.469 1 98 14 LEU B O 1
ATOM 2811 N N . ILE B 1 15 ? 2.893 9.898 13.055 1 98.12 15 ILE B N 1
ATOM 2812 C CA . ILE B 1 15 ? 3.9 8.984 12.531 1 98.12 15 ILE B CA 1
ATOM 2813 C C . ILE B 1 15 ? 3.457 8.453 11.164 1 98.12 15 ILE B C 1
ATOM 2815 O O . ILE B 1 15 ? 4.258 8.391 10.234 1 98.12 15 ILE B O 1
ATOM 2819 N N . ASN B 1 16 ? 2.18 8.086 11.094 1 97.94 16 ASN B N 1
ATOM 2820 C CA . ASN B 1 16 ? 1.647 7.672 9.797 1 97.94 16 ASN B CA 1
ATOM 2821 C C . ASN B 1 16 ? 1.782 8.773 8.758 1 97.94 16 ASN B C 1
ATOM 2823 O O . ASN B 1 16 ? 2.164 8.516 7.613 1 97.94 16 ASN B O 1
ATOM 2827 N N . ARG B 1 17 ? 1.502 9.977 9.172 1 98.5 17 ARG B N 1
ATOM 2828 C CA . ARG B 1 17 ? 1.631 11.133 8.289 1 98.5 17 ARG B CA 1
ATOM 2829 C C . ARG B 1 17 ? 3.074 11.32 7.836 1 98.5 17 ARG B C 1
ATOM 2831 O O . ARG B 1 17 ? 3.332 11.57 6.656 1 98.5 17 ARG B O 1
ATOM 2838 N N . ALA B 1 18 ? 3.959 11.219 8.773 1 98.62 18 ALA B N 1
ATOM 2839 C CA . ALA B 1 18 ? 5.379 11.406 8.477 1 98.62 18 ALA B CA 1
ATOM 2840 C C . ALA B 1 18 ? 5.859 10.391 7.445 1 98.62 18 ALA B C 1
ATOM 2842 O O . ALA B 1 18 ? 6.66 10.727 6.566 1 98.62 18 ALA B O 1
ATOM 2843 N N . ARG B 1 19 ? 5.391 9.156 7.539 1 98 19 ARG B N 1
ATOM 2844 C CA . ARG B 1 19 ? 5.73 8.125 6.562 1 98 19 ARG B CA 1
ATOM 2845 C C . ARG B 1 19 ? 5.32 8.555 5.156 1 98 19 ARG B C 1
ATOM 2847 O O . ARG B 1 19 ? 6.109 8.461 4.215 1 98 19 ARG B O 1
ATOM 2854 N N . ALA B 1 20 ? 4.109 9.039 5.09 1 97.94 20 ALA B N 1
ATOM 2855 C CA . ALA B 1 20 ? 3.586 9.484 3.805 1 97.94 20 ALA B CA 1
ATOM 2856 C C . ALA B 1 20 ? 4.371 10.688 3.281 1 97.94 20 ALA B C 1
ATOM 2858 O O . ALA B 1 20 ? 4.664 10.773 2.086 1 97.94 20 ALA B O 1
ATOM 2859 N N . ASP B 1 21 ? 4.738 11.602 4.145 1 98.5 21 ASP B N 1
ATOM 2860 C CA . ASP B 1 21 ? 5.488 12.797 3.775 1 98.5 21 ASP B CA 1
ATOM 2861 C C . ASP B 1 21 ? 6.883 12.43 3.27 1 98.5 21 ASP B C 1
ATOM 2863 O O . ASP B 1 21 ? 7.305 12.891 2.205 1 98.5 21 ASP B O 1
ATOM 2867 N N . LEU B 1 22 ? 7.535 11.555 3.955 1 98.56 22 LEU B N 1
ATOM 2868 C CA . LEU B 1 22 ? 8.898 11.172 3.594 1 98.56 22 LEU B CA 1
ATOM 2869 C C . LEU B 1 22 ? 8.922 10.461 2.244 1 98.56 22 LEU B C 1
ATOM 2871 O O . LEU B 1 22 ? 9.883 10.594 1.485 1 98.56 22 LEU B O 1
ATOM 2875 N N . ARG B 1 23 ? 7.855 9.75 1.962 1 98 23 ARG B N 1
ATOM 2876 C CA . ARG B 1 23 ? 7.789 9.008 0.705 1 98 23 ARG B CA 1
ATOM 2877 C C . ARG B 1 23 ? 7.766 9.961 -0.487 1 98 23 ARG B C 1
ATOM 2879 O O . ARG B 1 23 ? 8.07 9.562 -1.612 1 98 23 ARG B O 1
ATOM 2886 N N . LEU B 1 24 ? 7.371 11.211 -0.224 1 97.5 24 LEU B N 1
ATOM 2887 C CA . LEU B 1 24 ? 7.32 12.18 -1.313 1 97.5 24 LEU B CA 1
ATOM 2888 C C . LEU B 1 24 ? 8.438 13.211 -1.185 1 97.5 24 LEU B C 1
ATOM 2890 O O . LEU B 1 24 ? 8.438 14.227 -1.881 1 97.5 24 LEU B O 1
ATOM 2894 N N . GLY B 1 25 ? 9.344 13.016 -0.251 1 97.62 25 GLY B N 1
ATOM 2895 C CA . GLY B 1 25 ? 10.516 13.875 -0.123 1 97.62 25 GLY B CA 1
ATOM 2896 C C . GLY B 1 25 ? 10.273 15.086 0.752 1 97.62 25 GLY B C 1
ATOM 2897 O O . GLY B 1 25 ? 11.055 16.031 0.737 1 97.62 25 GLY B O 1
ATOM 2898 N N . LEU B 1 26 ? 9.172 15.094 1.446 1 97.94 26 LEU B N 1
ATOM 2899 C CA . LEU B 1 26 ? 8.867 16.188 2.363 1 97.94 26 LEU B CA 1
ATOM 2900 C C . LEU B 1 26 ? 9.578 15.984 3.699 1 97.94 26 LEU B C 1
ATOM 2902 O O . LEU B 1 26 ? 9.539 14.891 4.27 1 97.94 26 LEU B O 1
ATOM 2906 N N . PRO B 1 27 ? 10.25 17.031 4.207 1 98.38 27 PRO B N 1
ATOM 2907 C CA . PRO B 1 27 ? 10.906 16.906 5.512 1 98.38 27 PRO B CA 1
ATOM 2908 C C . PRO B 1 27 ? 9.914 16.859 6.668 1 98.38 27 PRO B C 1
ATOM 2910 O O . PRO B 1 27 ? 8.773 17.312 6.527 1 98.38 27 PRO B O 1
ATOM 2913 N N . VAL B 1 28 ? 10.344 16.328 7.73 1 98.62 28 VAL B N 1
ATOM 2914 C CA . VAL B 1 28 ? 9.609 16.391 8.992 1 98.62 28 VAL B CA 1
ATOM 2915 C C . VAL B 1 28 ? 10.453 17.094 10.047 1 98.62 28 VAL B C 1
ATOM 2917 O O . VAL B 1 28 ? 11.68 17.172 9.93 1 98.62 28 VAL B O 1
ATOM 2920 N N . VAL B 1 29 ? 9.812 17.672 11.023 1 98.62 29 VAL B N 1
ATOM 2921 C CA . VAL B 1 29 ? 10.492 18.312 12.141 1 98.62 29 VAL B CA 1
ATOM 2922 C C . VAL B 1 29 ? 10.625 17.344 13.305 1 98.62 29 VAL B C 1
ATOM 2924 O O . VAL B 1 29 ? 9.625 16.75 13.742 1 98.62 29 VAL B O 1
ATOM 2927 N N . LEU B 1 30 ? 11.828 17.156 13.773 1 98.62 30 LEU B N 1
ATOM 2928 C CA . LEU B 1 30 ? 12.055 16.266 14.906 1 98.62 30 LEU B CA 1
ATOM 2929 C C . LEU B 1 30 ? 12.406 17.062 16.156 1 98.62 30 LEU B C 1
ATOM 2931 O O . LEU B 1 30 ? 13.406 17.781 16.188 1 98.62 30 LEU B O 1
ATOM 2935 N N . SER B 1 31 ? 11.562 16.953 17.203 1 98 31 SER B N 1
ATOM 2936 C CA . SER B 1 31 ? 11.734 17.5 18.547 1 98 31 SER B CA 1
ATOM 2937 C C . SER B 1 31 ? 11.977 19 18.5 1 98 31 SER B C 1
ATOM 2939 O O . SER B 1 31 ? 12.734 19.531 19.312 1 98 31 SER B O 1
ATOM 2941 N N . GLY B 1 32 ? 11.453 19.625 17.484 1 96.75 32 GLY B N 1
ATOM 2942 C CA . GLY B 1 32 ? 11.625 21.062 17.359 1 96.75 32 GLY B CA 1
ATOM 2943 C C . GLY B 1 32 ? 13.078 21.484 17.203 1 96.75 32 GLY B C 1
ATOM 2944 O O . GLY B 1 32 ? 13.43 22.625 17.484 1 96.75 32 GLY B O 1
ATOM 2945 N N . GLN B 1 33 ? 13.898 20.578 16.734 1 96.94 33 GLN B N 1
ATOM 2946 C CA . GLN B 1 33 ? 15.328 20.859 16.688 1 96.94 33 GLN B CA 1
ATOM 2947 C C . GLN B 1 33 ? 15.875 20.734 15.273 1 96.94 33 GLN B C 1
ATOM 2949 O O . GLN B 1 33 ? 16.625 21.594 14.812 1 96.94 33 GLN B O 1
ATOM 2954 N N . MET B 1 34 ? 15.461 19.703 14.578 1 98.19 34 MET B N 1
ATOM 2955 C CA . MET B 1 34 ? 16.062 19.406 13.281 1 98.19 34 MET B CA 1
ATOM 2956 C C . MET B 1 34 ? 14.992 19.062 12.25 1 98.19 34 MET B C 1
ATOM 2958 O O . MET B 1 34 ? 13.906 18.594 12.609 1 98.19 34 MET B O 1
ATOM 2962 N N . LEU B 1 35 ? 15.289 19.297 11.039 1 98.44 35 LEU B N 1
ATOM 2963 C CA . LEU B 1 35 ? 14.57 18.719 9.906 1 98.44 35 LEU B CA 1
ATOM 2964 C C . LEU B 1 35 ? 15.18 17.375 9.5 1 98.44 35 LEU B C 1
ATOM 2966 O O . LEU B 1 35 ? 16.391 17.203 9.547 1 98.44 35 LEU B O 1
ATOM 2970 N N . ALA B 1 36 ? 14.336 16.453 9.172 1 98.81 36 ALA B N 1
ATOM 2971 C CA . ALA B 1 36 ? 14.773 15.164 8.648 1 98.81 36 ALA B CA 1
ATOM 2972 C C . ALA B 1 36 ? 14.062 14.828 7.344 1 98.81 36 ALA B C 1
ATOM 2974 O O . ALA B 1 36 ? 12.859 15.062 7.203 1 98.81 36 ALA B O 1
ATOM 2975 N N . VAL B 1 37 ? 14.797 14.32 6.379 1 98.75 37 VAL B N 1
ATOM 2976 C CA . VAL B 1 37 ? 14.227 13.898 5.105 1 98.75 37 VAL B CA 1
ATOM 2977 C C . VAL B 1 37 ? 14.938 12.641 4.613 1 98.75 37 VAL B C 1
ATOM 2979 O O . VAL B 1 37 ? 16.109 12.406 4.949 1 98.75 37 VAL B O 1
ATOM 2982 N N . ALA B 1 38 ? 14.219 11.805 3.936 1 98.81 38 ALA B N 1
ATOM 2983 C CA . ALA B 1 38 ? 14.828 10.617 3.352 1 98.81 38 ALA B CA 1
ATOM 2984 C C . ALA B 1 38 ? 15.688 10.977 2.141 1 98.81 38 ALA B C 1
ATOM 2986 O O . ALA B 1 38 ? 15.25 11.727 1.269 1 98.81 38 ALA B O 1
ATOM 2987 N N . VAL B 1 39 ? 16.875 10.398 2.02 1 98.75 39 VAL B N 1
ATOM 2988 C CA . VAL B 1 39 ? 17.781 10.68 0.912 1 98.75 39 VAL B CA 1
ATOM 2989 C C . VAL B 1 39 ? 17.188 10.156 -0.392 1 98.75 39 VAL B C 1
ATOM 2991 O O . VAL B 1 39 ? 17.281 10.812 -1.434 1 98.75 39 VAL B O 1
ATOM 2994 N N . GLU B 1 40 ? 16.531 9 -0.316 1 98.25 40 GLU B N 1
ATOM 2995 C CA . GLU B 1 40 ? 16 8.328 -1.496 1 98.25 40 GLU B CA 1
ATOM 2996 C C . GLU B 1 40 ? 15.055 9.242 -2.275 1 98.25 40 GLU B C 1
ATOM 2998 O O . GLU B 1 40 ? 15.039 9.227 -3.508 1 98.25 40 GLU B O 1
ATOM 3003 N N . THR B 1 41 ? 14.266 10.047 -1.589 1 97.88 41 THR B N 1
ATOM 3004 C CA . THR B 1 41 ? 13.211 10.805 -2.246 1 97.88 41 THR B CA 1
ATOM 3005 C C . THR B 1 41 ? 13.539 12.297 -2.25 1 97.88 41 THR B C 1
ATOM 3007 O O . THR B 1 41 ? 12.719 13.125 -2.648 1 97.88 41 THR B O 1
ATOM 3010 N N . LEU B 1 42 ? 14.719 12.664 -1.85 1 97.81 42 LEU B N 1
ATOM 3011 C CA . LEU B 1 42 ? 15.156 14.055 -1.758 1 97.81 42 LEU B CA 1
ATOM 3012 C C . LEU B 1 42 ? 15.297 14.672 -3.145 1 97.81 42 LEU B C 1
ATOM 3014 O O . LEU B 1 42 ? 15.875 14.055 -4.047 1 97.81 42 LEU B O 1
ATOM 3018 N N . SER B 1 43 ? 14.695 15.828 -3.34 1 96.31 43 SER B N 1
ATOM 3019 C CA . SER B 1 43 ? 14.859 16.531 -4.609 1 96.31 43 SER B CA 1
ATOM 3020 C C . SER B 1 43 ? 16.047 17.484 -4.57 1 96.31 43 SER B C 1
ATOM 3022 O O . SER B 1 43 ? 16.484 17.906 -3.492 1 96.31 43 SER B O 1
ATOM 3024 N N . PRO B 1 44 ? 16.562 17.828 -5.766 1 95.94 44 PRO B N 1
ATOM 3025 C CA . PRO B 1 44 ? 17.672 18.797 -5.797 1 95.94 44 PRO B CA 1
ATOM 3026 C C . PRO B 1 44 ? 17.281 20.156 -5.199 1 95.94 44 PRO B C 1
ATOM 3028 O O . PRO B 1 44 ? 18.078 20.781 -4.496 1 95.94 44 PRO B O 1
ATOM 3031 N N . GLU B 1 45 ? 16.078 20.562 -5.449 1 95.38 45 GLU B N 1
ATOM 3032 C CA . GLU B 1 45 ? 15.602 21.859 -4.945 1 95.38 45 GLU B CA 1
ATOM 3033 C C . GLU B 1 45 ? 15.547 21.859 -3.422 1 95.38 45 GLU B C 1
ATOM 3035 O O . GLU B 1 45 ? 15.969 22.844 -2.789 1 95.38 45 GLU B O 1
ATOM 3040 N N . ARG B 1 46 ? 15.094 20.859 -2.832 1 96.69 46 ARG B N 1
ATOM 3041 C CA . ARG B 1 46 ? 14.992 20.797 -1.377 1 96.69 46 ARG B CA 1
ATOM 3042 C C . ARG B 1 46 ? 16.375 20.656 -0.736 1 96.69 46 ARG B C 1
ATOM 3044 O O . ARG B 1 46 ? 16.609 21.203 0.343 1 96.69 46 ARG B O 1
ATOM 3051 N N . LEU B 1 47 ? 17.25 19.875 -1.397 1 97.38 47 LEU B N 1
ATOM 3052 C CA . LEU B 1 47 ? 18.609 19.797 -0.883 1 97.38 47 LEU B CA 1
ATOM 3053 C C . LEU B 1 47 ? 19.234 21.188 -0.802 1 97.38 47 LEU B C 1
ATOM 3055 O O . LEU B 1 47 ? 19.859 21.531 0.202 1 97.38 47 LEU B O 1
ATOM 3059 N N . GLU B 1 48 ? 19.062 21.953 -1.837 1 95.75 48 GLU B N 1
ATOM 3060 C CA . GLU B 1 48 ? 19.609 23.312 -1.854 1 95.75 48 GLU B CA 1
ATOM 3061 C C . GLU B 1 48 ? 19.031 24.156 -0.721 1 95.75 48 GLU B C 1
ATOM 3063 O O . GLU B 1 48 ? 19.766 24.922 -0.073 1 95.75 48 GLU B O 1
ATOM 3068 N N . ALA B 1 49 ? 17.797 24 -0.527 1 96.38 49 ALA B N 1
ATOM 3069 C CA . ALA B 1 49 ? 17.141 24.734 0.552 1 96.38 49 ALA B CA 1
ATOM 3070 C C . ALA B 1 49 ? 17.688 24.312 1.912 1 96.38 49 ALA B C 1
ATOM 3072 O O . ALA B 1 49 ? 17.922 25.156 2.775 1 96.38 49 ALA B O 1
ATOM 3073 N N . LEU B 1 50 ? 17.891 23.047 2.125 1 97.19 50 LEU B N 1
ATOM 3074 C CA . LEU B 1 50 ? 18.391 22.531 3.393 1 97.19 50 LEU B CA 1
ATOM 3075 C C . LEU B 1 50 ? 19.812 23.016 3.645 1 97.19 50 LEU B C 1
ATOM 3077 O O . LEU B 1 50 ? 20.172 23.359 4.777 1 97.19 50 LEU B O 1
ATOM 3081 N N . ARG B 1 51 ? 20.578 23.109 2.654 1 96.12 51 ARG B N 1
ATOM 3082 C CA . ARG B 1 51 ? 21.969 23.531 2.766 1 96.12 51 ARG B CA 1
ATOM 3083 C C . ARG B 1 51 ? 22.078 24.969 3.273 1 96.12 51 ARG B C 1
ATOM 3085 O O . ARG B 1 51 ? 23.031 25.312 3.979 1 96.12 51 ARG B O 1
ATOM 3092 N N . ARG B 1 52 ? 21.125 25.734 2.908 1 94.69 52 ARG B N 1
ATOM 3093 C CA . ARG B 1 52 ? 21.125 27.141 3.293 1 94.69 52 ARG B CA 1
ATOM 3094 C C . ARG B 1 52 ? 20.859 27.297 4.789 1 94.69 52 ARG B C 1
ATOM 3096 O O . ARG B 1 52 ? 21.109 28.375 5.359 1 94.69 52 ARG B O 1
ATOM 3103 N N . LEU B 1 53 ? 20.375 26.281 5.379 1 95.5 53 LEU B N 1
ATOM 3104 C CA . LEU B 1 53 ? 20 26.375 6.789 1 95.5 53 LEU B CA 1
ATOM 3105 C C . LEU B 1 53 ? 21.219 26.156 7.684 1 95.5 53 LEU B C 1
ATOM 3107 O O . LEU B 1 53 ? 21.219 26.547 8.852 1 95.5 53 LEU B O 1
ATOM 3111 N N . GLY B 1 54 ? 22.281 25.453 7.18 1 95.94 54 GLY B N 1
ATOM 3112 C CA . GLY B 1 54 ? 23.469 25.141 7.953 1 95.94 54 GLY B CA 1
ATOM 3113 C C . GLY B 1 54 ? 24.047 23.781 7.605 1 95.94 54 GLY B C 1
ATOM 3114 O O . GLY B 1 54 ? 23.734 23.203 6.562 1 95.94 54 GLY B O 1
ATOM 3115 N N . PRO B 1 55 ? 24.969 23.328 8.453 1 97 55 PRO B N 1
ATOM 3116 C CA . PRO B 1 55 ? 25.625 22.047 8.18 1 97 55 PRO B CA 1
ATOM 3117 C C . PRO B 1 55 ? 24.641 20.875 8.164 1 97 55 PRO B C 1
ATOM 3119 O O . PRO B 1 55 ? 23.719 20.844 8.969 1 97 55 PRO B O 1
ATOM 3122 N N . LEU B 1 56 ? 24.828 20 7.234 1 98.38 56 LEU B N 1
ATOM 3123 C CA . LEU B 1 56 ? 23.984 18.828 7.074 1 98.38 56 LEU B CA 1
ATOM 3124 C C . LEU B 1 56 ? 24.656 17.594 7.668 1 98.38 56 LEU B C 1
ATOM 3126 O O . LEU B 1 56 ? 25.875 17.484 7.66 1 98.38 56 LEU B O 1
ATOM 3130 N N . THR B 1 57 ? 23.844 16.75 8.203 1 98.62 57 THR B N 1
ATOM 3131 C CA . THR B 1 57 ? 24.297 15.453 8.711 1 98.62 57 THR B CA 1
ATOM 3132 C C . THR B 1 57 ? 23.531 14.312 8.039 1 98.62 57 THR B C 1
ATOM 3134 O O . THR B 1 57 ? 22.312 14.336 7.969 1 98.62 57 THR B O 1
ATOM 3137 N N . LEU B 1 58 ? 24.266 13.359 7.504 1 98.81 58 LEU B N 1
ATOM 3138 C CA . LEU B 1 58 ? 23.656 12.156 6.938 1 98.81 58 LEU B CA 1
ATOM 3139 C C . LEU B 1 58 ? 23.672 11.016 7.949 1 98.81 58 LEU B C 1
ATOM 3141 O O . LEU B 1 58 ? 24.719 10.641 8.461 1 98.81 58 LEU B O 1
ATOM 3145 N N . ALA B 1 59 ? 22.516 10.539 8.281 1 98.88 59 ALA B N 1
ATOM 3146 C CA . ALA B 1 59 ? 22.391 9.375 9.148 1 98.88 59 ALA B CA 1
ATOM 3147 C C . ALA B 1 59 ? 22.312 8.086 8.336 1 98.88 59 ALA B C 1
ATOM 3149 O O . ALA B 1 59 ? 21.469 7.965 7.445 1 98.88 59 ALA B O 1
ATOM 3150 N N . LEU B 1 60 ? 23.141 7.148 8.594 1 98.69 60 LEU B N 1
ATOM 3151 C CA . LEU B 1 60 ? 23.156 5.812 8.008 1 98.69 60 LEU B CA 1
ATOM 3152 C C . LEU B 1 60 ? 23.094 4.742 9.086 1 98.69 60 LEU B C 1
ATOM 3154 O O . LEU B 1 60 ? 23.547 4.969 10.219 1 98.69 60 LEU B O 1
ATOM 3158 N N . THR B 1 61 ? 22.531 3.619 8.734 1 98.81 61 THR B N 1
ATOM 3159 C CA . THR B 1 61 ? 22.609 2.506 9.68 1 98.81 61 THR B CA 1
ATOM 3160 C C . THR B 1 61 ? 24.062 2.047 9.844 1 98.81 61 THR B C 1
ATOM 3162 O O . THR B 1 61 ? 24.906 2.303 8.977 1 98.81 61 THR B O 1
ATOM 3165 N N . ALA B 1 62 ? 24.312 1.319 10.93 1 98.5 62 ALA B N 1
ATOM 3166 C CA . ALA B 1 62 ? 25.656 0.779 11.164 1 98.5 62 ALA B CA 1
ATOM 3167 C C . ALA B 1 62 ? 26.062 -0.173 10.047 1 98.5 62 ALA B C 1
ATOM 3169 O O . ALA B 1 62 ? 27.203 -0.168 9.602 1 98.5 62 ALA B O 1
ATOM 3170 N N . TRP B 1 63 ? 25.141 -0.948 9.539 1 98 63 TRP B N 1
ATOM 3171 C CA . TRP B 1 63 ? 25.391 -1.901 8.469 1 98 63 TRP B CA 1
ATOM 3172 C C . TRP B 1 63 ? 25.891 -1.188 7.215 1 98 63 TRP B C 1
ATOM 3174 O O . TRP B 1 63 ? 26.922 -1.558 6.652 1 98 63 TRP B O 1
ATOM 3184 N N . ARG B 1 64 ? 25.188 -0.173 6.785 1 97.81 64 ARG B N 1
ATOM 3185 C CA . ARG B 1 64 ? 25.562 0.573 5.586 1 97.81 64 ARG B CA 1
ATOM 3186 C C . ARG B 1 64 ? 26.875 1.322 5.793 1 97.81 64 ARG B C 1
ATOM 3188 O O . ARG B 1 64 ? 27.734 1.339 4.91 1 97.81 64 ARG B O 1
ATOM 3195 N N . ALA B 1 65 ? 27 1.907 6.961 1 97.5 65 ALA B N 1
ATOM 3196 C CA . ALA B 1 65 ? 28.219 2.646 7.293 1 97.5 65 ALA B CA 1
ATOM 3197 C C . ALA B 1 65 ? 29.453 1.742 7.223 1 97.5 65 ALA B C 1
ATOM 3199 O O . ALA B 1 65 ? 30.5 2.146 6.711 1 97.5 65 ALA B O 1
ATOM 3200 N N . GLU B 1 66 ? 29.281 0.564 7.734 1 95.69 66 GLU B N 1
ATOM 3201 C CA . GLU B 1 66 ? 30.391 -0.387 7.715 1 95.69 66 GLU B CA 1
ATOM 3202 C C . GLU B 1 66 ? 30.812 -0.721 6.285 1 95.69 66 GLU B C 1
ATOM 3204 O O . GLU B 1 66 ? 32 -0.795 5.984 1 95.69 66 GLU B O 1
ATOM 3209 N N . THR B 1 67 ? 29.828 -0.916 5.469 1 94.25 67 THR B N 1
ATOM 3210 C CA . THR B 1 67 ? 30.125 -1.181 4.062 1 94.25 67 THR B CA 1
ATOM 3211 C C . THR B 1 67 ? 30.922 -0.033 3.449 1 94.25 67 THR B C 1
ATOM 3213 O O . THR B 1 67 ? 31.766 -0.254 2.592 1 94.25 67 THR B O 1
ATOM 3216 N N . LEU B 1 68 ? 30.656 1.18 3.912 1 95.56 68 LEU B N 1
ATOM 3217 C CA . LEU B 1 68 ? 31.281 2.381 3.371 1 95.56 68 LEU B CA 1
ATOM 3218 C C . LEU B 1 68 ? 32.562 2.697 4.113 1 95.56 68 LEU B C 1
ATOM 3220 O O . LEU B 1 68 ? 33.219 3.719 3.852 1 95.56 68 LEU B O 1
ATOM 3224 N N . LYS B 1 69 ? 32.906 1.877 5.145 1 93.69 69 LYS B N 1
ATOM 3225 C CA . LYS B 1 69 ? 34.094 2.047 5.977 1 93.69 69 LYS B CA 1
ATOM 3226 C C . LYS B 1 69 ? 34 3.34 6.785 1 93.69 69 LYS B C 1
ATOM 3228 O O . LYS B 1 69 ? 35.031 3.998 7.004 1 93.69 69 LYS B O 1
ATOM 3233 N N . ALA B 1 70 ? 32.844 3.768 7.004 1 95.81 70 ALA B N 1
ATOM 3234 C CA . ALA B 1 70 ? 32.625 4.887 7.914 1 95.81 70 ALA B CA 1
ATOM 3235 C C . ALA B 1 70 ? 32.594 4.414 9.367 1 95.81 70 ALA B C 1
ATOM 3237 O O . ALA B 1 70 ? 32.031 3.359 9.672 1 95.81 70 ALA B O 1
ATOM 3238 N N . ARG B 1 71 ? 33.188 5.18 10.242 1 96.5 71 ARG B N 1
ATOM 3239 C CA . ARG B 1 71 ? 33.25 4.801 11.656 1 96.5 71 ARG B CA 1
ATOM 3240 C C . ARG B 1 71 ? 31.859 4.902 12.305 1 96.5 71 ARG B C 1
ATOM 3242 O O . ARG B 1 71 ? 31.141 5.883 12.094 1 96.5 71 ARG B O 1
ATOM 3249 N N . VAL B 1 72 ? 31.547 3.896 13.055 1 97.81 72 VAL B N 1
ATOM 3250 C CA . VAL B 1 72 ? 30.297 3.861 13.789 1 97.81 72 VAL B CA 1
ATOM 3251 C C . VAL B 1 72 ? 30.547 4.168 15.266 1 97.81 72 VAL B C 1
ATOM 3253 O O . VAL B 1 72 ? 31.125 3.354 15.984 1 97.81 72 VAL B O 1
ATOM 3256 N N . TYR B 1 73 ? 30.094 5.344 15.688 1 97.12 73 TYR B N 1
ATOM 3257 C CA . TYR B 1 73 ? 30.328 5.746 17.062 1 97.12 73 TYR B CA 1
ATOM 3258 C C . TYR B 1 73 ? 29.078 5.539 17.922 1 97.12 73 TYR B C 1
ATOM 3260 O O . TYR B 1 73 ? 29.141 5.539 19.141 1 97.12 73 TYR B O 1
ATOM 3268 N N . ASP B 1 74 ? 27.875 5.359 17.328 1 96.31 74 ASP B N 1
ATOM 3269 C CA . ASP B 1 74 ? 26.609 5.324 18.047 1 96.31 74 ASP B CA 1
ATOM 3270 C C . ASP B 1 74 ? 26.062 3.904 18.125 1 96.31 74 ASP B C 1
ATOM 3272 O O . ASP B 1 74 ? 24.875 3.707 18.406 1 96.31 74 ASP B O 1
ATOM 3276 N N . ASP B 1 75 ? 26.844 2.883 17.781 1 95.12 75 ASP B N 1
ATOM 3277 C CA . ASP B 1 75 ? 26.531 1.459 17.859 1 95.12 75 ASP B CA 1
ATOM 3278 C C . ASP B 1 75 ? 25.656 1.031 16.688 1 95.12 75 ASP B C 1
ATOM 3280 O O . ASP B 1 75 ? 26.062 0.215 15.859 1 95.12 75 ASP B O 1
ATOM 3284 N N . ASP B 1 76 ? 24.516 1.648 16.578 1 97.44 76 ASP B N 1
ATOM 3285 C CA . ASP B 1 76 ? 23.547 1.15 15.609 1 97.44 76 ASP B CA 1
ATOM 3286 C C . ASP B 1 76 ? 23.516 2.025 14.359 1 97.44 76 ASP B C 1
ATOM 3288 O O . ASP B 1 76 ? 22.891 1.672 13.359 1 97.44 76 ASP B O 1
ATOM 3292 N N . LEU B 1 77 ? 24.203 3.156 14.414 1 98.5 77 LEU B N 1
ATOM 3293 C CA . LEU B 1 77 ? 24.188 4.035 13.242 1 98.5 77 LEU B CA 1
ATOM 3294 C C . LEU B 1 77 ? 25.438 4.898 13.195 1 98.5 77 LEU B C 1
ATOM 3296 O O . LEU B 1 77 ? 26.234 4.895 14.141 1 98.5 77 LEU B O 1
ATOM 3300 N N . ALA B 1 78 ? 25.656 5.559 12.086 1 98.56 78 ALA B N 1
ATOM 3301 C CA . ALA B 1 78 ? 26.688 6.566 11.898 1 98.56 78 ALA B CA 1
ATOM 3302 C C . ALA B 1 78 ? 26.094 7.895 11.438 1 98.56 78 ALA B C 1
ATOM 3304 O O . ALA B 1 78 ? 25.172 7.918 10.625 1 98.56 78 ALA B O 1
ATOM 3305 N N . ARG B 1 79 ? 26.531 8.906 12.016 1 98.75 79 ARG B N 1
ATOM 3306 C CA . ARG B 1 79 ? 26.219 10.266 11.578 1 98.75 79 ARG B CA 1
ATOM 3307 C C . ARG B 1 79 ? 27.391 10.867 10.805 1 98.75 79 ARG B C 1
ATOM 3309 O O . ARG B 1 79 ? 28.484 11.055 11.352 1 98.75 79 ARG B O 1
ATOM 3316 N N . ILE B 1 80 ? 27.172 11.141 9.539 1 98.5 80 ILE B N 1
ATOM 3317 C CA . ILE B 1 80 ? 28.234 11.586 8.641 1 98.5 80 ILE B CA 1
ATOM 3318 C C . ILE B 1 80 ? 28.094 13.086 8.383 1 98.5 80 ILE B C 1
ATOM 3320 O O . ILE B 1 80 ? 27.031 13.555 7.988 1 98.5 80 ILE B O 1
ATOM 3324 N N . ALA B 1 81 ? 29.203 13.805 8.602 1 98.19 81 ALA B N 1
ATOM 3325 C CA . ALA B 1 81 ? 29.234 15.203 8.195 1 98.19 81 ALA B CA 1
ATOM 3326 C C . ALA B 1 81 ? 29.203 15.336 6.676 1 98.19 81 ALA B C 1
ATOM 3328 O O . ALA B 1 81 ? 30.047 14.781 5.98 1 98.19 81 ALA B O 1
ATOM 3329 N N . VAL B 1 82 ? 28.219 16.062 6.191 1 98.06 82 VAL B N 1
ATOM 3330 C CA . VAL B 1 82 ? 28.094 16.203 4.742 1 98.06 82 VAL B CA 1
ATOM 3331 C C . VAL B 1 82 ? 28.969 17.375 4.27 1 98.06 82 VAL B C 1
ATOM 3333 O O . VAL B 1 82 ? 28.766 18.516 4.691 1 98.06 82 VAL B O 1
ATOM 3336 N N . PRO B 1 83 ? 29.859 17.094 3.377 1 96.06 83 PRO B N 1
ATOM 3337 C CA . PRO B 1 83 ? 30.688 18.188 2.85 1 96.06 83 PRO B CA 1
ATOM 3338 C C . PRO B 1 83 ? 29.859 19.234 2.1 1 96.06 83 PRO B C 1
ATOM 3340 O O . PRO B 1 83 ? 28.828 18.906 1.51 1 96.06 83 PRO B O 1
ATOM 3343 N N . GLU B 1 84 ? 30.359 20.422 2.043 1 93.12 84 GLU B N 1
ATOM 3344 C CA . GLU B 1 84 ? 29.656 21.531 1.387 1 93.12 84 GLU B CA 1
ATOM 3345 C C . GLU B 1 84 ? 29.484 21.25 -0.106 1 93.12 84 GLU B C 1
ATOM 3347 O O . GLU B 1 84 ? 28.484 21.688 -0.706 1 93.12 84 GLU B O 1
ATOM 3352 N N . GLU B 1 85 ? 30.406 20.562 -0.645 1 92.56 85 GLU B N 1
ATOM 3353 C CA . GLU B 1 85 ? 30.406 20.359 -2.092 1 92.56 85 GLU B CA 1
ATOM 3354 C C . GLU B 1 85 ? 29.594 19.125 -2.482 1 92.56 85 GLU B C 1
ATOM 3356 O O . GLU B 1 85 ? 29.375 18.875 -3.668 1 92.56 85 GLU B O 1
ATOM 3361 N N . ALA B 1 86 ? 29.188 18.375 -1.476 1 94.56 86 ALA B N 1
ATOM 3362 C CA . ALA B 1 86 ? 28.453 17.141 -1.778 1 94.56 86 ALA B CA 1
ATOM 3363 C C . ALA B 1 86 ? 27.125 17.453 -2.471 1 94.56 86 ALA B C 1
ATOM 3365 O O . ALA B 1 86 ? 26.391 18.359 -2.049 1 94.56 86 ALA B O 1
ATOM 3366 N N . ASP B 1 87 ? 26.844 16.828 -3.553 1 95.12 87 ASP B N 1
ATOM 3367 C CA . ASP B 1 87 ? 25.578 17 -4.25 1 95.12 87 ASP B CA 1
ATOM 3368 C C . ASP B 1 87 ? 24.641 15.812 -3.996 1 95.12 87 ASP B C 1
ATOM 3370 O O . ASP B 1 87 ? 24.953 14.945 -3.174 1 95.12 87 ASP B O 1
ATOM 3374 N N . LEU B 1 88 ? 23.516 15.859 -4.676 1 96.81 88 LEU B N 1
ATOM 3375 C CA . LEU B 1 88 ? 22.5 14.836 -4.457 1 96.81 88 LEU B CA 1
ATOM 3376 C C . LEU B 1 88 ? 23 13.469 -4.898 1 96.81 88 LEU B C 1
ATOM 3378 O O . LEU B 1 88 ? 22.688 12.453 -4.273 1 96.81 88 LEU B O 1
ATOM 3382 N N . ALA B 1 89 ? 23.75 13.422 -5.977 1 94.94 89 ALA B N 1
ATOM 3383 C CA . ALA B 1 89 ? 24.297 12.164 -6.469 1 94.94 89 ALA B CA 1
ATOM 3384 C C . ALA B 1 89 ? 25.203 11.508 -5.422 1 94.94 89 ALA B C 1
ATOM 3386 O O . ALA B 1 89 ? 25.156 10.297 -5.234 1 94.94 89 ALA B O 1
ATOM 3387 N N . TRP B 1 90 ? 26 12.344 -4.77 1 95.88 90 TRP B N 1
ATOM 3388 C CA . TRP B 1 90 ? 26.875 11.852 -3.711 1 95.88 90 TRP B CA 1
ATOM 3389 C C . TRP B 1 90 ? 26.062 11.258 -2.562 1 95.88 90 TRP B C 1
ATOM 3391 O O . TRP B 1 90 ? 26.359 10.164 -2.084 1 95.88 90 TRP B O 1
ATOM 3401 N N . LEU B 1 91 ? 25.031 11.93 -2.115 1 97.62 91 LEU B N 1
ATOM 3402 C CA . LEU B 1 91 ? 24.172 11.461 -1.035 1 97.62 91 LEU B CA 1
ATOM 3403 C C . LEU B 1 91 ? 23.5 10.141 -1.41 1 97.62 91 LEU B C 1
ATOM 3405 O O . LEU B 1 91 ? 23.469 9.203 -0.606 1 97.62 91 LEU B O 1
ATOM 3409 N N . ARG B 1 92 ? 22.984 10.047 -2.6 1 96.69 92 ARG B N 1
ATOM 3410 C CA . ARG B 1 92 ? 22.297 8.844 -3.064 1 96.69 92 ARG B CA 1
ATOM 3411 C C . ARG B 1 92 ? 23.266 7.676 -3.184 1 96.69 92 ARG B C 1
ATOM 3413 O O . ARG B 1 92 ? 22.891 6.527 -2.92 1 96.69 92 ARG B O 1
ATOM 3420 N N . ALA B 1 93 ? 24.453 7.984 -3.594 1 95.81 93 ALA B N 1
ATOM 3421 C CA . ALA B 1 93 ? 25.469 6.938 -3.682 1 95.81 93 ALA B CA 1
ATOM 3422 C C . ALA B 1 93 ? 25.781 6.355 -2.305 1 95.81 93 ALA B C 1
ATOM 3424 O O . ALA B 1 93 ? 26.109 5.172 -2.182 1 95.81 93 ALA B O 1
ATOM 3425 N N . LEU B 1 94 ? 25.703 7.176 -1.265 1 97.12 94 LEU B N 1
ATOM 3426 C CA . LEU B 1 94 ? 25.938 6.691 0.092 1 97.12 94 LEU B CA 1
ATOM 3427 C C . LEU B 1 94 ? 24.734 5.891 0.595 1 97.12 94 LEU B C 1
ATOM 3429 O O . LEU B 1 94 ? 24.906 4.926 1.345 1 97.12 94 LEU B O 1
ATOM 3433 N N . ALA B 1 95 ? 23.578 6.277 0.185 1 97.62 95 ALA B N 1
ATOM 3434 C CA . ALA B 1 95 ? 22.359 5.633 0.659 1 97.62 95 ALA B CA 1
ATOM 3435 C C . ALA B 1 95 ? 22.109 4.316 -0.072 1 97.62 95 ALA B C 1
ATOM 3437 O O . ALA B 1 95 ? 21.609 3.355 0.517 1 97.62 95 ALA B O 1
ATOM 3438 N N . ASP B 1 96 ? 22.375 4.262 -1.347 1 96.38 96 ASP B N 1
ATOM 3439 C CA . ASP B 1 96 ? 22.078 3.133 -2.225 1 96.38 96 ASP B CA 1
ATOM 3440 C C . ASP B 1 96 ? 23.359 2.436 -2.676 1 96.38 96 ASP B C 1
ATOM 3442 O O . ASP B 1 96 ? 24.203 3.045 -3.34 1 96.38 96 ASP B O 1
ATOM 3446 N N . PRO B 1 97 ? 23.469 1.204 -2.451 1 95.56 97 PRO B N 1
ATOM 3447 C CA . PRO B 1 97 ? 24.703 0.49 -2.791 1 95.56 97 PRO B CA 1
ATOM 3448 C C . PRO B 1 97 ? 24.781 0.09 -4.262 1 95.56 97 PRO B C 1
ATOM 3450 O O . PRO B 1 97 ? 25.703 -0.6 -4.676 1 95.56 97 PRO B O 1
ATOM 3453 N N . ALA B 1 98 ? 23.828 0.502 -5.066 1 89.25 98 ALA B N 1
ATOM 3454 C CA . ALA B 1 98 ? 23.703 0.064 -6.453 1 89.25 98 ALA B CA 1
ATOM 3455 C C . ALA B 1 98 ? 25.031 0.185 -7.191 1 89.25 98 ALA B C 1
ATOM 3457 O O . ALA B 1 98 ? 25.391 -0.695 -7.973 1 89.25 98 ALA B O 1
ATOM 3458 N N . ASP B 1 99 ? 25.844 1.26 -6.859 1 84.81 99 ASP B N 1
ATOM 3459 C CA . ASP B 1 99 ? 27.062 1.511 -7.625 1 84.81 99 ASP B CA 1
ATOM 3460 C C . ASP B 1 99 ? 28.297 1.346 -6.75 1 84.81 99 ASP B C 1
ATOM 3462 O O . ASP B 1 99 ? 29.375 1.861 -7.082 1 84.81 99 ASP B O 1
ATOM 3466 N N . ASP B 1 100 ? 28.172 0.595 -5.742 1 90.31 100 ASP B N 1
ATOM 3467 C CA . ASP B 1 100 ? 29.281 0.467 -4.793 1 90.31 100 ASP B CA 1
ATOM 3468 C C . ASP B 1 100 ? 30.484 -0.206 -5.445 1 90.31 100 ASP B C 1
ATOM 3470 O O . ASP B 1 100 ? 31.625 0.181 -5.195 1 90.31 100 ASP B O 1
ATOM 3474 N N . LEU B 1 101 ? 30.188 -1.148 -6.254 1 83.56 101 LEU B N 1
ATOM 3475 C CA . LEU B 1 101 ? 31.281 -1.877 -6.887 1 83.56 101 LEU B CA 1
ATOM 3476 C C . LEU B 1 101 ? 31.922 -1.045 -7.992 1 83.56 101 LEU B C 1
ATOM 3478 O O . LEU B 1 101 ? 33.125 -1.099 -8.195 1 83.56 101 LEU B O 1
ATOM 3482 N N . ARG B 1 102 ? 31.141 -0.207 -8.617 1 81.69 102 ARG B N 1
ATOM 3483 C CA . ARG B 1 102 ? 31.641 0.605 -9.719 1 81.69 102 ARG B CA 1
ATOM 3484 C C . ARG B 1 102 ? 32.312 1.876 -9.211 1 81.69 102 ARG B C 1
ATOM 3486 O O . ARG B 1 102 ? 33.219 2.4 -9.844 1 81.69 102 ARG B O 1
ATOM 3493 N N . VAL B 1 103 ? 31.766 2.379 -8.156 1 81.69 103 VAL B N 1
ATOM 3494 C CA . VAL B 1 103 ? 32.312 3.6 -7.566 1 81.69 103 VAL B CA 1
ATOM 3495 C C . VAL B 1 103 ? 32.688 3.35 -6.105 1 81.69 103 VAL B C 1
ATOM 3497 O O . VAL B 1 103 ? 31.984 3.791 -5.195 1 81.69 103 VAL B O 1
ATOM 3500 N N . PRO B 1 104 ? 33.844 2.846 -5.988 1 75.38 104 PRO B N 1
ATOM 3501 C CA . PRO B 1 104 ? 34.156 2.365 -4.641 1 75.38 104 PRO B CA 1
ATOM 3502 C C . PRO B 1 104 ? 34.562 3.486 -3.695 1 75.38 104 PRO B C 1
ATOM 3504 O O . PRO B 1 104 ? 34.375 3.391 -2.482 1 75.38 104 PRO B O 1
ATOM 3507 N N . MET B 1 105 ? 35.188 4.5 -4.219 1 78.62 105 MET B N 1
ATOM 3508 C CA . MET B 1 105 ? 35.719 5.492 -3.289 1 78.62 105 MET B CA 1
ATOM 3509 C C . MET B 1 105 ? 34.75 6.66 -3.127 1 78.62 105 MET B C 1
ATOM 3511 O O . MET B 1 105 ? 34.625 7.5 -4.023 1 78.62 105 MET B O 1
ATOM 3515 N N . LYS B 1 106 ? 33.969 6.621 -2.057 1 85.12 106 LYS B N 1
ATOM 3516 C CA . LYS B 1 106 ? 32.969 7.66 -1.756 1 85.12 106 LYS B CA 1
ATOM 3517 C C . LYS B 1 106 ? 33.469 8.547 -0.607 1 85.12 106 LYS B C 1
ATOM 3519 O O . LYS B 1 106 ? 32.875 9.602 -0.351 1 85.12 106 LYS B O 1
ATOM 3524 N N . GLY B 1 107 ? 34.594 8.008 0.057 1 83.44 107 GLY B N 1
ATOM 3525 C CA . GLY B 1 107 ? 35.125 8.719 1.21 1 83.44 107 GLY B CA 1
ATOM 3526 C C . GLY B 1 107 ? 36.344 9.531 0.888 1 83.44 107 GLY B C 1
ATOM 3527 O O . GLY B 1 107 ? 36.625 9.852 -0.275 1 83.44 107 GLY B O 1
ATOM 3528 N N . PRO B 1 108 ? 37 9.969 1.831 1 90.5 108 PRO B N 1
ATOM 3529 C CA . PRO B 1 108 ? 36.812 9.656 3.25 1 90.5 108 PRO B CA 1
ATOM 3530 C C . PRO B 1 108 ? 35.562 10.312 3.838 1 90.5 108 PRO B C 1
ATOM 3532 O O . PRO B 1 108 ? 35.219 11.438 3.469 1 90.5 108 PRO B O 1
ATOM 3535 N N . LEU B 1 109 ? 34.906 9.516 4.695 1 96.25 109 LEU B N 1
ATOM 3536 C CA . LEU B 1 109 ? 33.719 10 5.383 1 96.25 109 LEU B CA 1
ATOM 3537 C C . LEU B 1 109 ? 34.031 10.406 6.816 1 96.25 109 LEU B C 1
ATOM 3539 O O . LEU B 1 109 ? 34.812 9.734 7.492 1 96.25 109 LEU B O 1
ATOM 3543 N N . THR B 1 110 ? 33.562 11.555 7.207 1 97.12 110 THR B N 1
ATOM 3544 C CA . THR B 1 110 ? 33.781 12.023 8.578 1 97.12 110 THR B CA 1
ATOM 3545 C C . THR B 1 110 ? 32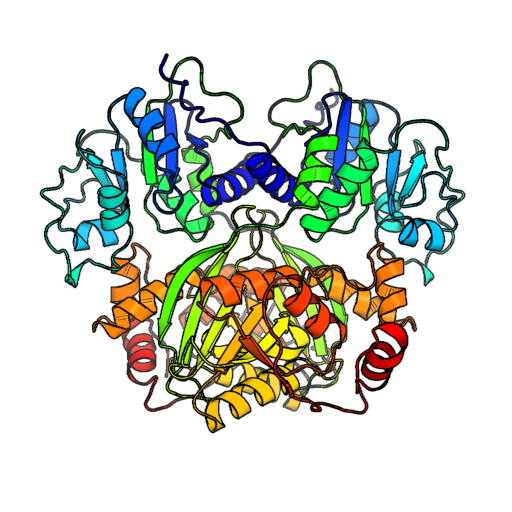.531 11.711 9.43 1 97.12 110 THR B C 1
ATOM 3547 O O . THR B 1 110 ? 31.484 12.312 9.242 1 97.12 110 THR B O 1
ATOM 3550 N N . SER B 1 111 ? 32.719 10.82 10.398 1 97.56 111 SER B N 1
ATOM 3551 C CA . SER B 1 111 ? 31.641 10.477 11.32 1 97.56 111 SER B CA 1
ATOM 3552 C C . SER B 1 111 ? 31.641 11.391 12.547 1 97.56 111 SER B C 1
ATOM 3554 O O . SER B 1 111 ? 32.719 11.703 13.086 1 97.56 111 SER B O 1
ATOM 3556 N N . LEU B 1 112 ? 30.5 11.766 12.867 1 97.5 112 LEU B N 1
ATOM 3557 C CA . LEU B 1 112 ? 30.359 12.586 14.062 1 97.5 112 LEU B CA 1
ATOM 3558 C C . LEU B 1 112 ? 30.375 11.711 15.32 1 97.5 112 LEU B C 1
ATOM 3560 O O . LEU B 1 112 ? 29.594 10.758 15.422 1 97.5 112 LEU B O 1
ATOM 3564 N N . ARG B 1 113 ? 31.172 12.086 16.266 1 95.25 113 ARG B N 1
ATOM 3565 C CA . ARG B 1 113 ? 31.359 11.273 17.469 1 95.25 113 ARG B CA 1
ATOM 3566 C C . ARG B 1 113 ? 30.531 11.805 18.625 1 95.25 113 ARG B C 1
ATOM 3568 O O . ARG B 1 113 ? 29.969 11.031 19.406 1 95.25 113 ARG B O 1
ATOM 3575 N N . ASP B 1 114 ? 30.469 13.094 18.688 1 93.12 114 ASP B N 1
ATOM 3576 C CA . ASP B 1 114 ? 29.828 13.719 19.844 1 93.12 114 ASP B CA 1
ATOM 3577 C C . ASP B 1 114 ? 28.359 14.023 19.562 1 93.12 114 ASP B C 1
ATOM 3579 O O . ASP B 1 114 ? 27.953 14.109 18.391 1 93.12 114 ASP B O 1
ATOM 3583 N N . GLY B 1 115 ? 27.625 14.07 20.609 1 92.75 115 GLY B N 1
ATOM 3584 C CA . GLY B 1 115 ? 26.234 14.461 20.469 1 92.75 115 GLY B CA 1
ATOM 3585 C C . GLY B 1 115 ? 25.266 13.305 20.609 1 92.75 115 GLY B C 1
ATOM 3586 O O . GLY B 1 115 ? 25.688 12.156 20.75 1 92.75 115 GLY B O 1
ATOM 3587 N N . ASP B 1 116 ? 24.031 13.656 20.609 1 94.44 116 ASP B N 1
ATOM 3588 C CA . ASP B 1 116 ? 22.953 12.703 20.781 1 94.44 116 ASP B CA 1
ATOM 3589 C C . ASP B 1 116 ? 22.438 12.188 19.438 1 94.44 116 ASP B C 1
ATOM 3591 O O . ASP B 1 116 ? 22.219 12.969 18.516 1 94.44 116 ASP B O 1
ATOM 3595 N N . ALA B 1 117 ? 22.312 10.82 19.328 1 97.62 117 ALA B N 1
ATOM 3596 C CA . ALA B 1 117 ? 21.938 10.211 18.062 1 97.62 117 ALA B CA 1
ATOM 3597 C C . ALA B 1 117 ? 20.438 9.93 18 1 97.62 117 ALA B C 1
ATOM 3599 O O . ALA B 1 117 ? 19.953 9.297 17.062 1 97.62 117 ALA B O 1
ATOM 3600 N N . THR B 1 118 ? 19.688 10.43 18.984 1 98.31 118 THR B N 1
ATOM 3601 C CA . THR B 1 118 ? 18.266 10.117 19.109 1 98.31 118 THR B CA 1
ATOM 3602 C C . THR B 1 118 ? 17.5 10.602 17.875 1 98.31 118 THR B C 1
ATOM 3604 O O . THR B 1 118 ? 16.656 9.875 17.344 1 98.31 118 THR B O 1
ATOM 3607 N N . LEU B 1 119 ? 17.797 11.82 17.406 1 98.69 119 LEU B N 1
ATOM 3608 C CA . LEU B 1 119 ? 17.109 12.375 16.25 1 98.69 119 LEU B CA 1
ATOM 3609 C C . LEU B 1 119 ? 17.422 11.562 14.992 1 98.69 119 LEU B C 1
ATOM 3611 O O . LEU B 1 119 ? 16.531 11.273 14.195 1 98.69 119 LEU B O 1
ATOM 3615 N N . ALA B 1 120 ? 18.703 11.18 14.844 1 98.81 120 ALA B N 1
ATOM 3616 C CA . ALA B 1 120 ? 19.109 10.375 13.703 1 98.81 120 ALA B CA 1
ATOM 3617 C C . ALA B 1 120 ? 18.438 9 13.734 1 98.81 120 ALA B C 1
ATOM 3619 O O . ALA B 1 120 ? 18.016 8.492 12.695 1 98.81 120 ALA B O 1
ATOM 3620 N N . ARG B 1 121 ? 18.359 8.414 14.922 1 98.75 121 ARG B N 1
ATOM 3621 C CA . ARG B 1 121 ? 17.703 7.113 15.094 1 98.75 121 ARG B CA 1
ATOM 3622 C C . ARG B 1 121 ? 16.234 7.176 14.695 1 98.75 121 ARG B C 1
ATOM 3624 O O . ARG B 1 121 ? 15.734 6.289 14 1 98.75 121 ARG B O 1
ATOM 3631 N N . ALA B 1 122 ? 15.555 8.211 15.117 1 98.81 122 ALA B N 1
ATOM 3632 C CA . ALA B 1 122 ? 14.148 8.398 14.773 1 98.81 122 ALA B CA 1
ATOM 3633 C C . ALA B 1 122 ? 13.969 8.562 13.266 1 98.81 122 ALA B C 1
ATOM 3635 O O . ALA B 1 122 ? 13.047 7.992 12.68 1 98.81 122 ALA B O 1
ATOM 3636 N N . ALA B 1 123 ? 14.875 9.328 12.656 1 98.88 123 ALA B N 1
ATOM 3637 C CA . ALA B 1 123 ? 14.789 9.578 11.219 1 98.88 123 ALA B CA 1
ATOM 3638 C C . ALA B 1 123 ? 14.977 8.289 10.43 1 98.88 123 ALA B C 1
ATOM 3640 O O . ALA B 1 123 ? 14.219 8.008 9.492 1 98.88 123 ALA B O 1
ATOM 3641 N N . ILE B 1 124 ? 15.945 7.484 10.82 1 98.81 124 ILE B N 1
ATOM 3642 C CA . ILE B 1 124 ? 16.188 6.207 10.164 1 98.81 124 ILE B CA 1
ATOM 3643 C C . ILE B 1 124 ? 14.992 5.285 10.359 1 98.81 124 ILE B C 1
ATOM 3645 O O . ILE B 1 124 ? 14.547 4.629 9.406 1 98.81 124 ILE B O 1
ATOM 3649 N N . GLY B 1 125 ? 14.5 5.234 11.594 1 98.56 125 GLY B N 1
ATOM 3650 C CA . GLY B 1 125 ? 13.328 4.426 11.867 1 98.56 125 GLY B CA 1
ATOM 3651 C C . GLY B 1 125 ? 12.141 4.781 10.984 1 98.56 125 GLY B C 1
ATOM 3652 O O . GLY B 1 125 ? 11.469 3.895 10.453 1 98.56 125 GLY B O 1
ATOM 3653 N N . LEU B 1 126 ? 11.906 6.055 10.789 1 98.69 126 LEU B N 1
ATOM 3654 C CA . LEU B 1 126 ? 10.805 6.516 9.953 1 98.69 126 LEU B CA 1
ATOM 3655 C C . LEU B 1 126 ? 11.023 6.105 8.5 1 98.69 126 LEU B C 1
ATOM 3657 O O . LEU B 1 126 ? 10.094 5.676 7.82 1 98.69 126 LEU B O 1
ATOM 3661 N N . CYS B 1 127 ? 12.242 6.203 8.016 1 98.69 127 CYS B N 1
ATOM 3662 C CA . CYS B 1 127 ? 12.547 5.793 6.652 1 98.69 127 CYS B CA 1
ATOM 3663 C C . CYS B 1 127 ? 12.258 4.312 6.449 1 98.69 127 CYS B C 1
ATOM 3665 O O . CYS B 1 127 ? 11.633 3.928 5.457 1 98.69 127 CYS B O 1
ATOM 3667 N N . LYS B 1 128 ? 12.648 3.492 7.438 1 98.19 128 LYS B N 1
ATOM 3668 C CA . LYS B 1 128 ? 12.445 2.051 7.336 1 98.19 128 LYS B CA 1
ATOM 3669 C C . LYS B 1 128 ? 10.961 1.714 7.266 1 98.19 128 LYS B C 1
ATOM 3671 O O . LYS B 1 128 ? 10.539 0.91 6.43 1 98.19 128 LYS B O 1
ATOM 3676 N N . THR B 1 129 ? 10.195 2.375 8.094 1 96.19 129 THR B N 1
ATOM 3677 C CA . THR B 1 129 ? 8.773 2.066 8.141 1 96.19 129 THR B CA 1
ATOM 3678 C C . THR B 1 129 ? 8.078 2.533 6.863 1 96.19 129 THR B C 1
ATOM 3680 O O . THR B 1 129 ? 7 2.043 6.523 1 96.19 129 THR B O 1
ATOM 3683 N N . ALA B 1 130 ? 8.672 3.49 6.156 1 97.12 130 ALA B N 1
ATOM 3684 C CA . ALA B 1 130 ? 8.148 3.961 4.875 1 97.12 130 ALA B CA 1
ATOM 3685 C C . ALA B 1 130 ? 8.664 3.1 3.725 1 97.12 130 ALA B C 1
ATOM 3687 O O . ALA B 1 130 ? 8.414 3.398 2.555 1 97.12 130 ALA B O 1
ATOM 3688 N N . GLN B 1 131 ? 9.414 2.045 4.051 1 97 131 GLN B N 1
ATOM 3689 C CA . GLN B 1 131 ? 10.016 1.116 3.102 1 97 131 GLN B CA 1
ATOM 3690 C C . GLN B 1 131 ? 10.945 1.843 2.135 1 97 131 GLN B C 1
ATOM 3692 O O . GLN B 1 131 ? 10.977 1.523 0.944 1 97 131 GLN B O 1
ATOM 3697 N N . LEU B 1 132 ? 11.578 2.889 2.635 1 98.38 132 LEU B N 1
ATOM 3698 C CA . LEU B 1 132 ? 12.648 3.604 1.941 1 98.38 132 LEU B CA 1
ATOM 3699 C C . LEU B 1 132 ? 14.016 3.125 2.414 1 98.38 132 LEU B C 1
ATOM 3701 O O . LEU B 1 132 ? 14.125 2.459 3.445 1 98.38 132 LEU B O 1
ATOM 3705 N N . LEU B 1 133 ? 15.047 3.426 1.595 1 98.69 133 LEU B N 1
ATOM 3706 C CA . LEU B 1 133 ? 16.391 3.186 2.096 1 98.69 133 LEU B CA 1
ATOM 3707 C C . LEU B 1 133 ? 16.609 3.879 3.436 1 98.69 133 LEU B C 1
ATOM 3709 O O . LEU B 1 133 ? 16.203 5.027 3.617 1 98.69 133 LEU B O 1
ATOM 3713 N N . PRO B 1 134 ? 17.219 3.15 4.406 1 98.75 134 PRO B N 1
ATOM 3714 C CA . PRO B 1 134 ? 17.375 3.744 5.734 1 98.75 134 PRO B CA 1
ATOM 3715 C C . PRO B 1 134 ? 18.531 4.746 5.801 1 98.75 134 PRO B C 1
ATOM 3717 O O . PRO B 1 134 ? 19.516 4.523 6.52 1 98.75 134 PRO B O 1
ATOM 3720 N N . ALA B 1 135 ? 18.438 5.789 5.145 1 98.88 135 ALA B N 1
ATOM 3721 C CA . ALA B 1 135 ? 19.359 6.93 5.062 1 98.88 135 ALA B CA 1
ATOM 3722 C C . ALA B 1 135 ? 18.594 8.25 5.121 1 98.88 135 ALA B C 1
ATOM 3724 O O . ALA B 1 135 ? 17.734 8.516 4.277 1 98.88 135 ALA B O 1
ATOM 3725 N N . ALA B 1 136 ? 18.906 9 6.086 1 98.94 136 ALA B N 1
ATOM 3726 C CA . ALA B 1 136 ? 18.172 10.234 6.309 1 98.94 136 ALA B CA 1
ATOM 3727 C C . ALA B 1 136 ? 19.125 11.43 6.414 1 98.94 136 ALA B C 1
ATOM 3729 O O . ALA B 1 136 ? 20.203 11.32 7.012 1 98.94 136 ALA B O 1
ATOM 3730 N N . LEU B 1 137 ? 18.75 12.5 5.828 1 98.88 137 LEU B N 1
ATOM 3731 C CA . LEU B 1 137 ? 19.484 13.758 5.93 1 98.88 137 LEU B CA 1
ATOM 3732 C C . LEU B 1 137 ? 18.875 14.656 7.004 1 98.88 137 LEU B C 1
ATOM 3734 O O . LEU B 1 137 ? 17.656 14.875 7.02 1 98.88 137 LEU B O 1
ATOM 3738 N N . LEU B 1 138 ? 19.688 15.109 7.941 1 98.75 138 LEU B N 1
ATOM 3739 C CA . LEU B 1 138 ? 19.25 16.016 9 1 98.75 138 LEU B CA 1
ATOM 3740 C C . LEU B 1 138 ? 19.828 17.406 8.789 1 98.75 138 LEU B C 1
ATOM 3742 O O . LEU B 1 138 ? 21 17.562 8.422 1 98.75 138 LEU B O 1
ATOM 3746 N N . ALA B 1 139 ? 19.047 18.422 8.961 1 98.38 139 ALA B N 1
ATOM 3747 C CA . ALA B 1 139 ? 19.438 19.828 8.82 1 98.38 139 ALA B CA 1
ATOM 3748 C C . ALA B 1 139 ? 18.891 20.656 9.984 1 98.38 139 ALA B C 1
ATOM 3750 O O . ALA B 1 139 ? 17.875 20.297 10.586 1 98.38 139 ALA B O 1
ATOM 3751 N N . PRO B 1 140 ? 19.562 21.75 10.32 1 97.62 140 PRO B N 1
ATOM 3752 C CA . PRO B 1 140 ? 19.047 22.625 11.383 1 97.62 140 PRO B CA 1
ATOM 3753 C C . PRO B 1 140 ? 17.656 23.172 11.078 1 97.62 140 PRO B C 1
ATOM 3755 O O . PRO B 1 140 ? 17.344 23.469 9.922 1 97.62 140 PRO B O 1
ATOM 3758 N N . LEU B 1 141 ? 16.891 23.219 12.07 1 97.25 141 LEU B N 1
ATOM 3759 C CA . LEU B 1 141 ? 15.562 23.828 11.945 1 97.25 141 LEU B CA 1
ATOM 3760 C C . LEU B 1 141 ? 15.656 25.344 12.016 1 97.25 141 LEU B C 1
ATOM 3762 O O . LEU B 1 141 ? 16.156 25.906 12.992 1 97.25 141 LEU B O 1
ATOM 3766 N N . PRO B 1 142 ? 15.203 26 11.031 1 94.88 142 PRO B N 1
ATOM 3767 C CA . PRO B 1 142 ? 15.219 27.453 11.109 1 94.88 142 PRO B CA 1
ATOM 3768 C C . PRO B 1 142 ? 14.141 28.016 12.031 1 94.88 142 PRO B C 1
ATOM 3770 O O . PRO B 1 142 ? 13.148 27.328 12.312 1 94.88 142 PRO B O 1
ATOM 3773 N N . THR B 1 143 ? 14.32 29.297 12.469 1 91.06 143 THR B N 1
ATOM 3774 C CA . THR B 1 143 ? 13.32 30.047 13.211 1 91.06 143 THR B CA 1
ATOM 3775 C C . THR B 1 143 ? 12.875 31.281 12.43 1 91.06 143 THR B C 1
ATOM 3777 O O . THR B 1 143 ? 13.688 32.188 12.156 1 91.06 143 THR B O 1
ATOM 3780 N N . PRO B 1 144 ? 11.68 31.359 12.031 1 91 144 PRO B N 1
ATOM 3781 C CA . PRO B 1 144 ? 10.609 30.406 12.383 1 91 144 PRO B CA 1
ATOM 3782 C C . PRO B 1 144 ? 10.656 29.125 11.555 1 91 144 PRO B C 1
ATOM 3784 O O . PRO B 1 144 ? 11.25 29.109 10.469 1 91 144 PRO B O 1
ATOM 3787 N N . ALA B 1 145 ? 10.039 28.094 12.055 1 91.31 145 ALA B N 1
ATOM 3788 C CA . ALA B 1 145 ? 9.969 26.812 11.336 1 91.31 145 ALA B CA 1
ATOM 3789 C C . ALA B 1 145 ? 9.148 26.969 10.055 1 91.31 145 ALA B C 1
ATOM 3791 O O . ALA B 1 145 ? 8.172 27.719 10.008 1 91.31 145 ALA B O 1
ATOM 3792 N N . PRO B 1 146 ? 9.602 26.219 9.031 1 91.81 146 PRO B N 1
ATOM 3793 C CA . PRO B 1 146 ? 8.773 26.234 7.828 1 91.81 146 PRO B CA 1
ATOM 3794 C C . PRO B 1 146 ? 7.348 25.734 8.086 1 91.81 146 PRO B C 1
ATOM 3796 O O . PRO B 1 146 ? 7.145 24.812 8.867 1 91.81 146 PRO B O 1
ATOM 3799 N N . GLU B 1 147 ? 6.461 26.375 7.465 1 91.06 147 GLU B N 1
ATOM 3800 C CA . GLU B 1 147 ? 5.051 26.062 7.68 1 91.06 147 GLU B CA 1
ATOM 3801 C C . GLU B 1 147 ? 4.672 24.734 7.012 1 91.06 147 GLU B C 1
ATOM 3803 O O . GLU B 1 147 ? 5.195 24.406 5.945 1 91.06 147 GLU B O 1
ATOM 3808 N N . GLY B 1 148 ? 3.762 24.047 7.625 1 94.5 148 GLY B N 1
ATOM 3809 C CA . GLY B 1 148 ? 3.111 22.922 6.992 1 94.5 148 GLY B CA 1
ATOM 3810 C C . GLY B 1 148 ? 3.873 21.625 7.172 1 94.5 148 GLY B C 1
ATOM 3811 O O . GLY B 1 148 ? 3.49 20.594 6.617 1 94.5 148 GLY B O 1
ATOM 3812 N N . LEU B 1 149 ? 4.938 21.625 7.926 1 97.56 149 LEU B N 1
ATOM 3813 C CA . LEU B 1 149 ? 5.699 20.406 8.125 1 97.56 149 LEU B CA 1
ATOM 3814 C C . LEU B 1 149 ? 5.152 19.609 9.305 1 97.56 149 LEU B C 1
ATOM 3816 O O . LEU B 1 149 ? 4.676 20.188 10.281 1 97.56 149 LEU B O 1
ATOM 3820 N N . THR B 1 150 ? 5.18 18.328 9.195 1 98.38 150 THR B N 1
ATOM 3821 C CA . THR B 1 150 ? 4.812 17.438 10.297 1 98.38 150 THR B CA 1
ATOM 3822 C C . THR B 1 150 ? 5.867 17.484 11.398 1 98.38 150 THR B C 1
ATOM 3824 O O . THR B 1 150 ? 7.062 17.359 11.125 1 98.38 150 THR B O 1
ATOM 3827 N N . ALA B 1 151 ? 5.5 17.703 12.594 1 98.12 151 ALA B N 1
ATOM 3828 C CA . ALA B 1 151 ? 6.41 17.766 13.734 1 98.12 151 ALA B CA 1
ATOM 3829 C C . ALA B 1 151 ? 6.191 16.594 14.688 1 98.12 151 ALA B C 1
ATOM 3831 O O . ALA B 1 151 ? 5.051 16.297 15.047 1 98.12 151 ALA B O 1
ATOM 3832 N N . LEU B 1 152 ? 7.258 15.969 15.047 1 98.31 152 LEU B N 1
ATOM 3833 C CA . LEU B 1 152 ? 7.215 14.797 15.922 1 98.31 152 LEU B CA 1
ATOM 3834 C C . LEU B 1 152 ? 8.258 14.906 17.031 1 98.31 152 LEU B C 1
ATOM 3836 O O . LEU B 1 152 ? 9.289 15.562 16.859 1 98.31 152 LEU B O 1
ATOM 3840 N N . ALA B 1 153 ? 8.008 14.266 18.141 1 98.38 153 ALA B N 1
ATOM 3841 C CA . ALA B 1 153 ? 9.008 14.07 19.188 1 98.38 153 ALA B CA 1
ATOM 3842 C C . ALA B 1 153 ? 9.781 12.773 18.969 1 98.38 153 ALA B C 1
ATOM 3844 O O . ALA B 1 153 ? 9.219 11.68 19.062 1 98.38 153 ALA B O 1
ATOM 3845 N N . ALA B 1 154 ? 11.094 12.875 18.859 1 98.19 154 ALA B N 1
ATOM 3846 C CA . ALA B 1 154 ? 11.922 11.734 18.469 1 98.19 154 ALA B CA 1
ATOM 3847 C C . ALA B 1 154 ? 11.773 10.594 19.469 1 98.19 154 ALA B C 1
ATOM 3849 O O . ALA B 1 154 ? 11.602 9.438 19.062 1 98.19 154 ALA B O 1
ATOM 3850 N N . PRO B 1 155 ? 11.82 10.867 20.766 1 97.75 155 PRO B N 1
ATOM 3851 C CA . PRO B 1 155 ? 11.664 9.742 21.688 1 97.75 155 PRO B CA 1
ATOM 3852 C C . PRO B 1 155 ? 10.328 9.031 21.547 1 97.75 155 PRO B C 1
ATOM 3854 O O . PRO B 1 155 ? 10.258 7.805 21.656 1 97.75 155 PRO B O 1
ATOM 3857 N N . GLN B 1 156 ? 9.297 9.758 21.25 1 97.44 156 GLN B N 1
ATOM 3858 C CA . GLN B 1 156 ? 7.98 9.172 21.062 1 97.44 156 GLN B CA 1
ATOM 3859 C C . GLN B 1 156 ? 7.938 8.344 19.781 1 97.44 156 GLN B C 1
ATOM 3861 O O . GLN B 1 156 ? 7.301 7.285 19.734 1 97.44 156 GLN B O 1
ATOM 3866 N N . VAL B 1 157 ? 8.578 8.867 18.734 1 97.94 157 VAL B N 1
ATOM 3867 C CA . VAL B 1 157 ? 8.688 8.117 17.484 1 97.94 157 VAL B CA 1
ATOM 3868 C C . VAL B 1 157 ? 9.328 6.754 17.766 1 97.94 157 VAL B C 1
ATOM 3870 O O . VAL B 1 157 ? 8.781 5.715 17.375 1 97.94 157 VAL B O 1
ATOM 3873 N N . LEU B 1 158 ? 10.43 6.754 18.453 1 98 158 LEU B N 1
ATOM 3874 C CA . LEU B 1 158 ? 11.172 5.523 18.734 1 98 158 LEU B CA 1
ATOM 3875 C C . LEU B 1 158 ? 10.328 4.555 19.547 1 98 158 LEU B C 1
ATOM 3877 O O . LEU B 1 158 ? 10.32 3.352 19.281 1 98 158 LEU B O 1
ATOM 3881 N N . GLN B 1 159 ? 9.633 5.086 20.469 1 97.56 159 GLN B N 1
ATOM 3882 C CA . GLN B 1 159 ? 8.773 4.262 21.312 1 97.56 159 GLN B CA 1
ATOM 3883 C C . GLN B 1 159 ? 7.641 3.641 20.5 1 97.56 159 GLN B C 1
ATOM 3885 O O . GLN B 1 159 ? 7.402 2.434 20.578 1 97.56 159 GLN B O 1
ATOM 3890 N N . LEU B 1 160 ? 6.965 4.395 19.688 1 96.62 160 LEU B N 1
ATOM 3891 C CA . LEU B 1 160 ? 5.777 3.941 18.969 1 96.62 160 LEU B CA 1
ATOM 3892 C C . LEU B 1 160 ? 6.16 3 17.844 1 96.62 160 LEU B C 1
ATOM 3894 O O . LEU B 1 160 ? 5.41 2.074 17.516 1 96.62 160 LEU B O 1
ATOM 3898 N N . LEU B 1 161 ? 7.332 3.195 17.25 1 94.88 161 LEU B N 1
ATOM 3899 C CA . LEU B 1 161 ? 7.785 2.305 16.188 1 94.88 161 LEU B CA 1
ATOM 3900 C C . LEU B 1 161 ? 8.055 0.905 16.734 1 94.88 161 LEU B C 1
ATOM 3902 O O . LEU B 1 161 ? 8.023 -0.073 15.984 1 94.88 161 LEU B O 1
ATOM 3906 N N . SER B 1 162 ? 8.32 0.787 17.969 1 93.38 162 SER B N 1
ATOM 3907 C CA . SER B 1 162 ? 8.625 -0.499 18.594 1 93.38 162 SER B CA 1
ATOM 3908 C C . SER B 1 162 ? 7.379 -1.14 19.188 1 93.38 162 SER B C 1
ATOM 3910 O O . SER B 1 162 ? 7.414 -2.287 19.641 1 93.38 162 SER B O 1
ATOM 3912 N N . SER B 1 163 ? 6.281 -0.466 19.172 1 93.88 163 SER B N 1
ATOM 3913 C CA . SER B 1 163 ? 5.051 -0.969 19.766 1 93.88 163 SER B CA 1
ATOM 3914 C C . SER B 1 163 ? 4.277 -1.852 18.797 1 93.88 163 SER B C 1
ATOM 3916 O O . SER B 1 163 ? 4.5 -1.788 17.578 1 93.88 163 SER B O 1
ATOM 3918 N N . GLU B 1 164 ? 3.463 -2.746 19.328 1 92.38 164 GLU B N 1
ATOM 3919 C CA . GLU B 1 164 ? 2.602 -3.592 18.516 1 92.38 164 GLU B CA 1
ATOM 3920 C C . GLU B 1 164 ? 1.352 -2.84 18.062 1 92.38 164 GLU B C 1
ATOM 3922 O O . GLU B 1 164 ? 0.744 -2.111 18.844 1 92.38 164 GLU B O 1
ATOM 3927 N N . ALA B 1 165 ? 1.039 -3.016 16.828 1 91.81 165 ALA B N 1
ATOM 3928 C CA . ALA B 1 165 ? -0.196 -2.424 16.328 1 91.81 165 ALA B CA 1
ATOM 3929 C C . ALA B 1 165 ? -1.406 -3.273 16.703 1 91.81 165 ALA B C 1
ATOM 3931 O O . ALA B 1 165 ? -1.299 -4.496 16.828 1 91.81 165 ALA B O 1
ATOM 3932 N N . ALA B 1 166 ? -2.506 -2.609 16.906 1 95.06 166 ALA B N 1
ATOM 3933 C CA . ALA B 1 166 ? -3.791 -3.293 17.016 1 95.06 166 ALA B CA 1
ATOM 3934 C C . ALA B 1 166 ? -4.461 -3.436 15.656 1 95.06 166 ALA B C 1
ATOM 3936 O O . ALA B 1 166 ? -4.355 -2.547 14.812 1 95.06 166 ALA B O 1
ATOM 3937 N N . PHE B 1 167 ? -5.18 -4.562 15.469 1 96.69 167 PHE B N 1
ATOM 3938 C CA . PHE B 1 167 ? -5.824 -4.832 14.188 1 96.69 167 PHE B CA 1
ATOM 3939 C C . PHE B 1 167 ? -7.336 -4.902 14.352 1 96.69 167 PHE B C 1
ATOM 3941 O O . PHE B 1 167 ? -7.836 -5.434 15.344 1 96.69 167 PHE B O 1
ATOM 3948 N N . ALA B 1 168 ? -8.023 -4.352 13.375 1 96.69 168 ALA B N 1
ATOM 3949 C CA . ALA B 1 168 ? -9.477 -4.449 13.32 1 96.69 168 ALA B CA 1
ATOM 3950 C C . ALA B 1 168 ? -9.93 -5.137 12.039 1 96.69 168 ALA B C 1
ATOM 3952 O O . ALA B 1 168 ? -9.359 -4.914 10.969 1 96.69 168 ALA B O 1
ATOM 3953 N N . PRO B 1 169 ? -10.945 -6.051 12.156 1 97.19 169 PRO B N 1
ATOM 3954 C CA . PRO B 1 169 ? -11.539 -6.562 10.914 1 97.19 169 PRO B CA 1
ATOM 3955 C C . PRO B 1 169 ? -12.234 -5.477 10.102 1 97.19 169 PRO B C 1
ATOM 3957 O O . PRO B 1 169 ? -12.93 -4.629 10.672 1 97.19 169 PRO B O 1
ATOM 3960 N N . VAL B 1 170 ? -12.047 -5.477 8.789 1 96.5 170 VAL B N 1
ATOM 3961 C CA . VAL B 1 170 ? -12.609 -4.414 7.969 1 96.5 170 VAL B CA 1
ATOM 3962 C C . VAL B 1 170 ? -13.656 -4.992 7.016 1 96.5 170 VAL B C 1
ATOM 3964 O O . VAL B 1 170 ? -14.672 -4.355 6.73 1 96.5 170 VAL B O 1
ATOM 3967 N N . ALA B 1 171 ? -13.398 -6.141 6.465 1 97.06 171 ALA B N 1
ATOM 3968 C CA . ALA B 1 171 ? -14.281 -6.809 5.512 1 97.06 171 ALA B CA 1
ATOM 3969 C C . ALA B 1 171 ? -13.938 -8.289 5.391 1 97.06 171 ALA B C 1
ATOM 3971 O O . ALA B 1 171 ? -12.82 -8.703 5.703 1 97.06 171 ALA B O 1
ATOM 3972 N N . ALA B 1 172 ? -14.875 -9.047 5.035 1 97.44 172 ALA B N 1
ATOM 3973 C CA . ALA B 1 172 ? -14.688 -10.469 4.754 1 97.44 172 ALA B CA 1
ATOM 3974 C C . ALA B 1 172 ? -15.711 -10.961 3.729 1 97.44 172 ALA B C 1
ATOM 3976 O O . ALA B 1 172 ? -16.812 -10.398 3.617 1 97.44 172 ALA B O 1
ATOM 3977 N N . ALA B 1 173 ? -15.32 -11.906 2.992 1 97.81 173 ALA B N 1
ATOM 3978 C CA . ALA B 1 173 ? -16.25 -12.492 2.027 1 97.81 173 ALA B CA 1
ATOM 3979 C C . ALA B 1 173 ? -15.844 -13.914 1.664 1 97.81 173 ALA B C 1
ATOM 3981 O O . ALA B 1 173 ? -14.68 -14.289 1.814 1 97.81 173 ALA B O 1
ATOM 3982 N N . ARG B 1 174 ? -16.812 -14.688 1.228 1 97.38 174 ARG B N 1
ATOM 3983 C CA . ARG B 1 174 ? -16.547 -16.016 0.677 1 97.38 174 ARG B CA 1
ATOM 3984 C C . ARG B 1 174 ? -15.828 -15.914 -0.665 1 97.38 174 ARG B C 1
ATOM 3986 O O . ARG B 1 174 ? -16.188 -15.094 -1.512 1 97.38 174 ARG B O 1
ATOM 3993 N N . VAL B 1 175 ? -14.781 -16.672 -0.794 1 97.69 175 VAL B N 1
ATOM 3994 C CA . VAL B 1 175 ? -14.016 -16.75 -2.035 1 97.69 175 VAL B CA 1
ATOM 3995 C C . VAL B 1 175 ? -13.695 -18.203 -2.361 1 97.69 175 VAL B C 1
ATOM 3997 O O . VAL B 1 175 ? -12.711 -18.75 -1.853 1 97.69 175 VAL B O 1
ATOM 4000 N N . PRO B 1 176 ? -14.508 -18.797 -3.195 1 97.06 176 PRO B N 1
ATOM 4001 C CA . PRO B 1 176 ? -14.117 -20.141 -3.637 1 97.06 176 PRO B CA 1
ATOM 4002 C C . PRO B 1 176 ? -12.789 -20.156 -4.391 1 97.06 176 PRO B C 1
ATOM 4004 O O . PRO B 1 176 ? -12.57 -19.312 -5.266 1 97.06 176 PRO B O 1
ATOM 4007 N N . MET B 1 177 ? -11.93 -21.016 -4.02 1 96.88 177 MET B N 1
ATOM 4008 C CA . MET B 1 177 ? -10.602 -21.109 -4.617 1 96.88 177 MET B CA 1
ATOM 4009 C C . MET B 1 177 ? -10.359 -22.5 -5.195 1 96.88 177 MET B C 1
ATOM 4011 O O . MET B 1 177 ? -11.078 -23.453 -4.871 1 96.88 177 MET B O 1
ATOM 4015 N N . ARG B 1 178 ? -9.328 -22.609 -5.996 1 95.75 178 ARG B N 1
ATOM 4016 C CA . ARG B 1 178 ? -8.93 -23.875 -6.574 1 95.75 178 ARG B CA 1
ATOM 4017 C C . ARG B 1 178 ? -8.586 -24.891 -5.488 1 95.75 178 ARG B C 1
ATOM 4019 O O . ARG B 1 178 ? -8.961 -26.062 -5.582 1 95.75 178 ARG B O 1
ATOM 4026 N N . ALA B 1 179 ? -7.922 -24.438 -4.422 1 95.75 179 ALA B N 1
ATOM 4027 C CA . ALA B 1 179 ? -7.477 -25.312 -3.344 1 95.75 179 ALA B CA 1
ATOM 4028 C C . ALA B 1 179 ? -8.648 -25.75 -2.469 1 95.75 179 ALA B C 1
ATOM 4030 O O . ALA B 1 179 ? -8.625 -26.828 -1.869 1 95.75 179 ALA B O 1
ATOM 4031 N N . ALA B 1 180 ? -9.633 -24.906 -2.383 1 96.19 180 ALA B N 1
ATOM 4032 C CA . ALA B 1 180 ? -10.758 -25.172 -1.494 1 96.19 180 ALA B CA 1
ATOM 4033 C C . ALA B 1 180 ? -11.953 -24.281 -1.83 1 96.19 180 ALA B C 1
ATOM 4035 O O . ALA B 1 180 ? -11.859 -23.062 -1.736 1 96.19 180 ALA B O 1
ATOM 4036 N N . GLU B 1 181 ? -13.055 -24.859 -2.086 1 95.56 181 GLU B N 1
ATOM 4037 C CA . GLU B 1 181 ? -14.227 -24.078 -2.477 1 95.56 181 GLU B CA 1
ATOM 4038 C C . GLU B 1 181 ? -14.812 -23.328 -1.283 1 95.56 181 GLU B C 1
ATOM 4040 O O . GLU B 1 181 ? -15.398 -22.25 -1.445 1 95.56 181 GLU B O 1
ATOM 4045 N N . ARG B 1 182 ? -14.672 -23.938 -0.127 1 96.81 182 ARG B N 1
ATOM 4046 C CA . ARG B 1 182 ? -15.188 -23.281 1.075 1 96.81 182 ARG B CA 1
ATOM 4047 C C . ARG B 1 182 ? -14.141 -22.359 1.688 1 96.81 182 ARG B C 1
ATOM 4049 O O . ARG B 1 182 ? -13.758 -22.531 2.846 1 96.81 182 ARG B O 1
ATOM 4056 N N . GLY B 1 183 ? -13.773 -21.359 0.941 1 97.75 183 GLY B N 1
ATOM 4057 C CA . GLY B 1 183 ? -12.797 -20.375 1.396 1 97.75 183 GLY B CA 1
ATOM 4058 C C . GLY B 1 183 ? -13.414 -19.047 1.759 1 97.75 183 GLY B C 1
ATOM 4059 O O . GLY B 1 183 ? -14.445 -18.656 1.199 1 97.75 183 GLY B O 1
ATOM 4060 N N . ARG B 1 184 ? -12.867 -18.391 2.715 1 98.31 184 ARG B N 1
ATOM 4061 C CA . ARG B 1 184 ? -13.242 -17.047 3.131 1 98.31 184 ARG B CA 1
ATOM 4062 C C . ARG B 1 184 ? -12.008 -16.156 3.305 1 98.31 184 ARG B C 1
ATOM 4064 O O . ARG B 1 184 ? -10.992 -16.609 3.84 1 98.31 184 ARG B O 1
ATOM 4071 N N . LEU B 1 185 ? -12.07 -14.977 2.805 1 98.69 185 LEU B N 1
ATOM 4072 C CA . LEU B 1 185 ? -10.984 -14.008 2.953 1 98.69 185 LEU B CA 1
ATOM 4073 C C . LEU B 1 185 ? -11.359 -12.914 3.947 1 98.69 185 LEU B C 1
ATOM 4075 O O . LEU B 1 185 ? -12.383 -12.242 3.779 1 98.69 185 LEU B O 1
ATOM 4079 N N . HIS B 1 186 ? -10.562 -12.742 5.027 1 98.69 186 HIS B N 1
ATOM 4080 C CA . HIS B 1 186 ? -10.719 -11.688 6.023 1 98.69 186 HIS B CA 1
ATOM 4081 C C . HIS B 1 186 ? -9.648 -10.609 5.855 1 98.69 186 HIS B C 1
ATOM 4083 O O . HIS B 1 186 ? -8.461 -10.922 5.715 1 98.69 186 HIS B O 1
ATOM 4089 N N . ILE B 1 187 ? -10.07 -9.398 5.871 1 98.62 187 ILE B N 1
ATOM 4090 C CA . ILE B 1 187 ? -9.156 -8.273 5.793 1 98.62 187 ILE B CA 1
ATOM 4091 C C . ILE B 1 187 ? -9.039 -7.602 7.16 1 98.62 187 ILE B C 1
ATOM 4093 O O . ILE B 1 187 ? -10.047 -7.281 7.789 1 98.62 187 ILE B O 1
ATOM 4097 N N . PHE B 1 188 ? -7.797 -7.402 7.613 1 98.62 188 PHE B N 1
ATOM 4098 C CA . PHE B 1 188 ? -7.523 -6.73 8.875 1 98.62 188 PHE B CA 1
ATOM 4099 C C . PHE B 1 188 ? -6.688 -5.473 8.648 1 98.62 188 PHE B C 1
ATOM 4101 O O . PHE B 1 188 ? -5.73 -5.488 7.875 1 98.62 188 PHE B O 1
ATOM 4108 N N . ARG B 1 189 ? -7.059 -4.426 9.266 1 97.81 189 ARG B N 1
ATOM 4109 C CA . ARG B 1 189 ? -6.375 -3.145 9.133 1 97.81 189 ARG B CA 1
ATOM 4110 C C . ARG B 1 189 ? -5.723 -2.738 10.453 1 97.81 189 ARG B C 1
ATOM 4112 O O . ARG B 1 189 ? -6.363 -2.77 11.508 1 97.81 189 ARG B O 1
ATOM 4119 N N . PRO B 1 190 ? -4.453 -2.404 10.43 1 97.19 190 PRO B N 1
ATOM 4120 C CA . PRO B 1 190 ? -3.791 -1.931 11.648 1 97.19 190 PRO B CA 1
ATOM 4121 C C . PRO B 1 190 ? -4.188 -0.503 12.016 1 97.19 190 PRO B C 1
ATOM 4123 O O . PRO B 1 190 ? -4.609 0.268 11.156 1 97.19 190 PRO B O 1
ATOM 4126 N N . ASP B 1 191 ? -4.004 -0.132 13.273 1 95.69 191 ASP B N 1
ATOM 4127 C CA . ASP B 1 191 ? -4.402 1.184 13.766 1 95.69 191 ASP B CA 1
ATOM 4128 C C . ASP B 1 191 ? -3.291 2.209 13.555 1 95.69 191 ASP B C 1
ATOM 4130 O O . ASP B 1 191 ? -3.477 3.398 13.828 1 95.69 191 ASP B O 1
ATOM 4134 N N . ASP B 1 192 ? -2.152 1.759 13.016 1 95.12 192 ASP B N 1
ATOM 4135 C CA . ASP B 1 192 ? -1.027 2.678 12.867 1 95.12 192 ASP B CA 1
ATOM 4136 C C . ASP B 1 192 ? -0.852 3.1 11.414 1 95.12 192 ASP B C 1
ATOM 4138 O O . ASP B 1 192 ? 0.146 3.734 11.062 1 95.12 192 ASP B O 1
ATOM 4142 N N . GLY B 1 193 ? -1.717 2.695 10.555 1 94.81 193 GLY B N 1
ATOM 4143 C CA . GLY B 1 193 ? -1.679 3.123 9.164 1 94.81 193 GLY B CA 1
ATOM 4144 C C . GLY B 1 193 ? -0.823 2.227 8.289 1 94.81 193 GLY B C 1
ATOM 4145 O O . GLY B 1 193 ? -0.64 2.502 7.102 1 94.81 193 GLY B O 1
ATOM 4146 N N . GLY B 1 194 ? -0.295 1.162 8.836 1 94.31 194 GLY B N 1
ATOM 4147 C CA . GLY B 1 194 ? 0.469 0.205 8.055 1 94.31 194 GLY B CA 1
ATOM 4148 C C . GLY B 1 194 ? -0.39 -0.602 7.098 1 94.31 194 GLY B C 1
ATOM 4149 O O . GLY B 1 194 ? -1.589 -0.349 6.969 1 94.31 194 GLY B O 1
ATOM 4150 N N . PRO B 1 195 ? 0.232 -1.493 6.391 1 95.5 195 PRO B N 1
ATOM 4151 C CA . PRO B 1 195 ? -0.515 -2.303 5.43 1 95.5 195 PRO B CA 1
ATOM 4152 C C . PRO B 1 195 ? -1.564 -3.193 6.094 1 95.5 195 PRO B C 1
ATOM 4154 O O . PRO B 1 195 ? -1.377 -3.629 7.23 1 95.5 195 PRO B O 1
ATOM 4157 N N . GLU B 1 196 ? -2.617 -3.396 5.352 1 97.94 196 GLU B N 1
ATOM 4158 C CA . GLU B 1 196 ? -3.59 -4.406 5.758 1 97.94 196 GLU B CA 1
ATOM 4159 C C . GLU B 1 196 ? -3.023 -5.812 5.602 1 97.94 196 GLU B C 1
ATOM 4161 O O . GLU B 1 196 ? -2.148 -6.047 4.77 1 97.94 196 GLU B O 1
ATOM 4166 N N . HIS B 1 197 ? -3.445 -6.719 6.477 1 98.69 197 HIS B N 1
ATOM 4167 C CA . HIS B 1 197 ? -3.107 -8.133 6.43 1 98.69 197 HIS B CA 1
ATOM 4168 C C . HIS B 1 197 ? -4.355 -8.992 6.258 1 98.69 197 HIS B C 1
ATOM 4170 O O . HIS B 1 197 ? -5.473 -8.523 6.488 1 98.69 197 HIS B O 1
ATOM 4176 N N . TYR B 1 198 ? -4.137 -10.227 5.82 1 98.81 198 TYR B N 1
ATOM 4177 C CA . TYR B 1 198 ? -5.281 -11.031 5.414 1 98.81 198 TYR B CA 1
ATOM 4178 C C . TYR B 1 198 ? -5.254 -12.398 6.082 1 98.81 198 TYR B C 1
ATOM 4180 O O . TYR B 1 198 ? -4.188 -12.898 6.453 1 98.81 198 TYR B O 1
ATOM 4188 N N . ALA B 1 199 ? -6.379 -12.93 6.281 1 98.88 199 ALA B N 1
ATOM 4189 C CA . ALA B 1 199 ? -6.535 -14.32 6.68 1 98.88 199 ALA B CA 1
ATOM 4190 C C . ALA B 1 199 ? -7.418 -15.078 5.691 1 98.88 199 ALA B C 1
ATOM 4192 O O . ALA B 1 199 ? -8.555 -14.688 5.438 1 98.88 199 ALA B O 1
ATOM 4193 N N . ILE B 1 200 ? -6.867 -16.062 5.074 1 98.81 200 ILE B N 1
ATOM 4194 C CA . ILE B 1 200 ? -7.617 -17 4.25 1 98.81 200 ILE B CA 1
ATOM 4195 C C . ILE B 1 200 ? -8.078 -18.172 5.109 1 98.81 200 ILE B C 1
ATOM 4197 O O . ILE B 1 200 ? -7.266 -19 5.543 1 98.81 200 ILE B O 1
ATOM 4201 N N . GLU B 1 201 ? -9.297 -18.234 5.348 1 98.69 201 GLU B N 1
ATOM 4202 C CA . GLU B 1 201 ? -9.883 -19.297 6.168 1 98.69 201 GLU B CA 1
ATOM 4203 C C . GLU B 1 201 ? -10.547 -20.359 5.301 1 98.69 201 GLU B C 1
ATOM 4205 O O . GLU B 1 201 ? -11.359 -20.047 4.43 1 98.69 201 GLU B O 1
ATOM 4210 N N . ILE B 1 202 ? -10.203 -21.562 5.469 1 98.38 202 ILE B N 1
ATOM 4211 C CA . ILE B 1 202 ? -10.773 -22.672 4.727 1 98.38 202 ILE B CA 1
ATOM 4212 C C . ILE B 1 202 ? -11.68 -23.5 5.641 1 98.38 202 ILE B C 1
ATOM 4214 O O . ILE B 1 202 ? -11.273 -23.906 6.734 1 98.38 202 ILE B O 1
ATOM 4218 N N . GLY B 1 203 ? -12.867 -23.703 5.172 1 97.81 203 GLY B N 1
ATOM 4219 C CA . GLY B 1 203 ? -13.844 -24.422 5.98 1 97.81 203 GLY B CA 1
ATOM 4220 C C . GLY B 1 203 ? -14.352 -23.594 7.152 1 97.81 203 GLY B C 1
ATOM 4221 O O . GLY B 1 203 ? -14.617 -22.406 7.012 1 97.81 203 GLY B O 1
ATOM 4222 N N . SER B 1 204 ? -14.672 -24.25 8.203 1 96.62 204 SER B N 1
ATOM 4223 C CA . SER B 1 204 ? -15.102 -23.656 9.469 1 96.62 204 SER B CA 1
ATOM 4224 C C . SER B 1 204 ? -14.445 -24.344 10.656 1 96.62 204 SER B C 1
ATOM 4226 O O . SER B 1 204 ? -15.125 -24.984 11.461 1 96.62 204 SER B O 1
ATOM 4228 N N . PRO B 1 205 ? -13.156 -24.047 10.703 1 97.69 205 PRO B N 1
ATOM 4229 C CA . PRO B 1 205 ? -12.438 -24.75 11.781 1 97.69 205 PRO B CA 1
ATOM 4230 C C . PRO B 1 205 ? -13 -24.438 13.164 1 97.69 205 PRO B C 1
ATOM 4232 O O . PRO B 1 205 ? -13.406 -23.297 13.43 1 97.69 205 PRO B O 1
ATOM 4235 N N . ASP B 1 206 ? -12.984 -25.469 14.016 1 97.19 206 ASP B N 1
ATOM 4236 C CA . ASP B 1 206 ? -13.375 -25.328 15.414 1 97.19 206 ASP B CA 1
ATOM 4237 C C . ASP B 1 206 ? -12.383 -24.438 16.172 1 97.19 206 ASP B C 1
ATOM 4239 O O . ASP B 1 206 ? -11.195 -24.766 16.266 1 97.19 206 ASP B O 1
ATOM 4243 N N . ARG B 1 207 ? -12.875 -23.391 16.75 1 97 207 ARG B N 1
ATOM 4244 C CA . ARG B 1 207 ? -12.016 -22.422 17.406 1 97 207 ARG B CA 1
ATOM 4245 C C . ARG B 1 207 ? -11.406 -23 18.688 1 97 207 ARG B C 1
ATOM 4247 O O . ARG B 1 207 ? -10.414 -22.5 19.188 1 97 207 ARG B O 1
ATOM 4254 N N . ALA B 1 208 ? -11.938 -24.094 19.156 1 96.69 208 ALA B N 1
ATOM 4255 C CA . ALA B 1 208 ? -11.5 -24.719 20.406 1 96.69 208 ALA B CA 1
ATOM 4256 C C . ALA B 1 208 ? -10.391 -25.734 20.156 1 96.69 208 ALA B C 1
ATOM 4258 O O . ALA B 1 208 ? -9.773 -26.234 21.094 1 96.69 208 ALA B O 1
ATOM 4259 N N . GLN B 1 209 ? -10.078 -26.062 18.938 1 97.44 209 GLN B N 1
ATOM 4260 C CA . GLN B 1 209 ? -9.062 -27.047 18.578 1 97.44 209 GLN B CA 1
ATOM 4261 C C . GLN B 1 209 ? -7.914 -26.391 17.812 1 97.44 209 GLN B C 1
ATOM 4263 O O . GLN B 1 209 ? -8.086 -25.328 17.203 1 97.44 209 GLN B O 1
ATOM 4268 N N . PRO B 1 210 ? -6.793 -27.031 17.953 1 98.25 210 PRO B N 1
ATOM 4269 C CA . PRO B 1 210 ? -5.688 -26.516 17.141 1 98.25 210 PRO B CA 1
ATOM 4270 C C . PRO B 1 210 ? -5.984 -26.547 15.648 1 98.25 210 PRO B C 1
ATOM 4272 O O . PRO B 1 210 ? -6.219 -27.625 15.094 1 98.25 210 PRO B O 1
ATOM 4275 N N . VAL B 1 211 ? -5.953 -25.438 15.039 1 98.19 211 VAL B N 1
ATOM 4276 C CA . VAL B 1 211 ? -6.238 -25.359 13.609 1 98.19 211 VAL B CA 1
ATOM 4277 C C . VAL B 1 211 ? -4.938 -25.438 12.82 1 98.19 211 VAL B C 1
ATOM 4279 O O . VAL B 1 211 ? -3.893 -24.969 13.273 1 98.19 211 VAL B O 1
ATOM 4282 N N . LEU B 1 212 ? -4.941 -26.125 11.656 1 98.62 212 LEU B N 1
ATOM 4283 C CA . LEU B 1 212 ? -3.809 -26.031 10.742 1 98.62 212 LEU B CA 1
ATOM 4284 C C . LEU B 1 212 ? -3.609 -24.594 10.266 1 98.62 212 LEU B C 1
ATOM 4286 O O . LEU B 1 212 ? -4.512 -24.016 9.664 1 98.62 212 LEU B O 1
ATOM 4290 N N . ALA B 1 213 ? -2.451 -24.031 10.57 1 98.69 213 ALA B N 1
ATOM 4291 C CA . ALA B 1 213 ? -2.238 -22.609 10.281 1 98.69 213 ALA B CA 1
ATOM 4292 C C . ALA B 1 213 ? -0.896 -22.391 9.594 1 98.69 213 ALA B C 1
ATOM 4294 O O . ALA B 1 213 ? 0.033 -23.188 9.758 1 98.69 213 ALA B O 1
ATOM 4295 N N . ARG B 1 214 ? -0.823 -21.375 8.859 1 98.5 214 ARG B N 1
ATOM 4296 C CA . ARG B 1 214 ? 0.413 -20.938 8.219 1 98.5 214 ARG B CA 1
ATOM 4297 C C . ARG B 1 214 ? 0.55 -19.422 8.297 1 98.5 214 ARG B C 1
ATOM 4299 O O . ARG B 1 214 ? -0.425 -18.688 8.102 1 98.5 214 ARG B O 1
ATOM 4306 N N . LEU B 1 215 ? 1.674 -18.953 8.703 1 98.12 215 LEU B N 1
ATOM 4307 C CA . LEU B 1 215 ? 2.064 -17.547 8.555 1 98.12 215 LEU B CA 1
ATOM 4308 C C . LEU B 1 215 ? 2.877 -17.344 7.281 1 98.12 215 LEU B C 1
ATOM 4310 O O . LEU B 1 215 ? 4.027 -17.781 7.195 1 98.12 215 LEU B O 1
ATOM 4314 N N . HIS B 1 216 ? 2.27 -16.797 6.316 1 98.06 216 HIS B N 1
ATOM 4315 C CA . HIS B 1 216 ? 2.904 -16.578 5.02 1 98.06 216 HIS B CA 1
ATOM 4316 C C . HIS B 1 216 ? 3.176 -15.094 4.781 1 98.06 216 HIS B C 1
ATOM 4318 O O . HIS B 1 216 ? 2.246 -14.281 4.75 1 98.06 216 HIS B O 1
ATOM 4324 N N . SER B 1 217 ? 4.406 -14.672 4.672 1 97.56 217 SER B N 1
ATOM 4325 C CA . SER B 1 217 ? 4.734 -13.297 4.305 1 97.56 217 SER B CA 1
ATOM 4326 C C . SER B 1 217 ? 4.629 -13.086 2.799 1 97.56 217 SER B C 1
ATOM 4328 O O . SER B 1 217 ? 5.094 -13.914 2.016 1 97.56 217 SER B O 1
ATOM 4330 N N . ALA B 1 218 ? 3.982 -12.055 2.436 1 98.25 218 ALA B N 1
ATOM 4331 C CA . ALA B 1 218 ? 3.746 -11.719 1.034 1 98.25 218 ALA B CA 1
ATOM 4332 C C . ALA B 1 218 ? 5.047 -11.742 0.239 1 98.25 218 ALA B C 1
ATOM 4334 O O . ALA B 1 218 ? 6.082 -11.273 0.713 1 98.25 218 ALA B O 1
ATOM 4335 N N . CYS B 1 219 ? 5.02 -12.336 -0.88 1 98.06 219 CYS B N 1
ATOM 4336 C CA . CYS B 1 219 ? 6.145 -12.391 -1.806 1 98.06 219 CYS B CA 1
ATOM 4337 C C . CYS B 1 219 ? 5.672 -12.25 -3.248 1 98.06 219 CYS B C 1
ATOM 4339 O O . CYS B 1 219 ? 5.344 -13.242 -3.9 1 98.06 219 CYS B O 1
ATOM 4341 N N . PHE B 1 220 ? 5.711 -11.062 -3.785 1 98.75 220 PHE B N 1
ATOM 4342 C CA . PHE B 1 220 ? 5.227 -10.805 -5.133 1 98.75 220 PHE B CA 1
ATOM 4343 C C . PHE B 1 220 ? 5.953 -11.68 -6.148 1 98.75 220 PHE B C 1
ATOM 4345 O O . PHE B 1 220 ? 5.324 -12.266 -7.031 1 98.75 220 PHE B O 1
ATOM 4352 N N . THR B 1 221 ? 7.242 -11.797 -6.039 1 98.38 221 THR B N 1
ATOM 4353 C CA . THR B 1 221 ? 8.031 -12.547 -7.008 1 98.38 221 THR B CA 1
ATOM 4354 C C . THR B 1 221 ? 7.691 -14.031 -6.949 1 98.38 221 THR B C 1
ATOM 4356 O O . THR B 1 221 ? 7.605 -14.695 -7.984 1 98.38 221 THR B O 1
ATOM 4359 N N . GLY B 1 222 ? 7.484 -14.555 -5.77 1 97.81 222 GLY B N 1
ATOM 4360 C CA . GLY B 1 222 ? 7.164 -15.969 -5.629 1 97.81 222 GLY B CA 1
ATOM 4361 C C . GLY B 1 222 ? 5.695 -16.266 -5.848 1 97.81 222 GLY B C 1
ATOM 4362 O O . GLY B 1 222 ? 5.348 -17.156 -6.637 1 97.81 222 GLY B O 1
ATOM 4363 N N . ASP B 1 223 ? 4.82 -15.531 -5.199 1 98.38 223 ASP B N 1
ATOM 4364 C CA . ASP B 1 223 ? 3.391 -15.82 -5.145 1 98.38 223 ASP B CA 1
ATOM 4365 C C . ASP B 1 223 ? 2.707 -15.469 -6.465 1 98.38 223 ASP B C 1
ATOM 4367 O O . ASP B 1 223 ? 1.722 -16.109 -6.848 1 98.38 223 ASP B O 1
ATOM 4371 N N . VAL B 1 224 ? 3.203 -14.391 -7.168 1 98.31 224 VAL B N 1
ATOM 4372 C CA . VAL B 1 224 ? 2.498 -13.859 -8.328 1 98.31 224 VAL B CA 1
ATOM 4373 C C . VAL B 1 224 ? 3.273 -14.195 -9.602 1 98.31 224 VAL B C 1
ATOM 4375 O O . VAL B 1 224 ? 2.701 -14.703 -10.57 1 98.31 224 VAL B O 1
ATOM 4378 N N . MET B 1 225 ? 4.594 -14.055 -9.562 1 97.75 225 MET B N 1
ATOM 4379 C CA . MET B 1 225 ? 5.379 -14.156 -10.789 1 97.75 225 MET B CA 1
ATOM 4380 C C . MET B 1 225 ? 5.859 -15.586 -11.008 1 97.75 225 MET B C 1
ATOM 4382 O O . MET B 1 225 ? 6.32 -15.93 -12.094 1 97.75 225 MET B O 1
ATOM 4386 N N . GLY B 1 226 ? 5.812 -16.422 -9.93 1 97.19 226 GLY B N 1
ATOM 4387 C CA . GLY B 1 226 ? 6.375 -17.766 -10.039 1 97.19 226 GLY B CA 1
ATOM 4388 C C . GLY B 1 226 ? 7.891 -17.766 -10.102 1 97.19 226 GLY B C 1
ATOM 4389 O O . GLY B 1 226 ? 8.484 -18.516 -10.875 1 97.19 226 GLY B O 1
ATOM 4390 N N . SER B 1 227 ? 8.477 -16.922 -9.312 1 97.12 227 SER B N 1
ATOM 4391 C CA . SER B 1 227 ? 9.93 -16.797 -9.273 1 97.12 227 SER B CA 1
ATOM 4392 C C . SER B 1 227 ? 10.586 -18.125 -8.914 1 97.12 227 SER B C 1
ATOM 4394 O O . SER B 1 227 ? 10.078 -18.875 -8.07 1 97.12 227 SER B O 1
ATOM 4396 N N . LEU B 1 228 ? 11.734 -18.359 -9.461 1 95.75 228 LEU B N 1
ATOM 4397 C CA . LEU B 1 228 ? 12.516 -19.562 -9.18 1 95.75 228 LEU B CA 1
ATOM 4398 C C . LEU B 1 228 ? 13.594 -19.266 -8.141 1 95.75 228 LEU B C 1
ATOM 4400 O O . LEU B 1 228 ? 14.305 -20.188 -7.711 1 95.75 228 LEU B O 1
ATOM 4404 N N . LYS B 1 229 ? 13.672 -18.031 -7.66 1 93.62 229 LYS B N 1
ATOM 4405 C CA . LYS B 1 229 ? 14.711 -17.625 -6.723 1 93.62 229 LYS B CA 1
ATOM 4406 C C . LYS B 1 229 ? 14.32 -17.984 -5.289 1 93.62 229 LYS B C 1
ATOM 4408 O O . LYS B 1 229 ? 15.164 -17.969 -4.387 1 93.62 229 LYS B O 1
ATOM 4413 N N . CYS B 1 230 ? 13.055 -18.25 -5.098 1 93.06 230 CYS B N 1
ATOM 4414 C CA . CYS B 1 230 ? 12.57 -18.531 -3.75 1 93.06 230 CYS B CA 1
ATOM 4415 C C . CYS B 1 230 ? 11.578 -19.688 -3.756 1 93.06 230 CYS B C 1
ATOM 4417 O O . CYS B 1 230 ? 11.273 -20.25 -4.809 1 93.06 230 CYS B O 1
ATOM 4419 N N . ASP B 1 231 ? 11.172 -20.109 -2.609 1 93.94 231 ASP B N 1
ATOM 4420 C CA . ASP B 1 231 ? 10.211 -21.219 -2.506 1 93.94 231 ASP B CA 1
ATOM 4421 C C . ASP B 1 231 ? 8.875 -20.719 -1.955 1 93.94 231 ASP B C 1
ATOM 4423 O O . ASP B 1 231 ? 8.055 -21.516 -1.497 1 93.94 231 ASP B O 1
ATOM 4427 N N . CYS B 1 232 ? 8.648 -19.438 -1.919 1 96.12 232 CYS B N 1
ATOM 4428 C CA . CYS B 1 232 ? 7.461 -18.859 -1.292 1 96.12 232 CYS B CA 1
ATOM 4429 C C . CYS B 1 232 ? 6.195 -19.297 -2.016 1 96.12 232 CYS B C 1
ATOM 4431 O O . CYS B 1 232 ? 5.215 -19.688 -1.38 1 96.12 232 CYS B O 1
ATOM 4433 N N . GLY B 1 233 ? 6.148 -19.188 -3.377 1 96.69 233 GLY B N 1
ATOM 4434 C CA . GLY B 1 233 ? 4.984 -19.578 -4.16 1 96.69 233 GLY B CA 1
ATOM 4435 C C . GLY B 1 233 ? 4.578 -21.031 -3.943 1 96.69 233 GLY B C 1
ATOM 4436 O O . GLY B 1 233 ? 3.441 -21.312 -3.553 1 96.69 233 GLY B O 1
ATOM 4437 N N . PRO B 1 234 ? 5.516 -21.953 -4.184 1 96.25 234 PRO B N 1
ATOM 4438 C CA . PRO B 1 234 ? 5.23 -23.375 -3.932 1 96.25 234 PRO B CA 1
ATOM 4439 C C . PRO B 1 234 ? 4.742 -23.625 -2.508 1 96.25 234 PRO B C 1
ATOM 4441 O O . PRO B 1 234 ? 3.84 -24.438 -2.299 1 96.25 234 PRO B O 1
ATOM 4444 N N . GLN B 1 235 ? 5.332 -22.953 -1.523 1 97.06 235 GLN B N 1
ATOM 4445 C CA . GLN B 1 235 ? 4.898 -23.125 -0.14 1 97.06 235 GLN B CA 1
ATOM 4446 C C . GLN B 1 235 ? 3.469 -22.625 0.056 1 97.06 235 GLN B C 1
ATOM 4448 O O . GLN B 1 235 ? 2.678 -23.266 0.755 1 97.06 235 GLN B O 1
ATOM 4453 N N . LEU B 1 236 ? 3.143 -21.453 -0.525 1 98.06 236 LEU B N 1
ATOM 4454 C CA . LEU B 1 236 ? 1.784 -20.922 -0.468 1 98.06 236 LEU B CA 1
ATOM 4455 C C . LEU B 1 236 ? 0.787 -21.922 -1.048 1 98.06 236 LEU B C 1
ATOM 4457 O O . LEU B 1 236 ? -0.221 -22.25 -0.413 1 98.06 236 LEU B O 1
ATOM 4461 N N . ASP B 1 237 ? 1.069 -22.438 -2.209 1 97.19 237 ASP B N 1
ATOM 4462 C CA . ASP B 1 237 ? 0.193 -23.359 -2.91 1 97.19 237 ASP B CA 1
ATOM 4463 C C . ASP B 1 237 ? 0.018 -24.656 -2.115 1 97.19 237 ASP B C 1
ATOM 4465 O O . ASP B 1 237 ? -1.105 -25.125 -1.925 1 97.19 237 ASP B O 1
ATOM 4469 N N . ALA B 1 238 ? 1.156 -25.172 -1.651 1 97.5 238 ALA B N 1
ATOM 4470 C CA . ALA B 1 238 ? 1.123 -26.422 -0.891 1 97.5 238 ALA B CA 1
ATOM 4471 C C . ALA B 1 238 ? 0.299 -26.266 0.383 1 97.5 238 AL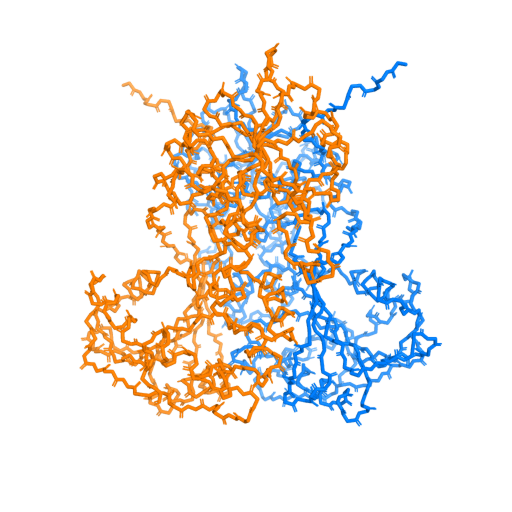A B C 1
ATOM 4473 O O . ALA B 1 238 ? -0.473 -27.156 0.744 1 97.5 238 ALA B O 1
ATOM 4474 N N . ALA B 1 239 ? 0.481 -25.172 1.081 1 98.31 239 ALA B N 1
ATOM 4475 C CA . ALA B 1 239 ? -0.247 -24.922 2.322 1 98.31 239 ALA B CA 1
ATOM 4476 C C . ALA B 1 239 ? -1.751 -24.859 2.072 1 98.31 239 ALA B C 1
ATOM 4478 O O . ALA B 1 239 ? -2.531 -25.5 2.781 1 98.31 239 ALA B O 1
ATOM 4479 N N . LEU B 1 240 ? -2.17 -24.125 1.059 1 98.31 240 LEU B N 1
ATOM 4480 C CA . LEU B 1 240 ? -3.588 -23.984 0.746 1 98.31 240 LEU B CA 1
ATOM 4481 C C . LEU B 1 240 ? -4.199 -25.328 0.356 1 98.31 240 LEU B C 1
ATOM 4483 O O . LEU B 1 240 ? -5.301 -25.656 0.791 1 98.31 240 LEU B O 1
ATOM 4487 N N . HIS B 1 241 ? -3.471 -26.094 -0.425 1 97.94 241 HIS B N 1
ATOM 4488 C CA . HIS B 1 241 ? -3.986 -27.391 -0.862 1 97.94 241 HIS B CA 1
ATOM 4489 C C . HIS B 1 241 ? -4.094 -28.359 0.306 1 97.94 241 HIS B C 1
ATOM 4491 O O . HIS B 1 241 ? -5.035 -29.156 0.376 1 97.94 241 HIS B O 1
ATOM 4497 N N . GLN B 1 242 ? -3.078 -28.328 1.144 1 98.06 242 GLN B N 1
ATOM 4498 C CA . GLN B 1 242 ? -3.156 -29.172 2.328 1 98.06 242 GLN B CA 1
ATOM 4499 C C . GLN B 1 242 ? -4.363 -28.812 3.188 1 98.06 242 GLN B C 1
ATOM 4501 O O . GLN B 1 242 ? -5.074 -29.688 3.676 1 98.06 242 GLN B O 1
ATOM 4506 N N . MET B 1 243 ? -4.574 -27.531 3.426 1 98.19 243 MET B N 1
ATOM 4507 C CA . MET B 1 243 ? -5.73 -27.062 4.188 1 98.19 243 MET B CA 1
ATOM 4508 C C . MET B 1 243 ? -7.031 -27.469 3.5 1 98.19 243 MET B C 1
ATOM 4510 O O . MET B 1 243 ? -7.996 -27.859 4.164 1 98.19 243 MET B O 1
ATOM 4514 N N . GLY B 1 244 ? -7.031 -27.328 2.207 1 97.81 244 GLY B N 1
ATOM 4515 C CA . GLY B 1 244 ? -8.188 -27.781 1.445 1 97.81 244 GLY B CA 1
ATOM 4516 C C . GLY B 1 244 ? -8.484 -29.25 1.617 1 97.81 244 GLY B C 1
ATOM 4517 O O . GLY B 1 244 ? -9.633 -29.641 1.819 1 97.81 244 GLY B O 1
ATOM 4518 N N . ALA B 1 245 ? -7.465 -30.078 1.521 1 97.62 245 ALA B N 1
ATOM 4519 C CA . ALA B 1 245 ? -7.605 -31.531 1.682 1 97.62 245 ALA B CA 1
ATOM 4520 C C . ALA B 1 245 ? -8.133 -31.875 3.07 1 97.62 245 ALA B C 1
ATOM 4522 O O . ALA B 1 245 ? -8.953 -32.781 3.221 1 97.62 245 ALA B O 1
ATOM 4523 N N . GLU B 1 246 ? -7.68 -31.109 4.043 1 96.75 246 GLU B N 1
ATOM 4524 C CA . GLU B 1 246 ? -8.133 -31.328 5.414 1 96.75 246 GLU B CA 1
ATOM 4525 C C . GLU B 1 246 ? -9.523 -30.75 5.633 1 96.75 246 GLU B C 1
ATOM 4527 O O . GLU B 1 246 ? -10.227 -31.141 6.57 1 96.75 246 GLU B O 1
ATOM 4532 N N . GLY B 1 247 ? -9.906 -29.812 4.828 1 97 247 GLY B N 1
ATOM 4533 C CA . GLY B 1 247 ? -11.203 -29.156 4.918 1 97 247 GLY B CA 1
ATOM 4534 C C . GLY B 1 247 ? -11.25 -28.078 5.977 1 97 247 GLY B C 1
ATOM 4535 O O . GLY B 1 247 ? -12.32 -27.562 6.289 1 97 247 GLY B O 1
ATOM 4536 N N . ALA B 1 248 ? -10.094 -27.828 6.559 1 97.62 248 ALA B N 1
ATOM 4537 C CA . ALA B 1 248 ? -10.008 -26.828 7.613 1 97.62 248 ALA B CA 1
ATOM 4538 C C . ALA B 1 248 ? -8.602 -26.234 7.688 1 97.62 248 ALA B C 1
ATOM 4540 O O . ALA B 1 248 ? -7.609 -26.953 7.547 1 97.62 248 ALA B O 1
ATOM 4541 N N . GLY B 1 249 ? -8.539 -24.906 7.824 1 98.56 249 GLY B N 1
ATOM 4542 C CA . GLY B 1 249 ? -7.246 -24.25 7.973 1 98.56 249 GLY B CA 1
ATOM 4543 C C . GLY B 1 249 ? -7.32 -22.75 7.887 1 98.56 249 GLY B C 1
ATOM 4544 O O . GLY B 1 249 ? -8.359 -22.188 7.539 1 98.56 249 GLY B O 1
ATOM 4545 N N . VAL B 1 250 ? -6.258 -22.094 8.32 1 98.75 250 VAL B N 1
ATOM 4546 C CA . VAL B 1 250 ? -6.137 -20.641 8.242 1 98.75 250 VAL B CA 1
ATOM 4547 C C . VAL B 1 250 ? -4.742 -20.266 7.734 1 98.75 250 VAL B C 1
ATOM 4549 O O . VAL B 1 250 ? -3.736 -20.656 8.336 1 98.75 250 VAL B O 1
ATOM 4552 N N . LEU B 1 251 ? -4.68 -19.656 6.664 1 98.81 251 LEU B N 1
ATOM 4553 C CA . LEU B 1 251 ? -3.426 -19.078 6.195 1 98.81 251 LEU B CA 1
ATOM 4554 C C . LEU B 1 251 ? -3.422 -17.562 6.379 1 98.81 251 LEU B C 1
ATOM 4556 O O . LEU B 1 251 ? -4.27 -16.859 5.82 1 98.81 251 LEU B O 1
ATOM 4560 N N . LEU B 1 252 ? -2.57 -17.094 7.242 1 98.81 252 LEU B N 1
ATOM 4561 C CA . LEU B 1 252 ? -2.363 -15.648 7.379 1 98.81 252 LEU B CA 1
ATOM 4562 C C . LEU B 1 252 ? -1.407 -15.133 6.309 1 98.81 252 LEU B C 1
ATOM 4564 O O . LEU B 1 252 ? -0.267 -15.594 6.215 1 98.81 252 LEU B O 1
ATOM 4568 N N . TYR B 1 253 ? -1.874 -14.312 5.473 1 98.75 253 TYR B N 1
ATOM 4569 C CA . TYR B 1 253 ? -1.057 -13.641 4.469 1 98.75 253 TYR B CA 1
ATOM 4570 C C . TYR B 1 253 ? -0.605 -12.273 4.965 1 98.75 253 TYR B C 1
ATOM 4572 O O . TYR B 1 253 ? -1.367 -11.305 4.91 1 98.75 253 TYR B O 1
ATOM 4580 N N . LEU B 1 254 ? 0.594 -12.188 5.418 1 98.38 254 LEU B N 1
ATOM 4581 C CA . LEU B 1 254 ? 1.158 -10.992 6.035 1 98.38 254 LEU B CA 1
ATOM 4582 C C . LEU B 1 254 ? 1.874 -10.133 5 1 98.38 254 LEU B C 1
ATOM 4584 O O . LEU B 1 254 ? 2.852 -10.57 4.391 1 98.38 254 LEU B O 1
ATOM 4588 N N . ASN B 1 255 ? 1.342 -8.961 4.789 1 98.06 255 ASN B N 1
ATOM 4589 C CA . ASN B 1 255 ? 1.867 -8.086 3.748 1 98.06 255 ASN B CA 1
ATOM 4590 C C . ASN B 1 255 ? 3.176 -7.43 4.176 1 98.06 255 ASN B C 1
ATOM 4592 O O . ASN B 1 255 ? 3.252 -6.203 4.289 1 98.06 255 ASN B O 1
ATOM 4596 N N . GLN B 1 256 ? 4.156 -8.258 4.375 1 97.38 256 GLN B N 1
ATOM 4597 C CA . GLN B 1 256 ? 5.523 -7.867 4.707 1 97.38 256 GLN B CA 1
ATOM 4598 C C . GLN B 1 256 ? 6.5 -8.328 3.633 1 97.38 256 GLN B C 1
ATOM 4600 O O . GLN B 1 256 ? 7.352 -9.188 3.887 1 97.38 256 GLN B O 1
ATOM 4605 N N . GLU B 1 257 ? 6.414 -7.711 2.473 1 97.56 257 GLU B N 1
ATOM 4606 C CA . GLU B 1 257 ? 7.184 -8.031 1.273 1 97.56 257 GLU B CA 1
ATOM 4607 C C . GLU B 1 257 ? 8.68 -7.836 1.51 1 97.56 257 GLU B C 1
ATOM 4609 O O . GLU B 1 257 ? 9.094 -6.879 2.17 1 97.56 257 GLU B O 1
ATOM 4614 N N . GLY B 1 258 ? 9.516 -8.812 0.974 1 95.94 258 GLY B N 1
ATOM 4615 C CA . GLY B 1 258 ? 10.961 -8.672 1.036 1 95.94 258 GLY B CA 1
ATOM 4616 C C . GLY B 1 258 ? 11.5 -8.719 2.451 1 95.94 258 GLY B C 1
ATOM 4617 O O . GLY B 1 258 ? 12.367 -7.918 2.816 1 95.94 258 GLY B O 1
ATOM 4618 N N . ARG B 1 259 ? 10.898 -9.562 3.279 1 94.5 259 ARG B N 1
ATOM 4619 C CA . ARG B 1 259 ? 11.258 -9.656 4.691 1 94.5 259 ARG B CA 1
ATOM 4620 C C . ARG B 1 259 ? 11.023 -8.336 5.41 1 94.5 259 ARG B C 1
ATOM 4622 O O . ARG B 1 259 ? 11.789 -7.953 6.293 1 94.5 259 ARG B O 1
ATOM 4629 N N . GLY B 1 260 ? 10.141 -7.59 4.926 1 96.25 260 GLY B N 1
ATOM 4630 C CA . GLY B 1 260 ? 9.688 -6.383 5.598 1 96.25 260 GLY B CA 1
ATOM 4631 C C . GLY B 1 260 ? 10.297 -5.117 5.023 1 96.25 260 GLY B C 1
ATOM 4632 O O . GLY B 1 260 ? 9.969 -4.012 5.453 1 96.25 260 GLY B O 1
ATOM 4633 N N . ILE B 1 261 ? 11.164 -5.203 4.012 1 97.81 261 ILE B N 1
ATOM 4634 C CA . ILE B 1 261 ? 11.883 -4.02 3.547 1 97.81 261 ILE B CA 1
ATOM 4635 C C . ILE B 1 261 ? 11.164 -3.422 2.34 1 97.81 261 ILE B C 1
ATOM 4637 O O . ILE B 1 261 ? 11.484 -2.316 1.902 1 97.81 261 ILE B O 1
ATOM 4641 N N . GLY B 1 262 ? 10.125 -4.125 1.744 1 97.69 262 GLY B N 1
ATOM 4642 C CA . GLY B 1 262 ? 9.391 -3.672 0.575 1 97.69 262 GLY B CA 1
ATOM 4643 C C . GLY B 1 262 ? 9.93 -4.23 -0.727 1 97.69 262 GLY B C 1
ATOM 4644 O O . GLY B 1 262 ? 11.062 -4.715 -0.775 1 97.69 262 GLY B O 1
ATOM 4645 N N . LEU B 1 263 ? 9.156 -4.172 -1.758 1 98.5 263 LEU B N 1
ATOM 4646 C CA . LEU B 1 263 ? 9.484 -4.812 -3.025 1 98.5 263 LEU B CA 1
ATOM 4647 C C . LEU B 1 263 ? 10.633 -4.082 -3.717 1 98.5 263 LEU B C 1
ATOM 4649 O O . LEU B 1 263 ? 11.531 -4.715 -4.281 1 98.5 263 LEU B O 1
ATOM 4653 N N . ALA B 1 264 ? 10.609 -2.758 -3.682 1 98.31 264 ALA B N 1
ATOM 4654 C CA . ALA B 1 264 ? 11.68 -2 -4.32 1 98.31 264 ALA B CA 1
ATOM 4655 C C . ALA B 1 264 ? 13.039 -2.371 -3.73 1 98.31 264 ALA B C 1
ATOM 4657 O O . ALA B 1 264 ? 14 -2.602 -4.469 1 98.31 264 ALA B O 1
ATOM 4658 N N . ASN B 1 265 ? 13.094 -2.424 -2.439 1 98.44 265 ASN B N 1
ATOM 4659 C CA . ASN B 1 265 ? 14.359 -2.758 -1.792 1 98.44 265 ASN B CA 1
ATOM 4660 C C . ASN B 1 265 ? 14.719 -4.227 -1.992 1 98.44 265 ASN B C 1
ATOM 4662 O O . ASN B 1 265 ? 15.898 -4.574 -2.072 1 98.44 265 ASN B O 1
ATOM 4666 N N . LYS B 1 266 ? 13.68 -5.066 -2.035 1 97.94 266 LYS B N 1
ATOM 4667 C CA . LYS B 1 266 ? 13.938 -6.453 -2.418 1 97.94 266 LYS B CA 1
ATOM 4668 C C . LYS B 1 266 ? 14.625 -6.527 -3.779 1 97.94 266 LYS B C 1
ATOM 4670 O O . LYS B 1 266 ? 15.57 -7.301 -3.961 1 97.94 266 LYS B O 1
ATOM 4675 N N . MET B 1 267 ? 14.219 -5.75 -4.766 1 98.12 267 MET B N 1
ATOM 4676 C CA . MET B 1 267 ? 14.836 -5.742 -6.086 1 98.12 267 MET B CA 1
ATOM 4677 C C . MET B 1 267 ? 16.266 -5.219 -6.008 1 98.12 267 MET B C 1
ATOM 4679 O O . MET B 1 267 ? 17.156 -5.73 -6.691 1 98.12 267 MET B O 1
ATOM 4683 N N . ARG B 1 268 ? 16.438 -4.203 -5.184 1 98 268 ARG B N 1
ATOM 4684 C CA . ARG B 1 268 ? 17.812 -3.74 -4.977 1 98 268 ARG B CA 1
ATOM 4685 C C . ARG B 1 268 ? 18.688 -4.855 -4.422 1 98 268 ARG B C 1
ATOM 4687 O O . ARG B 1 268 ? 19.828 -5.027 -4.855 1 98 268 ARG B O 1
ATOM 4694 N N . ALA B 1 269 ? 18.125 -5.57 -3.443 1 97.12 269 ALA B N 1
ATOM 4695 C CA . ALA B 1 269 ? 18.859 -6.691 -2.857 1 97.12 269 ALA B CA 1
ATOM 4696 C C . ALA B 1 269 ? 19.156 -7.758 -3.908 1 97.12 269 ALA B C 1
ATOM 4698 O O . ALA B 1 269 ? 20.266 -8.297 -3.949 1 97.12 269 ALA B O 1
ATOM 4699 N N . TYR B 1 270 ? 18.188 -8.086 -4.75 1 96.62 270 TYR B N 1
ATOM 4700 C CA . TYR B 1 270 ? 18.391 -9.055 -5.82 1 96.62 270 TYR B CA 1
ATOM 4701 C C . TYR B 1 270 ? 19.5 -8.617 -6.758 1 96.62 270 TYR B C 1
ATOM 4703 O O . TYR B 1 270 ? 20.297 -9.43 -7.207 1 96.62 270 TYR B O 1
ATOM 4711 N N . SER B 1 271 ? 19.516 -7.324 -7.066 1 96 271 SER B N 1
ATOM 4712 C CA . SER B 1 271 ? 20.578 -6.793 -7.918 1 96 271 SER B CA 1
ATOM 4713 C C . SER B 1 271 ? 21.953 -7 -7.285 1 96 271 SER B C 1
ATOM 4715 O O . SER B 1 271 ? 22.922 -7.336 -7.977 1 96 271 SER B O 1
ATOM 4717 N N . LEU B 1 272 ? 22.031 -6.797 -5.996 1 95.69 272 LEU B N 1
ATOM 4718 C CA . LEU B 1 272 ? 23.281 -7.023 -5.277 1 95.69 272 LEU B CA 1
ATOM 4719 C C . LEU B 1 272 ? 23.641 -8.5 -5.266 1 95.69 272 LEU B C 1
ATOM 4721 O O . LEU B 1 272 ? 24.812 -8.859 -5.375 1 95.69 272 LEU B O 1
ATOM 4725 N N . GLN B 1 273 ? 22.656 -9.312 -5.145 1 93.38 273 GLN B N 1
ATOM 4726 C CA . GLN B 1 273 ? 22.906 -10.75 -5.18 1 93.38 273 GLN B CA 1
ATOM 4727 C C . GLN B 1 273 ? 23.469 -11.18 -6.531 1 93.38 273 GLN B C 1
ATOM 4729 O O . GLN B 1 273 ? 24.344 -12.055 -6.598 1 93.38 273 GLN B O 1
ATOM 4734 N N . ASP B 1 274 ? 22.984 -10.562 -7.562 1 91.88 274 ASP B N 1
ATOM 4735 C CA . ASP B 1 274 ? 23.5 -10.836 -8.898 1 91.88 274 ASP B CA 1
ATOM 4736 C C . ASP B 1 274 ? 24.984 -10.445 -9.016 1 91.88 274 ASP B C 1
ATOM 4738 O O . ASP B 1 274 ? 25.688 -10.922 -9.898 1 91.88 274 ASP B O 1
ATOM 4742 N N . GLN B 1 275 ? 25.375 -9.578 -8.125 1 91.94 275 GLN B N 1
ATOM 4743 C CA . GLN B 1 275 ? 26.781 -9.156 -8.102 1 91.94 275 GLN B CA 1
ATOM 4744 C C . GLN B 1 275 ? 27.625 -10.086 -7.238 1 91.94 275 GLN B C 1
ATOM 4746 O O . GLN B 1 275 ? 28.828 -9.906 -7.117 1 91.94 275 GLN B O 1
ATOM 4751 N N . GLY B 1 276 ? 26.984 -11.047 -6.566 1 91.25 276 GLY B N 1
ATOM 4752 C CA . GLY B 1 276 ? 27.75 -12.062 -5.863 1 91.25 276 GLY B CA 1
ATOM 4753 C C . GLY B 1 276 ? 27.5 -12.07 -4.367 1 91.25 276 GLY B C 1
ATOM 4754 O O . GLY B 1 276 ? 27.969 -12.953 -3.654 1 91.25 276 GLY B O 1
ATOM 4755 N N . PHE B 1 277 ? 26.688 -11.18 -3.852 1 91.94 277 PHE B N 1
ATOM 4756 C CA . PHE B 1 277 ? 26.375 -11.133 -2.426 1 91.94 277 PHE B CA 1
ATOM 4757 C C . PHE B 1 277 ? 25.25 -12.086 -2.08 1 91.94 277 PHE B C 1
ATOM 4759 O O . PHE B 1 277 ? 24.344 -12.312 -2.893 1 91.94 277 PHE B O 1
ATOM 4766 N N . ASP B 1 278 ? 25.25 -12.656 -0.955 1 90.31 278 ASP B N 1
ATOM 4767 C CA . ASP B 1 278 ? 24.094 -13.461 -0.556 1 90.31 278 ASP B CA 1
ATOM 4768 C C . ASP B 1 278 ? 22.984 -12.57 -0.006 1 90.31 278 ASP B C 1
ATOM 4770 O O . ASP B 1 278 ? 23.125 -11.352 0.068 1 90.31 278 ASP B O 1
ATOM 4774 N N . THR B 1 279 ? 21.875 -13.188 0.381 1 89.12 279 THR B N 1
ATOM 4775 C CA . THR B 1 279 ? 20.672 -12.477 0.773 1 89.12 279 THR B CA 1
ATOM 4776 C C . THR B 1 279 ? 20.922 -11.602 1.995 1 89.12 279 THR B C 1
ATOM 4778 O O . THR B 1 279 ? 20.516 -10.438 2.029 1 89.12 279 THR B O 1
ATOM 4781 N N . VAL B 1 280 ? 21.578 -12.078 3.016 1 91.81 280 VAL B N 1
ATOM 4782 C CA . VAL B 1 280 ? 21.844 -11.375 4.262 1 91.81 280 VAL B CA 1
ATOM 4783 C C . VAL B 1 280 ? 22.797 -10.211 4.008 1 91.81 280 VAL B C 1
ATOM 4785 O O . VAL B 1 280 ? 22.547 -9.078 4.426 1 91.81 280 VAL B O 1
ATOM 4788 N N . GLU B 1 281 ? 23.859 -10.5 3.277 1 94 281 GLU B N 1
ATOM 4789 C CA . GLU B 1 281 ? 24.828 -9.469 2.932 1 94 281 GLU B CA 1
ATOM 4790 C C . GLU B 1 281 ? 24.172 -8.336 2.143 1 94 281 GLU B C 1
ATOM 4792 O O . GLU B 1 281 ? 24.453 -7.16 2.391 1 94 281 GLU B O 1
ATOM 4797 N N . ALA B 1 282 ? 23.375 -8.719 1.186 1 95.81 282 ALA B N 1
ATOM 4798 C CA . ALA B 1 282 ? 22.688 -7.727 0.368 1 95.81 282 ALA B CA 1
ATOM 4799 C C . ALA B 1 282 ? 21.828 -6.801 1.231 1 95.81 282 ALA B C 1
ATOM 4801 O O . ALA B 1 282 ? 21.859 -5.582 1.06 1 95.81 282 ALA B O 1
ATOM 4802 N N . ASN B 1 283 ? 21.078 -7.359 2.178 1 96.31 283 ASN B N 1
ATOM 4803 C CA . ASN B 1 283 ? 20.25 -6.555 3.061 1 96.31 283 ASN B CA 1
ATOM 4804 C C . ASN B 1 283 ? 21.078 -5.629 3.936 1 96.31 283 ASN B C 1
ATOM 4806 O O . ASN B 1 283 ? 20.734 -4.461 4.125 1 96.31 283 ASN B O 1
ATOM 4810 N N . HIS B 1 284 ? 22.188 -6.172 4.449 1 97.25 284 HIS B N 1
ATOM 4811 C CA . HIS B 1 284 ? 23.078 -5.355 5.266 1 97.25 284 HIS B CA 1
ATOM 4812 C C . HIS B 1 284 ? 23.656 -4.203 4.461 1 97.25 284 HIS B C 1
ATOM 4814 O O . HIS B 1 284 ? 23.734 -3.074 4.957 1 97.25 284 HIS B O 1
ATOM 4820 N N . ARG B 1 285 ? 24.062 -4.496 3.268 1 97.12 285 ARG B N 1
ATOM 4821 C CA . ARG B 1 285 ? 24.625 -3.457 2.412 1 97.12 285 ARG B CA 1
ATOM 4822 C C . ARG B 1 285 ? 23.594 -2.359 2.141 1 97.12 285 ARG B C 1
ATOM 4824 O O . ARG B 1 285 ? 23.953 -1.188 2 1 97.12 285 ARG B O 1
ATOM 4831 N N . LEU B 1 286 ? 22.344 -2.715 2.105 1 98.19 286 LEU B N 1
ATOM 4832 C CA . LEU B 1 286 ? 21.266 -1.746 1.918 1 98.19 286 LEU B CA 1
ATOM 4833 C C . LEU B 1 286 ? 20.969 -1.005 3.217 1 98.19 286 LEU B C 1
ATOM 4835 O O . LEU B 1 286 ? 20.25 -0.003 3.215 1 98.19 286 LEU B O 1
ATOM 4839 N N . GLY B 1 287 ? 21.484 -1.494 4.285 1 98.38 287 GLY B N 1
ATOM 4840 C CA . GLY B 1 287 ? 21.297 -0.852 5.578 1 98.38 287 GLY B CA 1
ATOM 4841 C C . GLY B 1 287 ? 20.188 -1.481 6.402 1 98.38 287 GLY B C 1
ATOM 4842 O O . GLY B 1 287 ? 19.797 -0.941 7.438 1 98.38 287 GLY B O 1
ATOM 4843 N N . PHE B 1 288 ? 19.656 -2.586 5.953 1 98.31 288 PHE B N 1
ATOM 4844 C CA . PHE B 1 288 ? 18.594 -3.273 6.676 1 98.31 288 PHE B CA 1
ATOM 4845 C C . PHE B 1 288 ? 19.156 -4.422 7.504 1 98.31 288 PHE B C 1
ATOM 4847 O O . PHE B 1 288 ? 20.281 -4.859 7.285 1 98.31 288 PHE B O 1
ATOM 4854 N N . GLU B 1 289 ? 18.375 -4.859 8.484 1 96.5 289 GLU B N 1
ATOM 4855 C CA . GLU B 1 289 ? 18.656 -6.121 9.164 1 96.5 289 GLU B CA 1
ATOM 4856 C C . GLU B 1 289 ? 18.344 -7.312 8.273 1 96.5 289 GLU B C 1
ATOM 4858 O O . GLU B 1 289 ? 17.781 -7.152 7.188 1 96.5 289 GLU B O 1
ATOM 4863 N N . ASP B 1 290 ? 18.734 -8.5 8.672 1 92.62 290 ASP B N 1
ATOM 4864 C CA . ASP B 1 290 ? 18.484 -9.711 7.902 1 92.62 290 ASP B CA 1
ATOM 4865 C C . ASP B 1 290 ? 16.984 -9.961 7.75 1 92.62 290 ASP B C 1
ATOM 4867 O O . ASP B 1 290 ? 16.547 -10.578 6.777 1 92.62 290 ASP B O 1
ATOM 4871 N N . ASP B 1 291 ? 16.234 -9.555 8.719 1 93.06 291 ASP B N 1
ATOM 4872 C CA . ASP B 1 291 ? 14.789 -9.734 8.75 1 93.06 291 ASP B CA 1
ATOM 4873 C C . ASP B 1 291 ? 14.109 -8.562 9.469 1 93.06 291 ASP B C 1
ATOM 4875 O O . ASP B 1 291 ? 14.383 -8.305 10.641 1 93.06 291 ASP B O 1
ATOM 4879 N N . GLU B 1 292 ? 13.312 -7.82 8.695 1 94.88 292 GLU B N 1
ATOM 4880 C CA . GLU B 1 292 ? 12.633 -6.645 9.242 1 94.88 292 GLU B CA 1
ATOM 4881 C C . GLU B 1 292 ? 11.18 -6.945 9.562 1 94.88 292 GLU B C 1
ATOM 4883 O O . GLU B 1 292 ? 10.422 -6.051 9.945 1 94.88 292 GLU B O 1
ATOM 4888 N N . ARG B 1 293 ? 10.68 -8.25 9.484 1 93.56 293 ARG B N 1
ATOM 4889 C CA . ARG B 1 293 ? 9.281 -8.617 9.664 1 93.56 293 ARG B CA 1
ATOM 4890 C C . ARG B 1 293 ? 8.898 -8.625 11.141 1 93.56 293 ARG B C 1
ATOM 4892 O O . ARG B 1 293 ? 9.766 -8.789 12.008 1 93.56 293 ARG B O 1
ATOM 4899 N N . ASP B 1 294 ? 7.676 -8.359 11.383 1 93.06 294 ASP B N 1
ATOM 4900 C CA . ASP B 1 294 ? 7.078 -8.469 12.711 1 93.06 294 ASP B CA 1
ATOM 4901 C C . ASP B 1 294 ? 6.094 -9.633 12.773 1 93.06 294 ASP B C 1
ATOM 4903 O O . ASP B 1 294 ? 4.914 -9.477 12.453 1 93.06 294 ASP B O 1
ATOM 4907 N N . PHE B 1 295 ? 6.516 -10.766 13.312 1 90.81 295 PHE B N 1
ATOM 4908 C CA . PHE B 1 295 ? 5.699 -11.969 13.297 1 90.81 295 PHE B CA 1
ATOM 4909 C C . PHE B 1 295 ? 4.672 -11.938 14.422 1 90.81 295 PHE B C 1
ATOM 4911 O O . PHE B 1 295 ? 3.773 -12.781 14.477 1 90.81 295 PHE B O 1
ATOM 4918 N N . ARG B 1 296 ? 4.77 -10.953 15.359 1 94.25 296 ARG B N 1
ATOM 4919 C CA . ARG B 1 296 ? 3.754 -10.781 16.391 1 94.25 296 ARG B CA 1
ATOM 4920 C C . ARG B 1 296 ? 2.379 -10.547 15.781 1 94.25 296 ARG B C 1
ATOM 4922 O O . ARG B 1 296 ? 1.356 -10.836 16.406 1 94.25 296 ARG B O 1
ATOM 4929 N N . ILE B 1 297 ? 2.354 -10.07 14.531 1 96.81 297 ILE B N 1
ATOM 4930 C CA . ILE B 1 297 ? 1.122 -9.797 13.797 1 96.81 297 ILE B CA 1
ATOM 4931 C C . ILE B 1 297 ? 0.308 -11.078 13.656 1 96.81 297 ILE B C 1
ATOM 4933 O O . ILE B 1 297 ? -0.918 -11.062 13.789 1 96.81 297 ILE B O 1
ATOM 4937 N N . GLY B 1 298 ? 1.01 -12.203 13.391 1 97.69 298 GLY B N 1
ATOM 4938 C CA . GLY B 1 298 ? 0.324 -13.469 13.227 1 97.69 298 GLY B CA 1
ATOM 4939 C C . GLY B 1 298 ? -0.462 -13.883 14.461 1 97.69 298 GLY B C 1
ATOM 4940 O O . GLY B 1 298 ? -1.614 -14.312 14.352 1 97.69 298 GLY B O 1
ATOM 4941 N N . ALA B 1 299 ? 0.168 -13.742 15.586 1 97.62 299 ALA B N 1
ATOM 4942 C CA . ALA B 1 299 ? -0.503 -14.094 16.828 1 97.62 299 ALA B CA 1
ATOM 4943 C C . ALA B 1 299 ? -1.726 -13.211 17.062 1 97.62 299 ALA B C 1
ATOM 4945 O O . ALA B 1 299 ? -2.787 -13.695 17.453 1 97.62 299 ALA B O 1
ATOM 4946 N N . ALA B 1 300 ? -1.535 -11.945 16.828 1 97.5 300 ALA B N 1
ATOM 4947 C CA . ALA B 1 300 ? -2.629 -10.992 17 1 97.5 300 ALA B CA 1
ATOM 4948 C C . ALA B 1 300 ? -3.822 -11.359 16.125 1 97.5 300 ALA B C 1
ATOM 4950 O O . ALA B 1 300 ? -4.969 -11.328 16.578 1 97.5 300 ALA B O 1
ATOM 4951 N N . LEU B 1 301 ? -3.582 -11.727 14.906 1 98.25 301 LEU B N 1
ATOM 4952 C CA . LEU B 1 301 ? -4.648 -12.031 13.961 1 98.25 301 LEU B CA 1
ATOM 4953 C C . LEU B 1 301 ? -5.32 -13.352 14.312 1 98.25 301 LEU B C 1
ATOM 4955 O O . LEU B 1 301 ? -6.539 -13.484 14.203 1 98.25 301 LEU B O 1
ATOM 4959 N N . LEU B 1 302 ? -4.516 -14.344 14.695 1 98.38 302 LEU B N 1
ATOM 4960 C CA . LEU B 1 302 ? -5.086 -15.617 15.117 1 98.38 302 LEU B CA 1
ATOM 4961 C C . LEU B 1 302 ? -6.027 -15.43 16.297 1 98.38 302 LEU B C 1
ATOM 4963 O O . LEU B 1 302 ? -7.129 -15.977 16.312 1 98.38 302 LEU B O 1
ATOM 4967 N N . LYS B 1 303 ? -5.605 -14.594 17.266 1 97.56 303 LYS B N 1
ATOM 4968 C CA . LYS B 1 303 ? -6.453 -14.297 18.422 1 97.56 303 LYS B CA 1
ATOM 4969 C C . LYS B 1 303 ? -7.742 -13.602 17.984 1 97.56 303 LYS B C 1
ATOM 4971 O O . LYS B 1 303 ? -8.828 -13.93 18.484 1 97.56 303 LYS B O 1
ATOM 4976 N N . LYS B 1 304 ? -7.598 -12.672 17.078 1 97.12 304 LYS B N 1
ATOM 4977 C CA . LYS B 1 304 ? -8.766 -11.953 16.578 1 97.12 304 LYS B CA 1
ATOM 4978 C C . LYS B 1 304 ? -9.742 -12.914 15.906 1 97.12 304 LYS B C 1
ATOM 4980 O O . LYS B 1 304 ? -10.953 -12.688 15.914 1 97.12 304 LYS B O 1
ATOM 4985 N N . LEU B 1 305 ? -9.211 -13.977 15.328 1 97.94 305 LEU B N 1
ATOM 4986 C CA . LEU B 1 305 ? -10.031 -14.969 14.648 1 97.94 305 LEU B CA 1
ATOM 4987 C C . LEU B 1 305 ? -10.594 -15.984 15.641 1 97.94 305 LEU B C 1
ATOM 4989 O O . LEU B 1 305 ? -11.383 -16.859 15.266 1 97.94 305 LEU B O 1
ATOM 4993 N N . GLY B 1 306 ? -10.117 -15.922 16.906 1 97.69 306 GLY B N 1
ATOM 4994 C CA . GLY B 1 306 ? -10.672 -16.75 17.969 1 97.69 306 GLY B CA 1
ATOM 4995 C C . GLY B 1 306 ? -9.852 -18 18.234 1 97.69 306 GLY B C 1
ATOM 4996 O O . GLY B 1 306 ? -10.312 -18.906 18.922 1 97.69 306 GLY B O 1
ATOM 4997 N N . PHE B 1 307 ? -8.656 -18.047 17.656 1 98.25 307 PHE B N 1
ATOM 4998 C CA . PHE B 1 307 ? -7.84 -19.234 17.859 1 98.25 307 PHE B CA 1
ATOM 4999 C C . PHE B 1 307 ? -6.82 -19 18.969 1 98.25 307 PHE B C 1
ATOM 5001 O O . PHE B 1 307 ? -6.238 -17.922 19.078 1 98.25 307 PHE B O 1
ATOM 5008 N N . SER B 1 308 ? -6.586 -20.062 19.766 1 98 308 SER B N 1
ATOM 5009 C CA . SER B 1 308 ? -5.586 -20 20.828 1 98 308 SER B CA 1
ATOM 5010 C C . SER B 1 308 ? -4.516 -21.078 20.641 1 98 308 SER B C 1
ATOM 5012 O O . SER B 1 308 ? -3.508 -21.078 21.344 1 98 308 SER B O 1
ATOM 5014 N N . SER B 1 309 ? -4.793 -21.953 19.703 1 98.5 309 SER B N 1
ATOM 5015 C CA . SER B 1 309 ? -3.832 -23.016 19.438 1 98.5 309 SER B CA 1
ATOM 5016 C C . SER B 1 309 ? -3.83 -23.406 17.953 1 98.5 309 SER B C 1
ATOM 5018 O O . SER B 1 309 ? -4.871 -23.344 17.297 1 98.5 309 SER B O 1
ATOM 5020 N N . VAL B 1 310 ? -2.592 -23.828 17.484 1 98.69 310 VAL B N 1
ATOM 5021 C CA . VAL B 1 310 ? -2.48 -24.109 16.062 1 98.69 310 VAL B CA 1
ATOM 5022 C C . VAL B 1 310 ? -1.57 -25.328 15.844 1 98.69 310 VAL B C 1
ATOM 5024 O O . VAL B 1 310 ? -0.804 -25.703 16.734 1 98.69 310 VAL B O 1
ATOM 5027 N N . ARG B 1 311 ? -1.807 -26.047 14.789 1 98.69 311 ARG B N 1
ATOM 5028 C CA . ARG B 1 311 ? -0.791 -26.828 14.102 1 98.69 311 ARG B CA 1
ATOM 5029 C C . ARG B 1 311 ? -0.117 -26.016 13 1 98.69 311 ARG B C 1
ATOM 5031 O O . ARG B 1 311 ? -0.723 -25.734 11.969 1 98.69 311 ARG B O 1
ATOM 5038 N N . LEU B 1 312 ? 1.142 -25.641 13.234 1 98.38 312 LEU B N 1
ATOM 5039 C CA . LEU B 1 312 ? 1.76 -24.609 12.414 1 98.38 312 LEU B CA 1
ATOM 5040 C C . LEU B 1 312 ? 2.572 -25.219 11.281 1 98.38 312 LEU B C 1
ATOM 5042 O O . LEU B 1 312 ? 3.506 -25.984 11.523 1 98.38 312 LEU B O 1
ATOM 5046 N N . LEU B 1 313 ? 2.17 -24.891 10.086 1 97.88 313 LEU B N 1
ATOM 5047 C CA . LEU B 1 313 ? 2.951 -25.234 8.898 1 97.88 313 LEU B CA 1
ATOM 5048 C C . LEU B 1 313 ? 4.172 -24.344 8.773 1 97.88 313 LEU B C 1
ATOM 5050 O O . LEU B 1 313 ? 4.07 -23.219 8.273 1 97.88 313 LEU B O 1
ATOM 5054 N N . THR B 1 314 ? 5.332 -24.766 9.219 1 95.38 314 THR B N 1
ATOM 5055 C CA . THR B 1 314 ? 6.527 -23.922 9.133 1 95.38 314 THR B CA 1
ATOM 5056 C C . THR B 1 314 ? 7.789 -24.781 9.273 1 95.38 314 THR B C 1
ATOM 5058 O O . THR B 1 314 ? 7.754 -25.844 9.875 1 95.38 314 THR B O 1
ATOM 5061 N N . ASN B 1 315 ? 8.781 -24.281 8.633 1 92.12 315 ASN B N 1
ATOM 5062 C CA . ASN B 1 315 ? 10.109 -24.844 8.852 1 92.12 315 ASN B CA 1
ATOM 5063 C C . ASN B 1 315 ? 10.984 -23.922 9.695 1 92.12 315 ASN B C 1
ATOM 5065 O O . ASN B 1 315 ? 12.18 -24.172 9.859 1 92.12 315 ASN B O 1
ATOM 5069 N N . ASN B 1 316 ? 10.391 -22.844 10.141 1 90.25 316 ASN B N 1
ATOM 5070 C CA . ASN B 1 316 ? 11.109 -21.812 10.898 1 90.25 316 ASN B CA 1
ATOM 5071 C C . ASN B 1 316 ? 10.789 -21.891 12.383 1 90.25 316 ASN B C 1
ATOM 5073 O O . ASN B 1 316 ? 9.734 -21.422 12.828 1 90.25 316 ASN B O 1
ATOM 5077 N N . PRO B 1 317 ? 11.766 -22.344 13.156 1 91.62 317 PRO B N 1
ATOM 5078 C CA . PRO B 1 317 ? 11.508 -22.453 14.594 1 91.62 317 PRO B CA 1
ATOM 5079 C C . PRO B 1 317 ? 11.203 -21.109 15.258 1 91.62 317 PRO B C 1
ATOM 5081 O O . PRO B 1 317 ? 10.5 -21.062 16.266 1 91.62 317 PRO B O 1
ATOM 5084 N N . ALA B 1 318 ? 11.688 -20.078 14.648 1 90.5 318 ALA B N 1
ATOM 5085 C CA . ALA B 1 318 ? 11.461 -18.75 15.211 1 90.5 318 ALA B CA 1
ATOM 5086 C C . ALA B 1 318 ? 9.977 -18.391 15.18 1 90.5 318 ALA B C 1
ATOM 5088 O O . ALA B 1 318 ? 9.477 -17.719 16.078 1 90.5 318 ALA B O 1
ATOM 5089 N N . LYS B 1 319 ? 9.312 -18.859 14.172 1 93.31 319 LYS B N 1
ATOM 5090 C CA . LYS B 1 319 ? 7.875 -18.609 14.086 1 93.31 319 LYS B CA 1
ATOM 5091 C C . LYS B 1 319 ? 7.121 -19.344 15.195 1 93.31 319 LYS B C 1
ATOM 5093 O O . LYS B 1 319 ? 6.141 -18.812 15.734 1 93.31 319 LYS B O 1
ATOM 5098 N N . VAL B 1 320 ? 7.574 -20.516 15.539 1 95.5 320 VAL B N 1
ATOM 5099 C CA . VAL B 1 320 ? 6.965 -21.281 16.625 1 95.5 320 VAL B CA 1
ATOM 5100 C C . VAL B 1 320 ? 7.117 -20.547 17.938 1 95.5 320 VAL B C 1
ATOM 5102 O O . VAL B 1 320 ? 6.133 -20.297 18.641 1 95.5 320 VAL B O 1
ATOM 5105 N N . ARG B 1 321 ? 8.32 -20.156 18.156 1 95.38 321 ARG B N 1
ATOM 5106 C CA . ARG B 1 321 ? 8.617 -19.469 19.406 1 95.38 321 ARG B CA 1
ATOM 5107 C C . ARG B 1 321 ? 7.836 -18.156 19.516 1 95.38 321 ARG B C 1
ATOM 5109 O O . ARG B 1 321 ? 7.316 -17.828 20.578 1 95.38 321 ARG B O 1
ATOM 5116 N N . MET B 1 322 ? 7.805 -17.469 18.422 1 94 322 MET B N 1
ATOM 5117 C CA . MET B 1 322 ? 7.113 -16.188 18.391 1 94 322 MET B CA 1
ATOM 5118 C C . MET B 1 322 ? 5.637 -16.359 18.719 1 94 322 MET B C 1
ATOM 5120 O O . MET B 1 322 ? 5.098 -15.625 19.562 1 94 322 MET B O 1
ATOM 5124 N N . LEU B 1 323 ? 4.961 -17.328 18.156 1 96.81 323 LEU B N 1
ATOM 5125 C CA . LEU B 1 323 ? 3.545 -17.562 18.438 1 96.81 323 LEU B CA 1
ATOM 5126 C C . LEU B 1 323 ? 3.332 -17.938 19.891 1 96.81 323 LEU B C 1
ATOM 5128 O O . LEU B 1 323 ? 2.447 -17.391 20.562 1 96.81 323 LEU B O 1
ATOM 5132 N N . GLU B 1 324 ? 4.227 -18.781 20.391 1 97.62 324 GLU B N 1
ATOM 5133 C CA . GLU B 1 324 ? 4.094 -19.234 21.766 1 97.62 324 GLU B CA 1
ATOM 5134 C C . GLU B 1 324 ? 4.309 -18.109 22.766 1 97.62 324 GLU B C 1
ATOM 5136 O O . GLU B 1 324 ? 3.57 -17.969 23.734 1 97.62 324 GLU B O 1
ATOM 5141 N N . THR B 1 325 ? 5.242 -17.344 22.438 1 96.88 325 THR B N 1
ATOM 5142 C CA . THR B 1 325 ? 5.559 -16.219 23.312 1 96.88 325 THR B CA 1
ATOM 5143 C C . THR B 1 325 ? 4.441 -15.18 23.297 1 96.88 325 THR B C 1
ATOM 5145 O O . THR B 1 325 ? 4.297 -14.391 24.234 1 96.88 325 THR B O 1
ATOM 5148 N N . HIS B 1 326 ? 3.662 -15.25 22.297 1 96.5 326 HIS B N 1
ATOM 5149 C CA . HIS B 1 326 ? 2.598 -14.266 22.172 1 96.5 326 HIS B CA 1
ATOM 5150 C C . HIS B 1 326 ? 1.227 -14.898 22.391 1 96.5 326 HIS B C 1
ATOM 5152 O O . HIS B 1 326 ? 0.22 -14.391 21.891 1 96.5 326 HIS B O 1
ATOM 5158 N N . GLY B 1 327 ? 1.166 -16.031 23.016 1 96.5 327 GLY B N 1
ATOM 5159 C CA . GLY B 1 327 ? -0.06 -16.547 23.594 1 96.5 327 GLY B CA 1
ATOM 5160 C C . GLY B 1 327 ? -0.791 -17.516 22.688 1 96.5 327 GLY B C 1
ATOM 5161 O O . GLY B 1 327 ? -1.965 -17.812 22.906 1 96.5 327 GLY B O 1
ATOM 5162 N N . ILE B 1 328 ? -0.189 -17.953 21.594 1 98.25 328 ILE B N 1
ATOM 5163 C CA . ILE B 1 328 ? -0.76 -18.984 20.734 1 98.25 328 ILE B CA 1
ATOM 5164 C C . ILE B 1 328 ? -0.011 -20.297 20.938 1 98.25 328 ILE B C 1
ATOM 5166 O O . ILE B 1 328 ? 1.192 -20.375 20.672 1 98.25 328 ILE B O 1
ATOM 5170 N N . ALA B 1 329 ? -0.69 -21.281 21.359 1 98.5 329 ALA B N 1
ATOM 5171 C CA . ALA B 1 329 ? -0.056 -22.594 21.562 1 98.5 329 ALA B CA 1
ATOM 5172 C C . ALA B 1 329 ? 0.186 -23.281 20.219 1 98.5 329 ALA B C 1
ATOM 5174 O O . ALA B 1 329 ? -0.726 -23.391 19.406 1 98.5 329 ALA B O 1
ATOM 5175 N N . VAL B 1 330 ? 1.403 -23.672 20.016 1 98.44 330 VAL B N 1
ATOM 5176 C CA . VAL B 1 330 ? 1.714 -24.5 18.844 1 98.44 330 VAL B CA 1
ATOM 5177 C C . VAL B 1 330 ? 1.738 -25.969 19.25 1 98.44 330 VAL B C 1
ATOM 5179 O O . VAL B 1 330 ? 2.73 -26.453 19.797 1 98.44 330 VAL B O 1
ATOM 5182 N N . ARG B 1 331 ? 0.717 -26.656 18.938 1 98.38 331 ARG B N 1
ATOM 5183 C CA . ARG B 1 331 ? 0.545 -28.031 19.375 1 98.38 331 ARG B CA 1
ATOM 5184 C C . ARG B 1 331 ? 1.34 -29 18.5 1 98.38 331 ARG B C 1
ATOM 5186 O O . ARG B 1 331 ? 1.673 -30.109 18.938 1 98.38 331 ARG B O 1
ATOM 5193 N N . GLU B 1 332 ? 1.538 -28.547 17.297 1 97.56 332 GLU B N 1
ATOM 5194 C CA . GLU B 1 332 ? 2.277 -29.344 16.312 1 97.56 332 GLU B CA 1
ATOM 5195 C C . GLU B 1 332 ? 2.975 -28.453 15.297 1 97.56 332 GLU B C 1
ATOM 5197 O O . GLU B 1 332 ? 2.4 -27.469 14.836 1 97.56 332 GLU B O 1
ATOM 5202 N N . ARG B 1 333 ? 4.199 -28.719 15.094 1 96.81 333 ARG B N 1
ATOM 5203 C CA . ARG B 1 333 ? 4.863 -28.141 13.93 1 96.81 333 ARG B CA 1
ATOM 5204 C C . ARG B 1 333 ? 4.77 -29.078 12.727 1 96.81 333 ARG B C 1
ATOM 5206 O O . ARG B 1 333 ? 5.281 -30.203 12.766 1 96.81 333 ARG B O 1
ATOM 5213 N N . VAL B 1 334 ? 4.16 -28.656 11.703 1 96.38 334 VAL B N 1
ATOM 5214 C CA . VAL B 1 334 ? 3.965 -29.453 10.5 1 96.38 334 VAL B CA 1
ATOM 5215 C C . VAL B 1 334 ? 4.965 -29.016 9.43 1 96.38 334 VAL B C 1
ATOM 5217 O O . VAL B 1 334 ? 4.969 -27.859 9 1 96.38 334 VAL B O 1
ATOM 5220 N N . PRO B 1 335 ? 5.805 -29.875 9 1 93.31 335 PRO B N 1
ATOM 5221 C CA . PRO B 1 335 ? 6.797 -29.5 7.992 1 93.31 335 PRO B CA 1
ATOM 5222 C C . PRO B 1 335 ? 6.164 -29.125 6.656 1 93.31 335 PRO B C 1
ATOM 5224 O O . PRO B 1 335 ? 5.125 -29.672 6.285 1 93.31 335 PRO B O 1
ATOM 5227 N N . LEU B 1 336 ? 6.711 -28.188 5.961 1 91.19 336 LEU B N 1
ATOM 5228 C CA . LEU B 1 336 ? 6.312 -27.75 4.629 1 91.19 336 LEU B CA 1
ATOM 5229 C C . LEU B 1 336 ? 7.52 -27.672 3.695 1 91.19 336 LEU B C 1
ATOM 5231 O O . LEU B 1 336 ? 8.008 -26.578 3.395 1 91.19 336 LEU B O 1
ATOM 5235 N N . LYS B 1 337 ? 8.031 -28.781 3.23 1 86.88 337 LYS B N 1
ATOM 5236 C CA . LYS B 1 337 ? 9.211 -28.859 2.379 1 86.88 337 LYS B CA 1
ATOM 5237 C C . LYS B 1 337 ? 8.82 -28.984 0.909 1 86.88 337 LYS B C 1
ATOM 5239 O O . LYS B 1 337 ? 8.445 -30.062 0.453 1 86.88 337 LYS B O 1
ATOM 5244 N N . VAL B 1 338 ? 8.766 -27.906 0.215 1 88.69 338 VAL B N 1
ATOM 5245 C CA . VAL B 1 338 ? 8.406 -27.859 -1.198 1 88.69 338 VAL B CA 1
ATOM 5246 C C . VAL B 1 338 ? 9.188 -26.766 -1.907 1 88.69 338 VAL B C 1
ATOM 5248 O O . VAL B 1 338 ? 9.742 -25.875 -1.259 1 88.69 338 VAL B O 1
ATOM 5251 N N . GLY B 1 339 ? 9.359 -26.906 -3.191 1 83.56 339 GLY B N 1
ATOM 5252 C CA . GLY B 1 339 ? 9.797 -25.781 -3.994 1 83.56 339 GLY B CA 1
ATOM 5253 C C . GLY B 1 339 ? 11.305 -25.734 -4.188 1 83.56 339 GLY B C 1
ATOM 5254 O O . GLY B 1 339 ? 11.852 -24.719 -4.637 1 83.56 339 GLY B O 1
ATOM 5255 N N . LYS B 1 340 ? 11.984 -26.734 -3.766 1 86.69 340 LYS B N 1
ATOM 5256 C CA . LYS B 1 340 ? 13.43 -26.75 -3.975 1 86.69 340 LYS B CA 1
ATOM 5257 C C . LYS B 1 340 ? 13.766 -26.906 -5.457 1 86.69 340 LYS B C 1
ATOM 5259 O O . LYS B 1 340 ? 13.141 -27.703 -6.16 1 86.69 340 LYS B O 1
ATOM 5264 N N . SER B 1 341 ? 14.641 -26.031 -5.953 1 86.44 341 SER B N 1
ATOM 5265 C CA . SER B 1 341 ? 15.133 -26.062 -7.328 1 86.44 341 SER B CA 1
ATOM 5266 C C . SER B 1 341 ? 16.594 -25.625 -7.406 1 86.44 341 SER B C 1
ATOM 5268 O O . SER B 1 341 ? 17.172 -25.219 -6.402 1 86.44 341 SER B O 1
ATOM 5270 N N . ARG B 1 342 ? 17.188 -25.734 -8.562 1 84.69 342 ARG B N 1
ATOM 5271 C CA . ARG B 1 342 ? 18.578 -25.328 -8.758 1 84.69 342 ARG B CA 1
ATOM 5272 C C . ARG B 1 342 ? 18.734 -23.812 -8.57 1 84.69 342 ARG B C 1
ATOM 5274 O O . ARG B 1 342 ? 19.797 -23.344 -8.172 1 84.69 342 ARG B O 1
ATOM 5281 N N . HIS B 1 343 ? 17.688 -23.078 -8.805 1 85.38 343 HIS B N 1
ATOM 5282 C CA . HIS B 1 343 ? 17.766 -21.625 -8.781 1 85.38 343 HIS B CA 1
ATOM 5283 C C . HIS B 1 343 ? 17.734 -21.094 -7.355 1 85.38 343 HIS B C 1
ATOM 5285 O O . HIS B 1 343 ? 18.188 -19.984 -7.094 1 85.38 343 HIS B O 1
ATOM 5291 N N . ASN B 1 344 ? 17.219 -21.891 -6.453 1 86.75 344 ASN B N 1
ATOM 5292 C CA . ASN B 1 344 ? 17.047 -21.312 -5.121 1 86.75 344 ASN B CA 1
ATOM 5293 C C . ASN B 1 344 ? 17.844 -22.078 -4.074 1 86.75 344 ASN B C 1
ATOM 5295 O O . ASN B 1 344 ? 17.578 -21.969 -2.877 1 86.75 344 ASN B O 1
ATOM 5299 N N . GLU B 1 345 ? 18.781 -22.844 -4.492 1 85.94 345 GLU B N 1
ATOM 5300 C CA . GLU B 1 345 ? 19.609 -23.625 -3.586 1 85.94 345 GLU B CA 1
ATOM 5301 C C . GLU B 1 345 ? 20.359 -22.719 -2.615 1 85.94 345 GLU B C 1
ATOM 5303 O O . GLU B 1 345 ? 20.375 -22.969 -1.407 1 85.94 345 GLU B O 1
ATOM 5308 N N . ALA B 1 346 ? 21.016 -21.719 -3.209 1 82.88 346 ALA B N 1
ATOM 5309 C CA . ALA B 1 346 ? 21.781 -20.781 -2.375 1 82.88 346 ALA B CA 1
ATOM 5310 C C . ALA B 1 346 ? 20.875 -20.062 -1.392 1 82.88 346 ALA B C 1
ATOM 5312 O O . ALA B 1 346 ? 21.234 -19.844 -0.233 1 82.88 346 ALA B O 1
ATOM 5313 N N . TYR B 1 347 ? 19.797 -19.719 -1.893 1 83.62 347 TYR B N 1
ATOM 5314 C CA . TYR B 1 347 ? 18.828 -19.047 -1.044 1 83.62 347 TYR B CA 1
ATOM 5315 C C . TYR B 1 347 ? 18.391 -19.953 0.1 1 83.62 347 TYR B C 1
ATOM 5317 O O . TYR B 1 347 ? 18.375 -19.531 1.261 1 83.62 347 TYR B O 1
ATOM 5325 N N . LEU B 1 348 ? 18.016 -21.141 -0.163 1 87.06 348 LEU B N 1
ATOM 5326 C CA . LEU B 1 348 ? 17.578 -22.109 0.837 1 87.06 348 LEU B CA 1
ATOM 5327 C C . LEU B 1 348 ? 18.703 -22.453 1.802 1 87.06 348 LEU B C 1
ATOM 5329 O O . LEU B 1 348 ? 18.469 -22.656 2.996 1 87.06 348 LEU B O 1
ATOM 5333 N N . ALA B 1 349 ? 19.875 -22.469 1.282 1 83.94 349 ALA B N 1
ATOM 5334 C CA . ALA B 1 349 ? 21.047 -22.719 2.131 1 83.94 349 ALA B CA 1
ATOM 5335 C C . ALA B 1 349 ? 21.25 -21.578 3.129 1 83.94 349 ALA B C 1
ATOM 5337 O O . ALA B 1 349 ? 21.562 -21.828 4.301 1 83.94 349 ALA B O 1
ATOM 5338 N N . THR B 1 350 ? 21.078 -20.438 2.645 1 82.69 350 THR B N 1
ATOM 5339 C CA . THR B 1 350 ? 21.188 -19.281 3.512 1 82.69 350 THR B CA 1
ATOM 5340 C C . THR B 1 350 ? 20.094 -19.281 4.578 1 82.69 350 THR B C 1
ATOM 5342 O O . THR B 1 350 ? 20.375 -19 5.75 1 82.69 350 THR B O 1
ATOM 5345 N N . LYS B 1 351 ? 18.891 -19.594 4.176 1 83.5 351 LYS B N 1
ATOM 5346 C CA . LYS B 1 351 ? 17.781 -19.703 5.113 1 83.5 351 LYS B CA 1
ATOM 5347 C C . LYS B 1 351 ? 18.094 -20.719 6.215 1 83.5 351 LYS B C 1
ATOM 5349 O O . LYS B 1 351 ? 17.812 -20.469 7.387 1 83.5 351 LYS B O 1
ATOM 5354 N N . ALA B 1 352 ? 18.703 -21.75 5.852 1 83.06 352 ALA B N 1
ATOM 5355 C CA . ALA B 1 352 ? 19.031 -22.797 6.805 1 83.06 352 ALA B CA 1
ATOM 5356 C C . ALA B 1 352 ? 20.203 -22.391 7.691 1 83.06 352 ALA B C 1
ATOM 5358 O O . ALA B 1 352 ? 20.125 -22.484 8.922 1 83.06 352 ALA B O 1
ATOM 5359 N N . ALA B 1 353 ? 21.203 -21.828 7.137 1 82 353 ALA B N 1
ATOM 5360 C CA . ALA B 1 353 ? 22.469 -21.562 7.832 1 82 353 ALA B CA 1
ATOM 5361 C C . ALA B 1 353 ? 22.375 -20.297 8.672 1 82 353 ALA B C 1
ATOM 5363 O O . ALA B 1 353 ? 22.875 -20.25 9.797 1 82 353 ALA B O 1
ATOM 5364 N N . LYS B 1 354 ? 21.688 -19.359 8.086 1 81.31 354 LYS B N 1
ATOM 5365 C CA . LYS B 1 354 ? 21.781 -18.031 8.711 1 81.31 354 LYS B CA 1
ATOM 5366 C C . LYS B 1 354 ? 20.484 -17.656 9.414 1 81.31 354 LYS B C 1
ATOM 5368 O O . LYS B 1 354 ? 20.484 -16.828 10.32 1 81.31 354 LYS B O 1
ATOM 5373 N N . SER B 1 355 ? 19.391 -18.344 9.039 1 79.31 355 SER B N 1
ATOM 5374 C CA . SER B 1 355 ? 18.109 -17.953 9.625 1 79.31 355 SER B CA 1
ATOM 5375 C C . SER B 1 355 ? 17.5 -19.094 10.438 1 79.31 355 SER B C 1
ATOM 5377 O O . SER B 1 355 ? 16.406 -18.969 10.969 1 79.31 355 SER B O 1
ATOM 5379 N N . GLY B 1 356 ? 18.109 -20.203 10.5 1 78.69 356 GLY B N 1
ATOM 5380 C CA . GLY B 1 356 ? 17.766 -21.297 11.398 1 78.69 356 GLY B CA 1
ATOM 5381 C C . GLY B 1 356 ? 16.594 -22.125 10.891 1 78.69 356 GLY B C 1
ATOM 5382 O O . GLY B 1 356 ? 15.898 -22.766 11.68 1 78.69 356 GLY B O 1
ATOM 5383 N N . HIS B 1 357 ? 16.344 -22.047 9.641 1 81.44 357 HIS B N 1
ATOM 5384 C CA . HIS B 1 357 ? 15.242 -22.812 9.086 1 81.44 357 HIS B CA 1
ATOM 5385 C C . HIS B 1 357 ? 15.586 -24.297 9.016 1 81.44 357 HIS B C 1
ATOM 5387 O O . HIS B 1 357 ? 16.719 -24.672 8.727 1 81.44 357 HIS B O 1
ATOM 5393 N N . LEU B 1 358 ? 14.57 -25.094 9.297 1 77 358 LEU B N 1
ATOM 5394 C CA . LEU B 1 358 ? 14.711 -26.531 9.234 1 77 358 LEU B CA 1
ATOM 5395 C C . LEU B 1 358 ? 14.367 -27.062 7.848 1 77 358 LEU B C 1
ATOM 5397 O O . LEU B 1 358 ? 13.227 -27.453 7.594 1 77 358 LEU B O 1
ATOM 5401 N N . LEU B 1 359 ? 15.258 -26.984 6.953 1 76.56 359 LEU B N 1
ATOM 5402 C CA . LEU B 1 359 ? 15 -27.344 5.562 1 76.56 359 LEU B CA 1
ATOM 5403 C C . LEU B 1 359 ? 15.617 -28.688 5.223 1 76.56 359 LEU B C 1
ATOM 5405 O O . LEU B 1 359 ? 16.625 -29.078 5.809 1 76.56 359 LEU B O 1
#

Secondary structure (DSSP, 8-state):
-------SPPHHHHHHHHHHHHHTT--EEETTTEEEEESTT--HHHHHHHHTTS--EEEEEHHHHHHTT---SSSSEEEEEPPTT--HHHHHHHH-GGGTTT--------B--SS--HHHHHHHHHHHHTTS-SEEEEEEPPSSPPTT-EEE-HHHHHHHHTSPPPEEEEEEEE--BSS-SSEEEEEEEETTS---EEEEEES---TTSPEEEEEEE--IIIIIT-BSS-SHHHHHHHHHHHHHHHT-EEEEEE--TTTTT-HHHHHHHHHHHHTT--HHHHHHHHT--S----THHHHHHHHHTT-SEEEEE-S-HHHHHHHHHTT-EEEEEEP------GGGHHHHHHHHHHH----/-------SPPHHHHHHHHHHHHHTT--EEETTTEEEEESTT--HHHHHHHHTTS--EEEEEHHHHHHTT---SSSSEEEEEPPTT--HHHHHHHH-GGGTTTS-------B--SS--HHHHHHHHHHHHTTS-SEEEEEEPPSSPPTT-EEE-HHHHHHHHTSPPPEEEEEEEE--BSS-SSEEEEEEEETTS---EEEEEES---TTSPEEEEEEE--IIIIIT-BSS-SHHHHHHHHHHHHHHHT-EEEEEE--TTTTT-HHHHHHHHHHHHTT--HHHHHHHHT--S----THHHHHHHHHTT-SEEEEE-S-HHHHHHHHHTT-EEEEEEP------GGGHHHHHHHHHHH----

Solvent-accessible surface area (backbone atoms only — not comparable to full-atom values): 36936 Å² total; per-residue (Å²): 131,81,73,77,59,69,74,41,71,50,72,60,54,47,51,36,35,47,30,52,33,28,68,69,30,35,45,32,32,38,60,89,49,28,32,34,28,29,47,83,41,51,46,71,63,48,50,55,38,45,52,74,57,39,76,39,35,37,28,32,22,29,47,28,24,51,73,69,69,30,57,61,67,67,74,62,25,21,39,29,59,51,58,90,81,60,48,69,68,56,52,40,53,72,42,40,54,89,48,41,87,81,51,69,81,79,61,89,67,50,51,52,72,77,79,81,60,57,59,49,51,28,40,28,52,45,24,39,78,48,44,41,53,31,21,20,38,34,25,51,54,57,89,75,63,72,61,83,50,54,71,45,49,30,72,56,48,51,52,58,72,70,49,84,74,55,73,41,84,75,31,50,24,76,44,36,20,75,48,30,61,55,20,31,42,37,34,31,38,38,75,52,68,56,71,55,33,36,36,42,33,28,50,76,62,59,52,91,43,63,37,44,28,32,82,40,60,38,40,66,53,20,44,63,57,37,26,41,56,46,38,56,25,48,41,52,54,51,50,45,37,50,23,30,74,68,48,31,22,37,39,33,43,35,66,33,27,54,46,33,41,26,60,55,48,36,24,48,29,46,41,39,32,74,72,70,39,51,74,52,55,21,27,23,46,43,29,43,62,80,62,60,59,69,70,65,56,55,31,54,51,38,46,75,72,50,37,48,35,22,28,34,48,43,42,44,59,64,59,54,51,49,26,45,75,58,68,25,43,69,80,36,80,37,80,66,92,53,51,84,47,88,67,17,45,68,50,53,47,44,38,32,73,75,65,56,29,65,122,130,82,72,77,58,70,74,43,71,51,73,59,53,46,50,36,33,45,29,52,34,27,69,69,30,35,44,32,31,40,61,87,51,29,30,35,29,28,48,81,40,50,46,72,63,49,52,56,38,44,52,73,59,40,75,40,34,36,28,32,22,29,49,27,25,52,73,67,70,31,59,59,68,68,75,62,26,22,39,29,58,53,57,90,81,60,48,68,68,56,52,41,54,72,42,40,55,87,47,41,84,80,50,66,81,84,60,90,66,50,52,53,73,76,78,81,58,58,60,49,52,30,40,27,51,46,25,40,76,48,44,42,53,30,21,20,39,35,25,52,52,56,89,73,64,73,61,83,52,53,71,45,49,31,71,56,48,50,53,57,71,70,50,84,73,53,71,41,83,74,30,49,24,78,43,37,21,76,47,32,61,56,21,32,43,37,34,31,39,37,76,52,68,57,70,56,33,35,36,41,33,28,50,76,63,60,52,90,44,63,37,43,28,32,82,40,62,37,38,65,53,19,46,61,56,37,27,41,58,47,39,55,24,49,40,54,52,50,51,45,36,51,22,30,75,67,47,29,21,38,38,34,43,36,67,33,27,52,48,33,41,26,62,56,50,37,24,46,29,46,42,39,31,75,74,70,39,51,74,52,56,20,28,22,47,43,29,43,62,78,63,60,58,69,70,65,55,54,31,54,52,39,47,74,73,50,37,46,34,23,30,33,49,44,42,41,60,64,59,55,51,49,27,43,76,57,68,25,43,69,81,36,80,36,78,65,92,53,52,85,46,87,66,17,44,68,51,52,48,43,39,33,74,75,66,56,29,65,121

InterPro domains:
  IPR000926 GTP cyclohydrolase II, RibA [MF_00179] (165-359)
  IPR000926 GTP cyclohydrolase II, RibA [TIGR00505] (188-359)
  IPR000926 GTP cyclohydrolase II, RibA [cd00641] (174-359)
  IPR032677 GTP cyclohydrolase II [PF00925] (172-335)
  IPR036144 GTP cyclohydrolase II superfamily [G3DSA:3.40.50.10990] (167-339)
  IPR036144 GTP cyclohydrolase II superfamily [SSF142695] (174-337)

Organism: Rhodobacter capsulatus (strain ATCC BAA-309 / NBRC 16581 / SB1003) (NCBI:txid272942)

Foldseek 3Di:
DPPPDDPDDDQLQLLLVCLVCQVQFHWAAEPVWKTKHALQNHDQVVVVVQVVQDWKKKKFFPLQCVLLVHDDQPVGIWIWTDDSPDGSVLQVVSQAVLCCVVDVDSDDTDTDNDDDCLRLVLNLLSCQQSLHQSMMMMGTADVVGDPPHRYHYSVVSVVVSPDDWAKDWDDKDQDQDPLAGRWMKIWIDTPSNHDIKIKIWFADDDQVDAFAEEEAEDECCCCPVVHLQDQRNVLVVVSSNVCRVVRTYMYIYHDCYLLNSDDVLNVSLVSVVVVPDANQSSQSNSRHGSHPDDLLVVLSVSVVVNHQEHQYAFQAVVSQVSNVVNRHHHPHDDYRDDSDDPNHPRVVVCCCPPRVGRD/DPPPDDPDDDQLQLLLVCLVCQVQFHWAAEPVWKTKHALQNHDQVVVVVLVVQDWKKKKFFPLQCVLLVHDDQPVGIWIWTDDSPDGSVLQVVSQAVLCCVVDVHSDPTDTDNDDDCLRLVLNLLSCQQSLHQSMMMMGTADVVGDPPHRYHYSVVSVVVSPDDWAKDWDDKDQDQDPLAGRWMKIWIDTPSNHDIKIKIWFADDDQVDAFAEEEAEDECCCCPVVHLQDQRNVLVVVSSNVCRVVRTYMYIYHDCYLLNSDDVLNVSLVSVVVVPDANQSSQSNSRHGSHPDDLLVVLSVSVVVNHQEHQYAFQAVVSQVSNVVNRHHHPHDDYRDDSDDPNHPRVVVCCCPPRVGRD

Sequence (718 aa):
METPVFLGPSPLELINRARADLRLGLPVVLSGQMLAVAVETLSPERLEALRRLGPLTLALTAWRAETLKARVYDDDLARIAVPEEADLAWLRALADPADDLRVPMKGPLTSLRDGDATLARAAIGLCKTAQLLPAALLAPLPTPAPEGLTALAAPQVLQLLSSEAAFAPVAAARVPMRAAERGRLHIFRPDDGGPEHYAIEIGSPDRAQPVLARLHSACFTGDVMGSLKCDCGPQLDAALHQMGAEGAGVLLYLNQEGRGIGLANKMRAYSLQDQGFDTVEANHRLGFEDDERDFRIGAALLKKLGFSSVRLLTNNPAKVRMLETHGIAVRERVPLKVGKSRHNEAYLATKAAKSGHLLMETPVFLGPSPLELINRARADLRLGLPVVLSGQMLAVAVETLSPERLEALRRLGPLTLALTAWRAETLKARVYDDDLARIAVPEEADLAWLRALADPADDLRVPMKGPLTSLRDGDATLARAAIGLCKTAQLLPAALLAPLPTPAPEGLTALAAPQVLQLLSSEAAFAPVAAARVPMRAAERGRLHIFRPDDGGPEHYAIEIGSPDRAQPVLARLHSACFTGDVMGSLKCDCGPQLDAALHQMGAEGAGVLLYLNQEGRGIGLANKMRAYSLQDQGFDTVEANHRLGFEDDERDFRIGAALLKKLGFSSVRLLTNNPAKVRMLETHGIAVRERVPLKVGKSRHNEAYLATKAAKSGHLL

Nearest PDB structures (foldseek):
  2bz1-assembly1_A-2  TM=9.548E-01  e=6.919E-20  Escherichia coli
  2bz0-assembly1_A  TM=9.560E-01  e=5.392E-18  Escherichia coli
  4rl4-assembly1_A  TM=8.967E-01  e=1.293E-14  Helicobacter pylori 26695
  4rl4-assembly1_B  TM=8.804E-01  e=1.832E-14  Helicobacter pylori 26695
  4i14-assembly1_B  TM=3.728E-01  e=1.171E-16  Mycobacterium tuberculosis H37Ra

pLDDT: mean 94.78, std 7.28, range [32.03, 98.94]

Radius of gyration: 25.5 Å; Cα contacts (8 Å, |Δi|>4): 1594; chains: 2; bounding box: 73×69×67 Å